Protein AF-A0A7V2JS13-F1 (afdb_monomer)

Mean predicted aligned error: 12.13 Å

Secondary structure (DSSP, 8-state):
-HHHHHHHHHTT-EEEEEEEEETTEEEEEEEE-GGGHHHHHHHHHHTT-------HHHHTS-HHHHHHHHHHHHHHHHHHHHHHHHHHHHHHHHHHHHHHHHHHHHHHHHHHHHHGGGSEE-SS-EE------TTTHHHHHHHHHHHHGGG-----PPPPHHHHHHPPB-----TTTGGGHHHHHTT-PBPTTSPPSHHHHHHHHHHHHHHHH--HHHHHHHHHHHHHHHHH-SS-HHHHHHHHHHHHHHHHHHHHHHHHT-SSSSHHHHTT----EEETTEEES--TTSHHHHHHHHHHHHHHHHHHHHHHHHHHHHHHHHTT-HHHHHHHHHHHHHHHHHHHHHHHHTTSS-THHHHHHHHHHHHHHHHHHHHHTTHHHHHHHHHHHHHHTTHHHHHHHHHHHHHHHHHHHHHHHTSSHHHHHHHHHHHHHHHHHHHHHHHHHHHHHIIIIIIGGGT--B-PPB----------

Sequence (476 aa):
VIRQELSKITKDQFHLIATEADENSLAILIIFSKNYAHQVRSFVLNENVNEVRLPEELSQMSYDKALARIAARKKDIPDELNQLEKEIKQLSDGWYLDLIAKKQVLSDRLKEIQLVPEFGQTDYTFIIEGWLPKKNLTETKKALKDNFGNKTVMQIIKLTEAENEEAPIQYNHSRLVKPFEPIAQMFGNPRYGQIDPSPFLALFFPLFFGIILGDMGYGLVVIFAGWLLKRKFKANKMLQGLGLILIMAGLSSFLFGFIYGEFFGDLPEILGIVRHVKILSVTFPWERSKSAYLMPTLLFAVALGIAHIFLGLVLGAINAVRARVRKHIIEKLSLLGALVSLFVIIAASSAYLPKILVNGGIAILVVFIALLIYSDGIMGPLEILGTLGNIVSYARIMAIGLVSVILADLANKFGGMMGNIFLGILVAALIHALNISIHVFTPSLQVLRLNFVEFYSKFYESGGKIYNPFRRGGEL

Radius of gyration: 35.94 Å; Cα contacts (8 Å, |Δi|>4): 517; chains: 1; bounding box: 77×85×87 Å

Foldseek 3Di:
DLVVVVCVQQVNQKDWDWDDPDPPDIDIDIDGDPVSVVVNVVVCVVVVNDDPDDDPVLVPDDPVVSVVVVVVCVVCVVVVVVVVVVVVVVVCVVCVVVVVVVVLVVVLVVVVVVCPVVWDDDPQDIHDDDDDDPVCVVVVVVVCCVPPNPPDDDDDDDDDLVVQQQHFDDDDDDPQLVLQVVVQCVLFDFRHPADRCSVVCSVLLLQLLLLQQQAQQLLVVLLVVLVCQLVVPVLDPNSVSVSSSSNSNSVSVNVSVQLQVHHLFCVCVVVVVDDFDDDPNDTPNQNLLDPVNVVVSLVVLLVVLVVLLLVLLVSQLVRCVSSVPPLSNLLSVLLSQLVVLVVQLVCCVVVNDPVVSNVVSVVSNVVSVVSQCVRPNPVSVVVNVVLVVLSSLSSVSSVSSNVLNVLSVVLQVQLVPPVDNVVSVVSSVVSSVVSSVCSVPVSSVSSSCNSSPNRCVNHGDHDHHHDDDSDSDDPD

Structure (mmCIF, N/CA/C/O backbone):
data_AF-A0A7V2JS13-F1
#
_entry.id   AF-A0A7V2JS13-F1
#
loop_
_atom_site.group_PDB
_atom_site.id
_atom_site.type_symbol
_atom_site.label_atom_id
_atom_site.label_alt_id
_atom_site.label_comp_id
_atom_site.label_asym_id
_atom_site.label_entity_id
_atom_site.label_seq_id
_atom_site.pdbx_PDB_ins_code
_atom_site.Cartn_x
_atom_site.Cartn_y
_atom_site.Cartn_z
_atom_site.occupancy
_atom_site.B_iso_or_equiv
_atom_site.auth_seq_id
_atom_site.auth_comp_id
_atom_site.auth_asym_id
_atom_site.auth_atom_id
_atom_site.pdbx_PDB_model_num
ATOM 1 N N . VAL A 1 1 ? 31.864 -44.591 28.882 1.00 71.56 1 VAL A N 1
ATOM 2 C CA . VAL A 1 1 ? 32.211 -43.564 29.892 1.00 71.56 1 VAL A CA 1
ATOM 3 C C . VAL A 1 1 ? 31.550 -43.866 31.236 1.00 71.56 1 VAL A C 1
ATOM 5 O O . VAL A 1 1 ? 32.252 -44.341 32.115 1.00 71.56 1 VAL A O 1
ATOM 8 N N . ILE A 1 2 ? 30.218 -43.770 31.372 1.00 78.25 2 ILE A N 1
ATOM 9 C CA . ILE A 1 2 ? 29.479 -44.017 32.638 1.00 78.25 2 ILE A CA 1
ATOM 10 C C . ILE A 1 2 ? 29.862 -45.342 33.334 1.00 78.25 2 ILE A C 1
ATOM 12 O O . ILE A 1 2 ? 30.158 -45.357 34.524 1.00 78.25 2 ILE A O 1
ATOM 16 N N . ARG A 1 3 ? 29.945 -46.459 32.595 1.00 80.56 3 ARG A N 1
ATOM 17 C CA . ARG A 1 3 ? 30.326 -47.775 33.154 1.00 80.56 3 ARG A CA 1
ATOM 18 C C . ARG A 1 3 ? 31.748 -47.812 33.741 1.00 80.56 3 ARG A C 1
ATOM 20 O O . ARG A 1 3 ? 31.976 -48.509 34.722 1.00 80.56 3 ARG A O 1
ATOM 27 N N . GLN A 1 4 ? 32.697 -47.088 33.146 1.00 81.62 4 GLN A N 1
ATOM 28 C CA . GLN A 1 4 ? 34.097 -47.078 33.593 1.00 81.62 4 GLN A CA 1
ATOM 29 C C . GLN A 1 4 ? 34.269 -46.265 34.879 1.00 81.62 4 GLN A C 1
ATOM 31 O O . GLN A 1 4 ? 35.014 -46.670 35.764 1.00 81.62 4 GLN A O 1
ATOM 36 N N . GLU A 1 5 ? 33.547 -45.155 35.017 1.00 81.69 5 GLU A N 1
ATOM 37 C CA . GLU A 1 5 ? 33.576 -44.341 36.237 1.00 81.69 5 GLU A CA 1
ATOM 38 C C . GLU A 1 5 ? 32.820 -45.011 37.396 1.00 81.69 5 GLU A C 1
ATOM 40 O O . GLU A 1 5 ? 33.304 -45.023 38.527 1.00 81.69 5 GLU A O 1
ATOM 45 N N . LEU A 1 6 ? 31.699 -45.691 37.119 1.00 81.12 6 LEU A N 1
ATOM 46 C CA . LEU A 1 6 ? 30.997 -46.491 38.132 1.00 81.12 6 LEU A CA 1
ATOM 47 C C . LEU A 1 6 ? 31.856 -47.646 38.667 1.00 81.12 6 LEU A C 1
ATOM 49 O O . LEU A 1 6 ? 31.824 -47.912 39.869 1.00 81.12 6 LEU A O 1
ATOM 53 N N . SER A 1 7 ? 32.663 -48.284 37.814 1.00 82.56 7 SER A N 1
ATOM 54 C CA . SER A 1 7 ? 33.640 -49.313 38.207 1.00 82.56 7 SER A CA 1
ATOM 55 C C . SER A 1 7 ? 34.673 -48.777 39.204 1.00 82.56 7 SER A C 1
ATOM 57 O O . SER A 1 7 ? 34.888 -49.393 40.250 1.00 82.56 7 SER A O 1
ATOM 59 N N . LYS A 1 8 ? 35.225 -47.580 38.956 1.00 84.19 8 LYS A N 1
ATOM 60 C CA . LYS A 1 8 ? 36.184 -46.924 39.862 1.00 84.19 8 LYS A CA 1
ATOM 61 C C . LYS A 1 8 ? 35.564 -46.576 41.216 1.00 84.19 8 LYS A C 1
ATOM 63 O O . LYS A 1 8 ? 36.195 -46.789 42.248 1.00 84.19 8 LYS A O 1
ATOM 68 N N . ILE A 1 9 ? 34.333 -46.063 41.215 1.00 83.38 9 ILE A N 1
ATOM 69 C CA . ILE A 1 9 ? 33.630 -45.639 42.436 1.00 83.38 9 ILE A CA 1
ATOM 70 C C . ILE A 1 9 ? 33.222 -46.851 43.287 1.00 83.38 9 ILE A C 1
ATOM 72 O O . ILE A 1 9 ? 33.390 -46.846 44.504 1.00 83.38 9 ILE A O 1
ATOM 76 N N . THR A 1 10 ? 32.707 -47.906 42.652 1.00 83.81 10 THR A N 1
ATOM 77 C CA . THR A 1 10 ? 32.145 -49.078 43.350 1.00 83.81 10 THR A CA 1
ATOM 78 C C . THR A 1 10 ? 33.123 -50.245 43.495 1.00 83.81 10 THR A C 1
ATOM 80 O O . THR A 1 10 ? 32.750 -51.273 44.053 1.00 83.81 10 THR A O 1
ATOM 83 N N . LYS A 1 11 ? 34.372 -50.108 43.023 1.00 82.81 11 LYS A N 1
ATOM 84 C CA . LYS A 1 11 ? 35.382 -51.185 42.979 1.00 82.81 11 LYS A CA 1
ATOM 85 C C . LYS A 1 11 ? 34.852 -52.450 42.288 1.00 82.81 11 LYS A C 1
ATOM 87 O O . LYS A 1 11 ? 34.935 -53.543 42.840 1.00 82.81 11 LYS A O 1
ATOM 92 N N . ASP A 1 12 ? 34.239 -52.269 41.119 1.00 81.12 12 ASP A N 1
ATOM 93 C CA . ASP A 1 12 ? 33.558 -53.312 40.330 1.00 81.12 12 ASP A CA 1
ATOM 94 C C . ASP A 1 12 ? 32.357 -54.002 41.006 1.00 81.12 12 ASP A C 1
ATOM 96 O O . ASP A 1 12 ? 31.800 -54.956 40.467 1.00 81.12 12 ASP A O 1
ATOM 100 N N . GLN A 1 13 ? 31.872 -53.489 42.142 1.00 83.50 13 GLN A N 1
ATOM 101 C CA . GLN A 1 13 ? 30.682 -54.009 42.825 1.00 83.50 13 GLN A CA 1
ATOM 102 C C . GLN A 1 13 ? 29.396 -53.315 42.354 1.00 83.50 13 GLN A C 1
ATOM 104 O O . GLN A 1 13 ? 28.649 -52.737 43.152 1.00 83.50 13 GLN A O 1
ATOM 109 N N . PHE A 1 14 ? 29.132 -53.366 41.047 1.00 85.62 14 PHE A N 1
ATOM 110 C CA . PHE A 1 14 ? 27.894 -52.852 40.462 1.00 85.62 14 PHE A CA 1
ATOM 111 C C . PHE A 1 14 ? 27.415 -53.687 39.271 1.00 85.62 14 PHE A C 1
ATOM 113 O O . PHE A 1 14 ? 28.205 -54.257 38.520 1.00 85.62 14 PHE A O 1
ATOM 120 N N . HIS A 1 15 ? 26.102 -53.695 39.060 1.00 85.69 15 HIS A N 1
ATOM 121 C CA . HIS A 1 15 ? 25.472 -54.166 37.832 1.00 85.69 15 HIS A CA 1
ATOM 122 C C . HIS A 1 15 ? 24.779 -52.998 37.138 1.00 85.69 15 HIS A C 1
ATOM 124 O O . HIS A 1 15 ? 24.062 -52.227 37.772 1.00 85.69 15 HIS A O 1
ATOM 130 N N . LEU A 1 16 ? 24.989 -52.876 35.829 1.00 85.38 16 LEU A N 1
ATOM 131 C CA . LEU A 1 16 ? 24.349 -51.870 34.989 1.00 85.38 16 LEU A CA 1
ATOM 132 C C . LEU A 1 16 ? 23.630 -52.570 33.841 1.00 85.38 16 LEU A C 1
ATOM 134 O O . LEU A 1 16 ? 24.250 -53.321 33.088 1.00 85.38 16 LEU A O 1
ATOM 138 N N . ILE A 1 17 ? 22.336 -52.297 33.714 1.00 85.94 17 ILE A N 1
ATOM 139 C CA . ILE A 1 17 ? 21.489 -52.739 32.606 1.00 85.94 17 ILE A CA 1
ATOM 140 C C . ILE A 1 17 ? 20.989 -51.478 31.907 1.00 85.94 17 ILE A C 1
ATOM 142 O O . ILE A 1 17 ? 20.501 -50.570 32.571 1.00 85.94 17 ILE A O 1
ATOM 146 N N . ALA A 1 18 ? 21.127 -51.406 30.587 1.00 84.12 18 ALA A N 1
ATOM 147 C CA . ALA A 1 18 ? 20.613 -50.301 29.785 1.00 84.12 18 ALA A CA 1
ATOM 148 C C . ALA A 1 18 ? 19.628 -50.843 28.746 1.00 84.12 18 ALA A C 1
ATOM 150 O O . ALA A 1 18 ? 19.867 -51.900 28.162 1.00 84.12 18 ALA A O 1
ATOM 151 N N . THR A 1 19 ? 18.530 -50.128 28.536 1.00 84.81 19 THR A N 1
ATOM 152 C CA . THR A 1 19 ? 17.520 -50.435 27.522 1.00 84.81 19 THR A CA 1
ATOM 153 C C . THR A 1 19 ? 17.039 -49.142 26.869 1.00 84.81 19 THR A C 1
ATOM 155 O O . THR A 1 19 ? 17.128 -48.074 27.473 1.00 84.81 19 THR A O 1
ATOM 158 N N . GLU A 1 20 ? 16.561 -49.216 25.633 1.00 83.50 20 GLU A N 1
ATOM 159 C CA . GLU A 1 20 ? 15.993 -48.066 24.924 1.00 83.50 20 GLU A CA 1
ATOM 160 C C 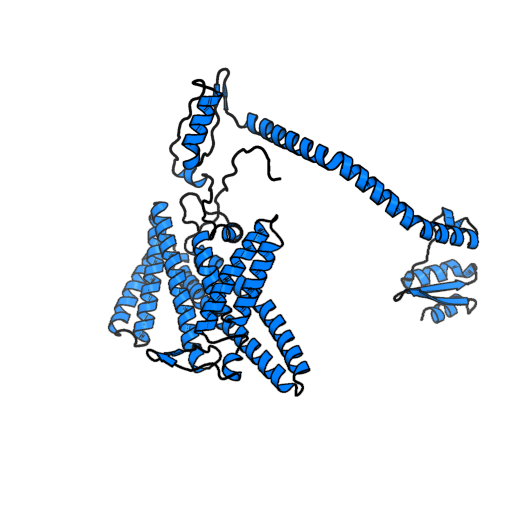. GLU A 1 20 ? 14.591 -47.773 25.472 1.00 83.50 20 GLU A C 1
ATOM 162 O O . GLU A 1 20 ? 13.754 -48.671 25.565 1.00 83.50 20 GLU A O 1
ATOM 167 N N . ALA A 1 21 ? 14.354 -46.530 25.897 1.00 76.31 21 ALA A N 1
ATOM 168 C CA . ALA A 1 21 ? 13.068 -46.090 26.438 1.00 76.31 21 ALA A CA 1
ATOM 169 C C . ALA A 1 21 ? 12.187 -45.440 25.358 1.00 76.31 21 ALA A C 1
ATOM 171 O O . ALA A 1 21 ? 10.974 -45.651 25.352 1.00 76.31 21 ALA A O 1
ATOM 172 N N . ASP A 1 22 ? 12.798 -44.690 24.437 1.00 76.31 22 ASP A N 1
ATOM 173 C CA . ASP A 1 22 ? 12.202 -44.164 23.205 1.00 76.31 22 ASP A CA 1
ATOM 174 C C . ASP A 1 22 ? 13.298 -43.917 22.142 1.00 76.31 22 ASP A C 1
ATOM 176 O O . ASP A 1 22 ? 14.458 -44.266 22.357 1.00 76.31 22 ASP A O 1
ATOM 180 N N . GLU A 1 23 ? 12.946 -43.317 20.996 1.00 75.75 23 GLU A N 1
ATOM 181 C CA . GLU A 1 23 ? 13.875 -43.057 19.878 1.00 75.75 23 GLU A CA 1
ATOM 182 C C . GLU A 1 23 ? 15.105 -42.211 20.262 1.00 75.75 23 GLU A C 1
ATOM 184 O O . GLU A 1 23 ? 16.113 -42.257 19.560 1.00 75.75 23 GLU A O 1
ATOM 189 N N . ASN A 1 24 ? 15.049 -41.455 21.367 1.00 78.25 24 ASN A N 1
ATOM 190 C CA . ASN A 1 24 ? 16.088 -40.501 21.759 1.00 78.25 24 ASN A CA 1
ATOM 191 C C . ASN A 1 24 ? 16.613 -40.702 23.193 1.00 78.25 24 ASN A C 1
ATOM 193 O O . ASN A 1 24 ? 17.468 -39.929 23.635 1.00 78.25 24 ASN A O 1
ATOM 197 N N . SER A 1 25 ? 16.129 -41.700 23.940 1.00 81.25 25 SER A N 1
ATOM 198 C CA . SER A 1 25 ? 16.471 -41.880 25.354 1.00 81.25 25 SER A CA 1
ATOM 199 C C . SER A 1 25 ? 16.733 -43.334 25.756 1.00 81.25 25 SER A C 1
ATOM 201 O O . SER A 1 25 ? 16.065 -44.279 25.335 1.00 81.25 25 SER A O 1
ATOM 203 N N . LEU A 1 26 ? 17.732 -43.504 26.628 1.00 81.75 26 LEU A N 1
ATOM 204 C CA . LEU A 1 26 ? 18.128 -44.781 27.223 1.00 81.75 26 LEU A CA 1
ATOM 205 C C . LEU A 1 26 ? 17.719 -44.812 28.700 1.00 81.75 26 LEU A C 1
ATOM 207 O O . LEU A 1 26 ? 18.117 -43.944 29.478 1.00 81.75 26 LEU A O 1
ATOM 211 N N . ALA A 1 27 ? 16.983 -45.843 29.107 1.00 83.75 27 ALA A N 1
ATOM 212 C CA . ALA A 1 27 ? 16.733 -46.154 30.508 1.00 83.75 27 ALA A CA 1
ATOM 213 C C . ALA A 1 27 ? 17.865 -47.029 31.061 1.00 83.75 27 ALA A C 1
ATOM 215 O O . ALA A 1 27 ? 18.184 -48.083 30.510 1.00 83.75 27 ALA A O 1
ATOM 216 N N . ILE A 1 28 ? 18.467 -46.605 32.175 1.00 84.88 28 ILE A N 1
ATOM 217 C CA . ILE A 1 28 ? 19.591 -47.301 32.810 1.00 84.88 28 ILE A CA 1
ATOM 218 C C . ILE A 1 28 ? 19.198 -47.715 34.231 1.00 84.88 28 ILE A C 1
ATOM 220 O O . ILE A 1 28 ? 18.866 -46.872 35.062 1.00 84.88 28 ILE A O 1
ATOM 224 N N . LEU A 1 29 ? 19.284 -49.011 34.527 1.00 84.94 29 LEU A N 1
ATOM 225 C CA . LEU A 1 29 ? 19.163 -49.570 35.870 1.00 84.94 29 LEU A CA 1
ATOM 226 C C . LEU A 1 29 ? 20.561 -49.840 36.434 1.00 84.94 29 LEU A C 1
ATOM 228 O O . LEU A 1 29 ? 21.315 -50.640 35.877 1.00 84.94 29 LEU A O 1
ATOM 232 N N . ILE A 1 30 ? 20.894 -49.193 37.552 1.00 86.00 30 ILE A N 1
ATOM 233 C CA . ILE A 1 30 ? 22.179 -49.355 38.242 1.00 86.00 30 ILE A CA 1
ATOM 234 C C . ILE A 1 30 ? 21.923 -49.981 39.616 1.00 86.00 30 ILE A C 1
ATOM 236 O O . ILE A 1 30 ? 21.247 -49.393 40.457 1.00 86.00 30 ILE A O 1
ATOM 240 N N . ILE A 1 31 ? 22.483 -51.165 39.851 1.00 86.62 31 ILE A N 1
ATOM 241 C CA . ILE A 1 31 ? 22.412 -51.896 41.119 1.00 86.62 31 ILE A CA 1
ATOM 242 C C . ILE A 1 31 ? 23.798 -51.852 41.759 1.00 86.62 31 ILE A C 1
ATOM 244 O O . ILE A 1 31 ? 24.771 -52.309 41.165 1.00 86.62 31 ILE A O 1
ATOM 248 N N . PHE A 1 32 ? 23.899 -51.300 42.964 1.00 88.12 32 PHE A N 1
ATOM 249 C CA . PHE A 1 32 ? 25.159 -51.129 43.690 1.00 88.12 32 PHE A CA 1
ATOM 250 C C . PHE A 1 32 ? 24.924 -51.228 45.205 1.00 88.12 32 PHE A C 1
ATOM 252 O O . PHE A 1 32 ? 23.798 -51.092 45.687 1.00 88.12 32 PHE A O 1
ATOM 259 N N . SER A 1 33 ? 25.989 -51.455 45.979 1.00 86.62 33 SER A N 1
ATOM 260 C CA . SER A 1 33 ? 25.899 -51.504 47.446 1.00 86.62 33 SER A CA 1
ATOM 261 C C . SER A 1 33 ? 25.542 -50.139 48.044 1.00 86.62 33 SER A C 1
ATOM 263 O O . SER A 1 33 ? 26.122 -49.118 47.672 1.00 86.62 33 SER A O 1
ATOM 265 N N . LYS A 1 34 ? 24.649 -50.119 49.045 1.00 84.69 34 LYS A N 1
ATOM 266 C CA . LYS A 1 34 ? 24.186 -48.898 49.737 1.00 84.69 34 LYS A CA 1
ATOM 267 C C . LYS A 1 34 ? 25.335 -48.020 50.255 1.00 84.69 34 LYS A C 1
ATOM 269 O O . LYS A 1 34 ? 25.184 -46.802 50.313 1.00 84.69 34 LYS A O 1
ATOM 274 N N . ASN A 1 35 ? 26.489 -48.615 50.556 1.00 86.81 35 ASN A N 1
ATOM 275 C CA . ASN A 1 35 ? 27.690 -47.909 51.011 1.00 86.81 35 ASN A CA 1
ATOM 276 C C . ASN A 1 35 ? 28.210 -46.876 49.993 1.00 86.81 35 ASN A C 1
ATOM 278 O O . ASN A 1 35 ? 28.819 -45.887 50.389 1.00 86.81 35 ASN A O 1
ATOM 282 N N . TYR A 1 36 ? 27.928 -47.065 48.699 1.00 86.94 36 TYR A N 1
ATOM 283 C CA . TYR A 1 36 ? 28.350 -46.169 47.617 1.00 86.94 36 TYR A CA 1
ATOM 284 C C . TYR A 1 36 ? 27.240 -45.213 47.146 1.00 86.94 36 TYR A C 1
ATOM 286 O O . TYR A 1 36 ? 27.453 -44.436 46.218 1.00 86.94 36 TYR A O 1
ATOM 294 N N . ALA A 1 37 ? 26.058 -45.223 47.780 1.00 84.12 37 ALA A N 1
ATOM 295 C CA . ALA A 1 37 ? 24.873 -44.515 47.285 1.00 84.12 37 ALA A CA 1
ATOM 296 C C . ALA A 1 37 ? 25.050 -43.005 47.131 1.00 84.12 37 ALA A C 1
ATOM 298 O O . ALA A 1 37 ? 24.579 -42.437 46.149 1.00 84.12 37 ALA A O 1
ATOM 299 N N . HIS A 1 38 ? 25.747 -42.359 48.067 1.00 85.25 38 HIS A N 1
ATOM 300 C CA . HIS A 1 38 ? 26.013 -40.926 47.972 1.00 85.25 38 HIS A CA 1
ATOM 301 C C . HIS A 1 38 ? 26.926 -40.608 46.778 1.00 85.25 38 HIS A C 1
ATOM 303 O O . HIS A 1 38 ? 26.616 -39.733 45.979 1.00 85.25 38 HIS A O 1
ATOM 309 N N . GLN A 1 39 ? 28.022 -41.356 46.619 1.00 85.19 39 GLN A N 1
ATOM 310 C CA . GLN A 1 39 ? 29.008 -41.137 45.555 1.00 85.19 39 GLN A CA 1
ATOM 311 C C . GLN A 1 39 ? 28.425 -41.422 44.166 1.00 85.19 39 GLN A C 1
ATOM 313 O O . GLN A 1 39 ? 28.626 -40.637 43.242 1.00 85.19 39 GLN A O 1
ATOM 318 N N . VAL A 1 40 ? 27.645 -42.501 44.031 1.00 84.56 40 VAL A N 1
ATOM 319 C CA . VAL A 1 40 ? 26.982 -42.858 42.770 1.00 84.56 40 VAL A CA 1
ATOM 320 C C . VAL A 1 40 ? 25.899 -41.839 42.406 1.00 84.56 40 VAL A C 1
ATOM 322 O O . VAL A 1 40 ? 25.856 -41.402 41.261 1.00 84.56 40 VAL A O 1
ATOM 325 N N . ARG A 1 41 ? 25.066 -41.388 43.358 1.00 83.38 41 ARG A N 1
ATOM 326 C CA . ARG A 1 41 ? 24.048 -40.353 43.088 1.00 83.38 41 ARG A CA 1
ATOM 327 C C . ARG A 1 41 ? 24.668 -39.023 42.666 1.00 83.38 41 ARG A C 1
ATOM 329 O O . ARG A 1 41 ? 24.180 -38.416 41.719 1.00 83.38 41 ARG A O 1
ATOM 336 N N . SER A 1 42 ? 25.748 -38.589 43.320 1.00 84.12 42 SER A N 1
ATOM 337 C CA . SER A 1 42 ? 26.470 -37.371 42.926 1.00 84.12 42 SER A CA 1
ATOM 338 C C . SER A 1 42 ? 27.055 -37.476 41.515 1.00 84.12 42 SER A C 1
ATOM 340 O O . SER A 1 42 ? 26.967 -36.520 40.752 1.00 84.12 42 SER A O 1
ATOM 342 N N . PHE A 1 43 ? 27.605 -38.635 41.145 1.00 85.88 43 PHE A N 1
ATOM 343 C CA . PHE A 1 43 ? 28.123 -38.870 39.797 1.00 85.88 43 PHE A CA 1
ATOM 344 C C . PHE A 1 43 ? 27.015 -38.839 38.729 1.00 85.88 43 PHE A C 1
ATOM 346 O O . PHE A 1 43 ? 27.142 -38.130 37.738 1.00 85.88 43 PHE A O 1
ATOM 353 N N . VAL A 1 44 ? 25.904 -39.548 38.959 1.00 83.94 44 VAL A N 1
ATOM 354 C CA . VAL A 1 44 ? 24.757 -39.611 38.030 1.00 83.94 44 VAL A CA 1
ATOM 355 C C . VAL A 1 44 ? 24.148 -38.221 37.793 1.00 83.94 44 VAL A C 1
ATOM 357 O O . VAL A 1 44 ? 23.837 -37.878 36.654 1.00 83.94 44 VAL A O 1
ATOM 360 N N . LEU A 1 45 ? 24.048 -37.393 38.840 1.00 79.50 45 LEU A N 1
ATOM 361 C CA . LEU A 1 45 ? 23.582 -36.007 38.725 1.00 79.50 45 LEU A CA 1
ATOM 362 C C . LEU A 1 45 ? 24.559 -35.115 37.940 1.00 79.50 45 LEU A C 1
ATOM 364 O O . LEU A 1 45 ? 24.110 -34.306 37.134 1.00 79.50 45 LEU A O 1
ATOM 368 N N . ASN A 1 46 ? 25.875 -35.269 38.137 1.00 84.38 46 ASN A N 1
ATOM 369 C CA . ASN A 1 46 ? 26.890 -34.489 37.415 1.00 84.38 46 ASN A CA 1
ATOM 370 C C . ASN A 1 46 ? 26.930 -34.806 35.911 1.00 84.38 46 ASN A C 1
ATOM 372 O O . ASN A 1 46 ? 27.220 -33.926 35.107 1.00 84.38 46 ASN A O 1
ATOM 376 N N . GLU A 1 47 ? 26.604 -36.041 35.530 1.00 82.19 47 GLU A N 1
ATOM 377 C CA . GLU A 1 47 ? 26.508 -36.477 34.130 1.00 82.19 47 GLU A CA 1
ATOM 378 C C . GLU A 1 47 ? 25.136 -36.157 33.493 1.00 82.19 47 GLU A C 1
ATOM 380 O O . GLU A 1 47 ? 24.817 -36.671 32.422 1.00 82.19 47 GLU A O 1
ATOM 385 N N . ASN A 1 48 ? 24.308 -35.314 34.132 1.00 80.69 48 ASN A N 1
ATOM 386 C CA . ASN A 1 48 ? 22.956 -34.936 33.686 1.00 80.69 48 ASN A CA 1
ATOM 387 C C . ASN A 1 48 ? 22.008 -36.127 33.437 1.00 80.69 48 ASN A C 1
ATOM 389 O O . ASN A 1 48 ? 21.076 -36.040 32.633 1.00 80.69 48 ASN A O 1
ATOM 393 N N . VAL A 1 49 ? 22.208 -37.248 34.135 1.00 81.25 49 VAL A N 1
ATOM 394 C CA . VAL A 1 49 ? 21.300 -38.396 34.065 1.00 81.25 49 VAL A CA 1
ATOM 395 C C . VAL A 1 49 ? 20.186 -38.201 35.093 1.00 81.25 49 VAL A C 1
ATOM 397 O O . VAL A 1 49 ? 20.416 -38.216 36.303 1.00 81.25 49 VAL A O 1
ATOM 400 N N . ASN A 1 50 ? 18.957 -38.015 34.614 1.00 78.69 50 ASN A N 1
ATOM 401 C CA . ASN A 1 50 ? 17.799 -37.811 35.481 1.00 78.69 50 ASN A CA 1
ATOM 402 C C . ASN A 1 50 ? 17.368 -39.122 36.154 1.00 78.69 50 ASN A C 1
ATOM 404 O O . ASN A 1 50 ? 17.013 -40.095 35.491 1.00 78.69 50 ASN A O 1
ATOM 408 N N . GLU A 1 51 ? 17.346 -39.132 37.487 1.00 79.06 51 GLU A N 1
ATOM 409 C CA . GLU A 1 51 ? 16.746 -40.217 38.268 1.00 79.06 51 GLU A CA 1
ATOM 410 C C . GLU A 1 51 ? 15.219 -40.166 38.110 1.00 79.06 51 GLU A C 1
ATOM 412 O O . GLU A 1 51 ? 14.583 -39.168 38.458 1.00 79.06 51 GLU A O 1
ATOM 417 N N . VAL A 1 52 ? 14.613 -41.246 37.607 1.00 79.75 52 VAL A N 1
ATOM 418 C CA . VAL A 1 52 ? 13.151 -41.370 37.551 1.00 79.75 52 VAL A CA 1
ATOM 419 C C . VAL A 1 52 ? 12.625 -41.516 38.976 1.00 79.75 52 VAL A C 1
ATOM 421 O O . VAL A 1 52 ? 12.720 -42.579 39.591 1.00 79.75 52 VAL A O 1
ATOM 424 N N . ARG A 1 53 ? 12.070 -40.430 39.516 1.00 74.94 53 ARG A N 1
ATOM 425 C CA . ARG A 1 53 ? 11.449 -40.417 40.841 1.00 74.94 53 ARG A CA 1
ATOM 426 C C . ARG A 1 53 ? 9.971 -40.734 40.712 1.00 74.94 53 ARG A C 1
ATOM 428 O O . ARG A 1 53 ? 9.212 -39.969 40.121 1.00 74.94 53 ARG A O 1
ATOM 435 N N . LEU A 1 54 ? 9.566 -41.864 41.281 1.00 76.06 54 LEU A N 1
ATOM 436 C CA . LEU A 1 54 ? 8.153 -42.188 41.414 1.00 76.06 54 LEU A CA 1
ATOM 437 C C . LEU A 1 54 ? 7.499 -41.210 42.408 1.00 76.06 54 LEU A C 1
ATOM 439 O O . LEU A 1 54 ? 8.097 -40.936 43.453 1.00 76.06 54 LEU A O 1
ATOM 443 N N . PRO A 1 55 ? 6.286 -40.706 42.116 1.00 80.38 55 PRO A N 1
ATOM 444 C CA . PRO A 1 55 ? 5.471 -39.976 43.083 1.00 80.38 55 PRO A CA 1
ATOM 445 C C . PRO A 1 55 ? 5.360 -40.730 44.414 1.00 80.38 55 PRO A C 1
ATOM 447 O O . PRO A 1 55 ? 5.334 -41.963 44.417 1.00 80.38 55 PRO A O 1
ATOM 450 N N . GLU A 1 56 ? 5.255 -40.010 45.536 1.00 76.50 56 GLU A N 1
ATOM 451 C CA . GLU A 1 56 ? 5.234 -40.607 46.885 1.00 76.50 56 GLU A CA 1
ATOM 452 C C . GLU A 1 56 ? 4.155 -41.690 47.056 1.00 76.50 56 GLU A C 1
ATOM 454 O O . GLU A 1 56 ? 4.378 -42.708 47.706 1.00 76.50 56 GLU A O 1
ATOM 459 N N . GLU A 1 57 ? 3.011 -41.531 46.389 1.00 75.38 57 GLU A N 1
ATOM 460 C CA . GLU A 1 57 ? 1.915 -42.507 46.399 1.00 75.38 57 GLU A CA 1
ATOM 461 C C . GLU A 1 57 ? 2.262 -43.849 45.732 1.00 75.38 57 GLU A C 1
ATOM 463 O O . GLU A 1 57 ? 1.646 -44.872 46.035 1.00 75.38 57 GLU A O 1
ATOM 468 N N . LEU A 1 58 ? 3.221 -43.850 44.802 1.00 77.00 58 LEU A N 1
ATOM 469 C CA . LEU A 1 58 ? 3.675 -45.034 44.068 1.00 77.00 58 LEU A CA 1
ATOM 470 C C . LEU A 1 58 ? 4.976 -45.600 44.647 1.00 77.00 58 LEU A C 1
ATOM 472 O O . LEU A 1 58 ? 5.220 -46.797 44.512 1.00 77.00 58 LEU A O 1
ATOM 476 N N . SER A 1 59 ? 5.791 -44.772 45.310 1.00 74.25 59 SER A N 1
ATOM 477 C CA . SER A 1 59 ? 7.073 -45.184 45.897 1.00 74.25 59 SER A CA 1
ATOM 478 C C . SER A 1 59 ? 6.925 -46.027 47.170 1.00 74.25 59 SER A C 1
ATOM 480 O O . SER A 1 59 ? 7.828 -46.794 47.497 1.00 74.25 59 SER A O 1
ATOM 482 N N . GLN A 1 60 ? 5.783 -45.929 47.861 1.00 77.81 60 GLN A N 1
ATOM 483 C CA . GLN A 1 60 ? 5.444 -46.745 49.039 1.00 77.81 60 GLN A CA 1
ATOM 484 C C . GLN A 1 60 ? 4.837 -48.117 48.680 1.00 77.81 60 GLN A C 1
ATOM 486 O O . GLN A 1 60 ? 4.612 -48.951 49.558 1.00 77.81 60 GLN A O 1
ATOM 491 N N . MET A 1 61 ? 4.535 -48.362 47.401 1.00 80.69 61 MET A N 1
ATOM 492 C CA . MET A 1 61 ? 3.956 -49.620 46.919 1.00 80.69 61 MET A CA 1
ATOM 493 C C . MET A 1 61 ? 5.046 -50.574 46.412 1.00 80.69 61 MET A C 1
ATOM 495 O O . MET A 1 61 ? 6.145 -50.156 46.055 1.00 80.69 61 MET A O 1
ATOM 499 N N . SER A 1 62 ? 4.741 -51.873 46.326 1.00 84.25 62 SER A N 1
ATOM 500 C CA . SER A 1 62 ? 5.615 -52.794 45.590 1.00 84.25 62 SER A CA 1
ATOM 501 C C . SER A 1 62 ? 5.637 -52.423 44.103 1.00 84.25 62 SER A C 1
ATOM 503 O O . SER A 1 62 ? 4.609 -52.020 43.549 1.00 84.25 62 SER A O 1
ATOM 505 N N . TYR A 1 63 ? 6.790 -52.583 43.446 1.00 80.19 63 TYR A N 1
ATOM 506 C CA . TYR A 1 63 ? 6.977 -52.201 42.039 1.00 80.19 63 TYR A CA 1
ATOM 507 C C . TYR A 1 63 ? 5.922 -52.811 41.104 1.00 80.19 63 TYR A C 1
ATOM 509 O O . TYR A 1 63 ? 5.410 -52.109 40.235 1.00 80.19 63 TYR A O 1
ATOM 517 N N . ASP A 1 64 ? 5.510 -54.061 41.338 1.00 82.00 64 ASP A N 1
ATOM 518 C CA . ASP A 1 64 ? 4.465 -54.722 40.544 1.00 82.00 64 ASP A CA 1
ATOM 519 C C . ASP A 1 64 ? 3.103 -54.023 40.667 1.00 82.00 64 ASP A C 1
ATOM 521 O O . ASP A 1 64 ? 2.392 -53.839 39.678 1.00 82.00 64 ASP A O 1
ATOM 525 N N . LYS A 1 65 ? 2.744 -53.572 41.879 1.00 85.00 65 LYS A N 1
ATOM 526 C CA . LYS A 1 65 ? 1.498 -52.831 42.127 1.00 85.00 65 LYS A CA 1
ATOM 527 C C . LYS A 1 65 ? 1.557 -51.426 41.531 1.00 85.00 65 LYS A C 1
ATOM 529 O O . LYS A 1 65 ? 0.567 -50.969 40.961 1.00 85.00 65 LYS A O 1
ATOM 534 N N . ALA A 1 66 ? 2.706 -50.756 41.630 1.00 84.00 66 ALA A N 1
ATOM 535 C CA . ALA A 1 66 ? 2.913 -49.438 41.036 1.00 84.00 66 ALA A CA 1
ATOM 536 C C . ALA A 1 66 ? 2.825 -49.493 39.501 1.00 84.00 66 ALA A C 1
ATOM 538 O O . ALA A 1 66 ? 2.112 -48.689 38.900 1.00 84.00 66 ALA A O 1
ATOM 539 N N . LEU A 1 67 ? 3.471 -50.481 38.870 1.00 84.19 67 LEU A N 1
ATOM 540 C CA . LEU A 1 67 ? 3.422 -50.683 37.422 1.00 84.19 67 LEU A CA 1
ATOM 541 C C . LEU A 1 67 ? 2.002 -51.012 36.947 1.00 84.19 67 LEU A C 1
ATOM 543 O O . LEU A 1 67 ? 1.531 -50.412 35.982 1.00 84.19 67 LEU A O 1
ATOM 547 N N . ALA A 1 68 ? 1.294 -51.901 37.653 1.00 87.00 68 ALA A N 1
ATOM 548 C CA . ALA A 1 68 ? -0.097 -52.226 37.348 1.00 87.00 68 ALA A CA 1
ATOM 549 C C . ALA A 1 68 ? -1.006 -50.988 37.428 1.00 87.00 68 ALA A C 1
ATOM 551 O O . ALA A 1 68 ? -1.847 -50.783 36.553 1.00 87.00 68 ALA A O 1
ATOM 552 N N . ARG A 1 69 ? -0.802 -50.118 38.428 1.00 85.88 69 ARG A N 1
ATOM 553 C CA . ARG A 1 69 ? -1.562 -48.870 38.580 1.00 85.88 69 ARG A CA 1
ATOM 554 C C . ARG A 1 69 ? -1.253 -47.861 37.474 1.00 85.88 69 ARG A C 1
ATOM 556 O O . ARG A 1 69 ? -2.186 -47.269 36.946 1.00 85.88 69 ARG A O 1
ATOM 563 N N . ILE A 1 70 ? 0.014 -47.685 37.093 1.00 86.38 70 ILE A N 1
ATOM 564 C CA . ILE A 1 70 ? 0.404 -46.808 35.974 1.00 86.38 70 ILE A CA 1
ATOM 565 C C . ILE A 1 70 ? -0.185 -47.325 34.656 1.00 86.38 70 ILE A C 1
ATOM 567 O O . ILE A 1 70 ? -0.733 -46.543 33.883 1.00 86.38 70 ILE A O 1
ATOM 571 N N . ALA A 1 71 ? -0.106 -48.634 34.406 1.00 87.50 71 ALA A N 1
ATOM 572 C CA . ALA A 1 71 ? -0.647 -49.252 33.199 1.00 87.50 71 ALA A CA 1
ATOM 573 C C . ALA A 1 71 ? -2.175 -49.112 33.118 1.00 87.50 71 ALA A C 1
ATOM 575 O O . ALA A 1 71 ? -2.693 -48.747 32.063 1.00 87.50 71 ALA A O 1
ATOM 576 N N . ALA A 1 72 ? -2.879 -49.327 34.236 1.00 89.12 72 ALA A N 1
ATOM 577 C CA . ALA A 1 72 ? -4.314 -49.074 34.337 1.00 89.12 72 ALA A CA 1
ATOM 578 C C . ALA A 1 72 ? -4.628 -47.597 34.062 1.00 89.12 72 ALA A C 1
ATOM 580 O O . ALA A 1 72 ? -5.408 -47.287 33.168 1.00 89.12 72 ALA A O 1
ATOM 581 N N . ARG A 1 73 ? -3.918 -46.667 34.717 1.00 88.75 73 ARG A N 1
ATOM 582 C CA . ARG A 1 73 ? -4.161 -45.234 34.518 1.00 88.75 73 ARG A CA 1
ATOM 583 C C . ARG A 1 73 ? -3.909 -44.784 33.078 1.00 88.75 73 ARG A C 1
ATOM 585 O O . ARG A 1 73 ? -4.691 -44.010 32.540 1.00 88.75 73 ARG A O 1
ATOM 592 N N . LYS A 1 74 ? -2.847 -45.281 32.439 1.00 90.38 74 LYS A N 1
ATOM 593 C CA . LYS A 1 74 ? -2.532 -44.991 31.031 1.00 90.38 74 LYS A CA 1
ATOM 594 C C . LYS A 1 74 ? -3.648 -45.452 30.088 1.00 90.38 74 LYS A C 1
ATOM 596 O O . LYS A 1 74 ? -3.851 -44.820 29.056 1.00 90.38 74 LYS A O 1
ATOM 601 N N . LYS A 1 75 ? -4.352 -46.532 30.437 1.00 91.75 75 LYS A N 1
ATOM 602 C CA . LYS A 1 75 ? -5.499 -47.039 29.679 1.00 91.75 75 LYS A CA 1
ATOM 603 C C . LYS A 1 75 ? -6.755 -46.186 29.885 1.00 91.75 75 LYS A C 1
ATOM 605 O O . LYS A 1 75 ? -7.462 -45.959 28.915 1.00 91.75 75 LYS A O 1
ATOM 610 N N . ASP A 1 76 ? -6.985 -45.691 31.099 1.00 92.88 76 ASP A N 1
ATOM 611 C CA . ASP A 1 76 ? -8.224 -44.983 31.455 1.00 92.88 76 ASP A CA 1
ATOM 612 C C . ASP A 1 76 ? -8.199 -43.477 31.107 1.00 92.88 76 ASP A C 1
ATOM 614 O O . ASP A 1 76 ? -9.238 -42.881 30.833 1.00 92.88 76 ASP A O 1
ATOM 618 N N . ILE A 1 77 ? -7.018 -42.840 31.084 1.00 94.12 77 ILE A N 1
ATOM 619 C CA . ILE A 1 77 ? -6.863 -41.394 30.799 1.00 94.12 77 ILE A CA 1
ATOM 620 C C . ILE A 1 77 ? -7.494 -40.957 29.465 1.00 94.12 77 ILE A C 1
ATOM 622 O O . ILE A 1 77 ? -8.179 -39.935 29.465 1.00 94.12 77 ILE A O 1
ATOM 626 N N . PRO A 1 78 ? -7.288 -41.656 28.330 1.00 94.38 78 PRO A N 1
ATOM 627 C CA . PRO A 1 78 ? -7.893 -41.255 27.061 1.00 94.38 78 PRO A CA 1
ATOM 628 C C . PRO A 1 78 ? -9.423 -41.223 27.113 1.00 94.38 78 PRO A C 1
ATOM 630 O O . PRO A 1 78 ? -10.036 -40.322 26.542 1.00 94.38 78 PRO A O 1
ATOM 633 N N . ASP A 1 79 ? -10.039 -42.171 27.819 1.00 93.69 79 ASP A N 1
ATOM 634 C CA . ASP A 1 79 ? -11.494 -42.241 27.951 1.00 93.69 79 ASP A CA 1
ATOM 635 C C . ASP A 1 79 ? -12.026 -41.120 28.850 1.00 93.69 79 ASP A C 1
ATOM 637 O O . ASP A 1 79 ? -13.007 -40.464 28.493 1.00 93.69 79 ASP A O 1
ATOM 641 N N . GLU A 1 80 ? -11.336 -40.815 29.953 1.00 94.94 80 GLU A N 1
ATOM 642 C CA . GLU A 1 80 ? -11.656 -39.655 30.793 1.00 94.94 80 GLU A CA 1
ATOM 643 C C . GLU A 1 80 ? -11.493 -38.324 30.050 1.00 94.94 80 GLU A C 1
ATOM 645 O O . GLU A 1 80 ? -12.351 -37.451 30.168 1.00 94.94 80 GLU A O 1
ATOM 650 N N . LEU A 1 81 ? -10.432 -38.161 29.252 1.00 94.88 81 LEU A N 1
ATOM 651 C CA . LEU A 1 81 ? -10.232 -36.965 28.427 1.00 94.88 81 LEU A CA 1
ATOM 652 C C . LEU A 1 81 ? -11.360 -36.805 27.409 1.00 94.88 81 LEU A C 1
ATOM 654 O O . LEU A 1 81 ? -11.939 -35.727 27.298 1.00 94.88 81 LEU A O 1
ATOM 658 N N . ASN A 1 82 ? -11.729 -37.889 26.722 1.00 95.44 82 ASN A N 1
ATOM 659 C CA . ASN A 1 82 ? -12.849 -37.889 25.784 1.00 95.44 82 ASN A CA 1
ATOM 660 C C . ASN A 1 82 ? -14.177 -37.545 26.473 1.00 95.44 82 ASN A C 1
ATOM 662 O O . ASN A 1 82 ? -15.041 -36.901 25.873 1.00 95.44 82 ASN A O 1
ATOM 666 N N . GLN A 1 83 ? -14.373 -37.992 27.714 1.00 96.19 83 GLN A N 1
ATOM 667 C CA . GLN A 1 83 ? -15.563 -37.666 28.488 1.00 96.19 83 GLN A CA 1
ATOM 668 C C . GLN A 1 83 ? -15.576 -36.189 28.903 1.00 96.19 83 GLN A C 1
ATOM 670 O O . GLN A 1 83 ? -16.570 -35.507 28.660 1.00 96.19 83 GLN A O 1
ATOM 675 N N . LEU A 1 84 ? -14.464 -35.667 29.421 1.00 96.12 84 LEU A N 1
ATOM 676 C CA . LEU A 1 84 ? -14.319 -34.254 29.781 1.00 96.12 84 LEU A CA 1
ATOM 677 C C . LEU A 1 84 ? -14.494 -33.329 28.571 1.00 96.12 84 LEU A C 1
ATOM 679 O O . LEU A 1 84 ? -15.183 -32.317 28.666 1.00 96.12 84 LEU A O 1
ATOM 683 N N . GLU A 1 85 ? -13.938 -33.677 27.409 1.00 95.75 85 GLU A N 1
ATOM 684 C CA . GLU A 1 85 ? -14.145 -32.906 26.178 1.00 95.75 85 GLU A CA 1
ATOM 685 C C . GLU A 1 85 ? -15.617 -32.885 25.754 1.00 95.75 85 GLU A C 1
ATOM 687 O O . GLU A 1 85 ? -16.127 -31.843 25.331 1.00 95.75 85 GLU A O 1
ATOM 692 N N . LYS A 1 86 ? -16.331 -34.009 25.902 1.00 95.69 86 LYS A N 1
ATOM 693 C CA . LYS A 1 86 ? -17.779 -34.061 25.653 1.00 95.69 86 LYS A CA 1
ATOM 694 C C . LYS A 1 86 ? -18.549 -33.192 26.640 1.00 95.69 86 LYS A C 1
ATOM 696 O O . LYS A 1 86 ? -19.447 -32.476 26.207 1.00 95.69 86 LYS A O 1
ATOM 701 N N . GLU A 1 87 ? -18.202 -33.222 27.923 1.00 96.06 87 GLU A N 1
ATOM 702 C CA . GLU A 1 87 ? -18.833 -32.390 28.954 1.00 96.06 87 GLU A CA 1
ATOM 703 C C . GLU A 1 87 ? -18.604 -30.896 28.684 1.00 96.06 87 GLU A C 1
ATOM 705 O O . GLU A 1 87 ? -19.555 -30.113 28.671 1.00 96.06 87 GLU A O 1
ATOM 710 N N . ILE A 1 88 ? -17.369 -30.498 28.357 1.00 95.31 88 ILE A N 1
ATOM 711 C CA . ILE A 1 88 ? -17.034 -29.122 27.959 1.00 95.31 88 ILE A CA 1
ATOM 712 C C . ILE A 1 88 ? -17.829 -28.715 26.718 1.00 95.31 88 ILE A C 1
ATOM 714 O O . ILE A 1 88 ? -18.368 -27.608 26.666 1.00 95.31 88 ILE A O 1
ATOM 718 N N . LYS A 1 89 ? -17.936 -29.602 25.722 1.00 94.50 89 LYS A N 1
ATOM 719 C CA . LYS A 1 89 ? -18.698 -29.329 24.503 1.00 94.50 89 LYS A CA 1
ATOM 720 C C . LYS A 1 89 ? -20.188 -29.162 24.791 1.00 94.50 89 LYS A C 1
ATOM 722 O O . LYS A 1 89 ? -20.780 -28.212 24.299 1.00 94.50 89 LYS A O 1
ATOM 727 N N . GLN A 1 90 ? -20.780 -30.018 25.620 1.00 95.38 90 GLN A N 1
ATOM 728 C CA . GLN A 1 90 ? -22.186 -29.902 26.021 1.00 95.38 90 GLN A CA 1
ATOM 729 C C . GLN A 1 90 ? -22.459 -28.598 26.777 1.00 95.38 90 GLN A C 1
ATOM 731 O O . GLN A 1 90 ? -23.453 -27.923 26.506 1.00 95.38 90 GLN A O 1
ATOM 736 N N . LEU A 1 91 ? -21.560 -28.207 27.687 1.00 94.50 91 LEU A N 1
ATOM 737 C CA . LEU A 1 91 ? -21.636 -26.916 28.370 1.00 94.50 91 LEU A CA 1
ATOM 738 C C . LEU A 1 91 ? -21.511 -25.752 27.381 1.00 94.50 91 LEU A C 1
ATOM 740 O O . LEU A 1 91 ? -22.263 -24.784 27.471 1.00 94.50 91 LEU A O 1
ATOM 744 N N . SER A 1 92 ? -20.592 -25.848 26.419 1.00 93.94 92 SER A N 1
ATOM 745 C CA . SER A 1 92 ? -20.438 -24.841 25.373 1.00 93.94 92 SER A CA 1
ATOM 746 C C . SER A 1 92 ? -21.709 -24.728 24.532 1.00 93.94 92 SER A C 1
ATOM 748 O O . SER A 1 92 ? -22.284 -23.649 24.462 1.00 93.94 92 SER A O 1
ATOM 750 N N . ASP A 1 93 ? -22.222 -25.830 23.989 1.00 92.38 93 ASP A N 1
ATOM 751 C CA . ASP A 1 93 ? -23.412 -25.840 23.134 1.00 92.38 93 ASP A CA 1
ATOM 752 C C . ASP A 1 93 ? -24.655 -25.292 23.864 1.00 92.38 93 ASP A C 1
ATOM 754 O O . ASP A 1 93 ? -25.466 -24.585 23.263 1.00 92.38 93 ASP A O 1
ATOM 758 N N . GLY A 1 94 ? -24.784 -25.558 25.171 1.00 93.38 94 GLY A N 1
ATOM 759 C CA . GLY A 1 94 ? -25.889 -25.055 25.990 1.00 93.38 94 GLY A CA 1
ATOM 760 C C . GLY A 1 94 ? -25.818 -23.555 26.298 1.00 93.38 94 GLY A C 1
ATOM 761 O O . GLY A 1 94 ? -26.842 -22.873 26.266 1.00 93.38 94 GLY A O 1
ATOM 762 N N . TRP A 1 95 ? -24.627 -23.023 26.590 1.00 93.94 95 TRP A N 1
ATOM 763 C CA . TRP A 1 95 ? -24.474 -21.660 27.122 1.00 93.94 95 TRP A CA 1
ATOM 764 C C . TRP A 1 95 ? -23.874 -20.650 26.142 1.00 93.94 95 TRP A C 1
ATOM 766 O O . TRP A 1 95 ? -24.007 -19.447 26.357 1.00 93.94 95 TRP A O 1
ATOM 776 N N . TYR A 1 96 ? -23.215 -21.092 25.071 1.00 91.56 96 TYR A N 1
ATOM 777 C CA . TYR A 1 96 ? -22.417 -20.227 24.196 1.00 91.56 96 TYR A CA 1
ATOM 778 C C . TYR A 1 96 ? -23.236 -19.088 23.585 1.00 91.56 96 TYR A C 1
ATOM 780 O O . TYR A 1 96 ? -22.845 -17.924 23.681 1.00 91.56 96 TYR A O 1
ATOM 788 N N . LEU A 1 97 ? -24.398 -19.408 23.008 1.00 90.31 97 LEU A N 1
ATOM 789 C CA . LEU A 1 97 ? -25.266 -18.411 22.378 1.00 90.31 97 LEU A CA 1
ATOM 790 C C . LEU A 1 97 ? -25.824 -17.408 23.396 1.00 90.31 97 LEU A C 1
ATOM 792 O O . LEU A 1 97 ? -25.800 -16.203 23.142 1.00 90.31 97 LEU A O 1
ATOM 796 N N . ASP A 1 98 ? -26.273 -17.887 24.558 1.00 92.31 98 ASP A N 1
ATOM 797 C CA . ASP A 1 98 ? -26.835 -17.038 25.613 1.00 92.31 98 ASP A CA 1
ATOM 798 C C . ASP A 1 98 ? -25.769 -16.111 26.219 1.00 92.31 98 ASP A C 1
ATOM 800 O O . ASP A 1 98 ? -25.984 -14.906 26.360 1.00 92.31 98 ASP A O 1
ATOM 804 N N . LEU A 1 99 ? -24.573 -16.635 26.502 1.00 93.19 99 LEU A N 1
ATOM 805 C CA . LEU A 1 99 ? -23.465 -15.843 27.034 1.00 93.19 99 LEU A CA 1
ATOM 806 C C . LEU A 1 99 ? -22.974 -14.792 26.036 1.00 93.19 99 LEU A C 1
ATOM 808 O O . LEU A 1 99 ? -22.690 -13.665 26.443 1.00 93.19 99 LEU A O 1
ATOM 812 N N . ILE A 1 100 ? -22.901 -15.116 24.742 1.00 91.31 100 ILE A N 1
ATOM 813 C CA . ILE A 1 100 ? -22.537 -14.138 23.709 1.00 91.31 100 ILE A CA 1
ATOM 814 C C . ILE A 1 100 ? -23.591 -13.041 23.605 1.00 91.31 100 ILE A C 1
ATOM 816 O O . ILE A 1 100 ? -23.231 -11.862 23.592 1.00 91.31 100 ILE A O 1
ATOM 820 N N . ALA A 1 101 ? -24.877 -13.400 23.590 1.00 90.12 101 ALA A N 1
ATOM 821 C CA . ALA A 1 101 ? -25.960 -12.426 23.547 1.00 90.12 101 ALA A CA 1
ATOM 822 C C . ALA A 1 101 ? -25.934 -11.502 24.777 1.00 90.12 101 ALA A C 1
ATOM 824 O O . ALA A 1 101 ? -25.945 -10.277 24.636 1.00 90.12 101 ALA A O 1
ATOM 825 N N . LYS A 1 102 ? -25.806 -12.066 25.985 1.00 93.00 102 LYS A N 1
ATOM 826 C CA . LYS A 1 102 ? -25.699 -11.299 27.237 1.00 93.00 102 LYS A CA 1
ATOM 827 C C . LYS A 1 102 ? -24.470 -10.399 27.254 1.00 93.00 102 LYS A C 1
ATOM 829 O O . LYS A 1 102 ? -24.584 -9.223 27.593 1.00 93.00 102 LYS A O 1
ATOM 834 N N . LYS A 1 103 ? -23.306 -10.911 26.845 1.00 92.81 103 LYS A N 1
ATOM 835 C CA . LYS A 1 103 ? -22.072 -10.122 26.734 1.00 92.81 103 LYS A CA 1
ATOM 836 C C . LYS A 1 103 ? -22.251 -8.946 25.776 1.00 92.81 103 LYS A C 1
ATOM 838 O O . LYS A 1 103 ? -21.799 -7.848 26.090 1.00 92.81 103 LYS A O 1
ATOM 843 N N . GLN A 1 104 ? -22.914 -9.159 24.640 1.00 88.12 104 GLN A N 1
ATOM 844 C CA . GLN A 1 104 ? -23.164 -8.116 23.650 1.00 88.12 104 GLN A CA 1
ATOM 845 C C . GLN A 1 104 ? -24.059 -7.007 24.217 1.00 88.12 104 GLN A C 1
ATOM 847 O O . GLN A 1 104 ? -23.684 -5.837 24.173 1.00 88.12 104 GLN A O 1
ATOM 852 N N . VAL A 1 105 ? -25.185 -7.373 24.838 1.00 90.75 105 VAL A N 1
ATOM 853 C CA . VAL A 1 105 ? -26.111 -6.418 25.472 1.00 90.75 105 VAL A CA 1
ATOM 854 C C . VAL A 1 105 ? -25.426 -5.636 26.593 1.00 90.75 105 VAL A C 1
ATOM 856 O O . VAL A 1 105 ? -25.548 -4.413 26.658 1.00 90.75 105 VAL A O 1
ATOM 859 N N . LEU A 1 106 ? -24.669 -6.320 27.457 1.00 91.94 106 LEU A N 1
ATOM 860 C CA . LEU A 1 106 ? -23.916 -5.675 28.534 1.00 91.94 106 LEU A CA 1
ATOM 861 C C . LEU A 1 106 ? -22.831 -4.741 27.992 1.00 91.94 106 LEU A C 1
ATOM 863 O O . LEU A 1 106 ? -22.642 -3.658 28.537 1.00 91.94 106 LEU A O 1
ATOM 867 N N . SER A 1 107 ? -22.146 -5.120 26.910 1.00 90.69 107 SER A N 1
ATOM 868 C CA . SER A 1 107 ? -21.138 -4.270 26.272 1.00 90.69 107 SER A CA 1
ATOM 869 C C . SER A 1 107 ? -21.754 -3.010 25.665 1.00 90.69 107 SER A C 1
ATOM 871 O O . SER A 1 107 ? -21.204 -1.924 25.840 1.00 90.69 107 SER A O 1
ATOM 873 N N . ASP A 1 108 ? -22.902 -3.133 25.000 1.00 89.25 108 ASP A N 1
ATOM 874 C CA . ASP A 1 108 ? -23.618 -1.986 24.441 1.00 89.25 108 ASP A CA 1
ATOM 875 C C . ASP A 1 108 ? -24.128 -1.054 25.547 1.00 89.25 108 ASP A C 1
ATOM 877 O O . ASP A 1 108 ? -23.964 0.163 25.450 1.00 89.25 108 ASP A O 1
ATOM 881 N N . ARG A 1 109 ? -24.663 -1.615 26.640 1.00 89.69 109 ARG A N 1
ATOM 882 C CA . ARG A 1 109 ? -25.125 -0.833 27.792 1.00 89.69 109 ARG A CA 1
ATOM 883 C C . ARG A 1 109 ? -23.978 -0.142 28.527 1.00 89.69 109 ARG A C 1
ATOM 885 O O . ARG A 1 109 ? -24.127 1.002 28.945 1.00 89.69 109 ARG A O 1
ATOM 892 N N . LEU A 1 110 ? -22.835 -0.812 28.667 1.00 90.31 110 LEU A N 1
ATOM 893 C CA . LEU A 1 110 ? -21.642 -0.230 29.275 1.00 90.31 110 LEU A CA 1
ATOM 894 C C . LEU A 1 110 ? -21.140 0.968 28.462 1.00 90.31 110 LEU A C 1
ATOM 896 O O . LEU A 1 110 ? -20.866 2.011 29.046 1.00 90.31 110 LEU A O 1
ATOM 900 N N . LYS A 1 111 ? -21.078 0.848 27.128 1.00 87.00 111 LYS A N 1
ATOM 901 C CA . LYS A 1 111 ? -20.692 1.959 26.241 1.00 87.00 111 LYS A CA 1
ATOM 902 C C . LYS A 1 111 ? -21.654 3.139 26.342 1.00 87.00 111 LYS A C 1
ATOM 904 O O . LYS A 1 111 ? -21.207 4.276 26.353 1.00 87.00 111 LYS A O 1
ATOM 909 N N . GLU A 1 112 ? -22.958 2.876 26.423 1.00 87.88 112 GLU A N 1
ATOM 910 C CA . GLU A 1 112 ? -23.964 3.925 26.621 1.00 87.88 112 GLU A CA 1
ATOM 911 C C . GLU A 1 112 ? -23.702 4.697 27.921 1.00 87.88 112 GLU A C 1
ATOM 913 O O . GLU A 1 112 ? -23.611 5.918 27.893 1.00 87.88 112 GLU A O 1
ATOM 918 N N . ILE A 1 113 ? -23.505 3.989 29.039 1.00 88.75 113 ILE A N 1
ATOM 919 C CA . ILE A 1 113 ? -23.241 4.602 30.350 1.00 88.75 113 ILE A CA 1
ATOM 920 C C . ILE A 1 113 ? -21.915 5.371 30.354 1.00 88.75 113 ILE A C 1
ATOM 922 O O . ILE A 1 113 ? -21.840 6.439 30.951 1.00 88.75 113 ILE A O 1
ATOM 926 N N . GLN A 1 114 ? -20.883 4.854 29.685 1.00 87.31 114 GLN A N 1
ATOM 927 C CA . GLN A 1 114 ? -19.572 5.506 29.598 1.00 87.31 114 GLN A CA 1
ATOM 928 C C . GLN A 1 114 ? -19.600 6.833 28.831 1.00 87.31 114 GLN A C 1
ATOM 930 O O . GLN A 1 114 ? -18.756 7.679 29.102 1.00 87.31 114 GLN A O 1
ATOM 935 N N . LEU A 1 115 ? -20.556 7.025 27.917 1.00 84.75 115 LEU A N 1
ATOM 936 C CA . LEU A 1 115 ? -20.688 8.264 27.144 1.00 84.75 115 LEU A CA 1
ATOM 937 C C . LEU A 1 115 ? -21.495 9.347 27.862 1.00 84.75 115 LEU A C 1
ATOM 939 O O . LEU A 1 115 ? -21.303 10.521 27.574 1.00 84.75 115 LEU A O 1
ATOM 943 N N . VAL A 1 116 ? -22.383 8.987 28.797 1.00 84.69 116 VAL A N 1
ATOM 944 C CA . VAL A 1 116 ? -23.213 9.973 29.517 1.00 84.69 116 VAL A CA 1
ATOM 945 C C . VAL A 1 116 ? -22.373 11.071 30.197 1.00 84.69 116 VAL A C 1
ATOM 947 O O . VAL A 1 116 ? -22.748 12.234 30.065 1.00 84.69 116 VAL A O 1
ATOM 950 N N . PRO A 1 117 ? -21.238 10.770 30.865 1.00 84.69 117 PRO A N 1
ATOM 951 C CA . PRO A 1 117 ? -20.368 11.795 31.446 1.00 84.69 117 PRO A CA 1
ATOM 952 C C . PRO A 1 117 ? -19.699 12.729 30.429 1.00 84.69 117 PRO A C 1
ATOM 954 O O . PRO A 1 117 ? -19.241 13.797 30.821 1.00 84.69 117 PRO A O 1
ATOM 957 N N . GLU A 1 118 ? -19.610 12.345 29.151 1.00 84.62 118 GLU A N 1
ATOM 958 C CA . GLU A 1 118 ? -19.044 13.195 28.093 1.00 84.62 118 GLU A CA 1
ATOM 959 C C . GLU A 1 118 ? -20.050 14.245 27.592 1.00 84.62 118 GLU A C 1
ATOM 961 O O . GLU A 1 118 ? -19.685 15.146 26.837 1.00 84.62 118 GLU A O 1
ATOM 966 N N . PHE A 1 119 ? -21.320 14.155 28.000 1.00 88.00 119 PHE A N 1
ATOM 967 C CA . PHE A 1 119 ? -22.352 15.111 27.613 1.00 88.00 119 PHE A CA 1
ATOM 968 C C . PHE A 1 119 ? -22.370 16.319 28.550 1.00 88.00 119 PHE A C 1
ATOM 970 O O . PHE A 1 119 ? -22.305 16.192 29.772 1.00 88.00 119 PHE A O 1
ATOM 977 N N . GLY A 1 120 ? -22.533 17.511 27.975 1.00 84.88 120 GLY A N 1
ATOM 978 C CA . GLY A 1 120 ? -22.807 18.709 28.761 1.00 84.88 120 GLY A CA 1
ATOM 979 C C . GLY A 1 120 ? -24.231 18.647 29.309 1.00 84.88 120 GLY A C 1
ATOM 980 O O . GLY A 1 120 ? -25.165 18.389 28.553 1.00 84.88 120 GLY A O 1
ATOM 981 N N . GLN A 1 121 ? -24.433 18.894 30.601 1.00 86.94 121 GLN A N 1
ATOM 982 C CA . GLN A 1 121 ? -25.765 18.877 31.210 1.00 86.94 121 GLN A CA 1
ATOM 983 C C . GLN A 1 121 ? -26.013 20.133 32.048 1.00 86.94 121 GLN A C 1
ATOM 985 O O . GLN A 1 121 ? -25.141 20.605 32.772 1.00 86.94 121 GLN A O 1
ATOM 990 N N . THR A 1 122 ? -27.231 20.655 31.952 1.00 86.94 122 THR A N 1
ATOM 991 C CA . THR A 1 122 ? -27.814 21.651 32.855 1.00 86.94 122 THR A CA 1
ATOM 992 C C . THR A 1 122 ? -29.090 21.075 33.478 1.00 86.94 122 THR A C 1
ATOM 994 O O . THR A 1 122 ? -29.540 19.992 33.097 1.00 86.94 122 THR A O 1
ATOM 997 N N . ASP A 1 123 ? -29.721 21.809 34.396 1.00 86.19 123 ASP A N 1
ATOM 998 C CA . ASP A 1 123 ? -30.958 21.373 35.066 1.00 86.19 123 ASP A CA 1
ATOM 999 C C . ASP A 1 123 ? -32.124 21.093 34.098 1.00 86.19 123 ASP A C 1
ATOM 1001 O O . ASP A 1 123 ? -33.024 20.314 34.410 1.00 86.19 123 ASP A O 1
ATOM 1005 N N . TYR A 1 124 ? -32.111 21.712 32.912 1.00 86.88 124 TYR A N 1
ATOM 1006 C CA . TYR A 1 124 ? -33.224 21.664 31.956 1.00 86.88 124 TYR A CA 1
ATOM 1007 C C . TYR A 1 124 ? -32.843 21.123 30.576 1.00 86.88 124 TYR A C 1
ATOM 1009 O O . TYR A 1 124 ? -33.729 20.792 29.786 1.00 86.88 124 TYR A O 1
ATOM 1017 N N . THR A 1 125 ? -31.551 21.051 30.250 1.00 87.38 125 THR A N 1
ATOM 1018 C CA . THR A 1 125 ? -31.083 20.680 28.909 1.00 87.38 125 THR A CA 1
ATOM 1019 C C . THR A 1 125 ? -29.817 19.842 28.969 1.00 87.38 125 THR A C 1
ATOM 1021 O O . THR A 1 125 ? -28.994 20.014 29.861 1.00 87.38 125 THR A O 1
ATOM 1024 N N . PHE A 1 126 ? -29.623 18.988 27.971 1.00 88.12 126 PHE A N 1
ATOM 1025 C CA . PHE A 1 126 ? -28.348 18.327 27.719 1.00 88.12 126 PHE A CA 1
ATOM 1026 C C . PHE A 1 126 ? -27.828 18.742 26.339 1.00 88.12 126 PHE A C 1
ATOM 1028 O O . PHE A 1 126 ? -28.609 19.038 25.431 1.00 88.12 126 PHE A O 1
ATOM 1035 N N . ILE A 1 127 ? -26.510 18.774 26.193 1.00 88.75 127 ILE A N 1
ATOM 1036 C CA . ILE A 1 127 ? -25.789 19.158 24.986 1.00 88.75 127 ILE A CA 1
ATOM 1037 C C . ILE A 1 127 ? -24.894 17.984 24.597 1.00 88.75 127 ILE A C 1
ATOM 1039 O O . ILE A 1 127 ? -24.131 17.466 25.412 1.00 88.75 127 ILE A O 1
ATOM 1043 N N . ILE A 1 128 ? -25.002 17.572 23.335 1.00 88.69 128 ILE A N 1
ATOM 1044 C CA . ILE A 1 128 ? -24.154 16.544 22.734 1.00 88.69 128 ILE A CA 1
ATOM 1045 C C . ILE A 1 128 ? -23.417 17.196 21.575 1.00 88.69 128 ILE A C 1
ATOM 1047 O O . ILE A 1 128 ? -24.041 17.647 20.612 1.00 88.69 128 ILE A O 1
ATOM 1051 N N . GLU A 1 129 ? -22.094 17.211 21.666 1.00 87.25 129 GLU A N 1
ATOM 1052 C CA . GLU A 1 129 ? -21.212 17.690 20.610 1.00 87.25 129 GLU A CA 1
ATOM 1053 C C . GLU A 1 129 ? -20.452 16.513 20.011 1.00 87.25 129 GLU A C 1
ATOM 1055 O O . GLU A 1 129 ? -20.043 15.583 20.704 1.00 87.25 129 GLU A O 1
ATOM 1060 N N . GLY A 1 130 ? -20.300 16.515 18.691 1.00 87.75 130 GLY A N 1
ATOM 1061 C CA . GLY A 1 130 ? -19.626 15.426 18.011 1.00 87.75 130 GLY A CA 1
ATOM 1062 C C . GLY A 1 130 ? -19.648 15.559 16.500 1.00 87.75 130 GLY A C 1
ATOM 1063 O O . GLY A 1 130 ? -20.257 16.455 15.914 1.00 87.75 130 GLY A O 1
ATOM 1064 N N . TRP A 1 131 ? -18.968 14.618 15.862 1.00 87.81 131 TRP A N 1
ATOM 1065 C CA . TRP A 1 131 ? -18.761 14.618 14.424 1.00 87.81 131 TRP A CA 1
ATOM 1066 C C . TRP A 1 131 ? -19.843 13.808 13.712 1.00 87.81 131 TRP A C 1
ATOM 1068 O O . TRP A 1 131 ? -20.112 12.654 14.057 1.00 87.81 131 TRP A O 1
ATOM 1078 N N . LEU A 1 132 ? -20.439 14.392 12.672 1.00 89.19 132 LEU A N 1
ATOM 1079 C CA . LEU A 1 132 ? -21.416 13.719 11.821 1.00 89.19 132 LEU A CA 1
ATOM 1080 C C . LEU A 1 132 ? -21.047 13.897 10.342 1.00 89.19 132 LEU A C 1
ATOM 1082 O O . LEU A 1 132 ? -20.926 15.032 9.871 1.00 89.19 132 LEU A O 1
ATOM 1086 N N . PRO A 1 133 ? -20.921 12.807 9.566 1.00 89.19 133 PRO A N 1
ATOM 1087 C CA . PRO A 1 133 ? -20.732 12.892 8.130 1.00 89.19 133 PRO A CA 1
ATOM 1088 C C . PRO A 1 133 ? -21.891 13.642 7.478 1.00 89.19 133 PRO A C 1
ATOM 1090 O O . PRO A 1 133 ? -23.063 13.338 7.706 1.00 89.19 133 PRO A O 1
ATOM 1093 N N . LYS A 1 134 ? -21.575 14.578 6.578 1.00 87.69 134 LYS A N 1
ATOM 1094 C CA . LYS A 1 134 ? -22.576 15.398 5.873 1.00 87.69 134 LYS A CA 1
ATOM 1095 C C . LYS A 1 134 ? -23.660 14.567 5.169 1.00 87.69 134 LYS A C 1
ATOM 1097 O O . LYS A 1 134 ? -24.791 15.025 5.044 1.00 87.69 134 LYS A O 1
ATOM 1102 N N . LYS A 1 135 ? -23.331 13.345 4.731 1.00 87.81 135 LYS A N 1
ATOM 1103 C CA . LYS A 1 135 ? -24.271 12.408 4.091 1.00 87.81 135 LYS A CA 1
ATOM 1104 C C . LYS A 1 135 ? -25.379 11.925 5.032 1.00 87.81 135 LYS A C 1
ATOM 1106 O O . LYS A 1 135 ? -26.492 11.706 4.573 1.00 87.81 135 LYS A O 1
ATOM 1111 N N . ASN A 1 136 ? -25.082 11.781 6.322 1.00 88.50 136 ASN A N 1
ATOM 1112 C CA . ASN A 1 136 ? -26.015 11.271 7.327 1.00 88.50 136 ASN A CA 1
ATOM 1113 C C . ASN A 1 136 ? -26.854 12.380 7.973 1.00 88.50 136 ASN A C 1
ATOM 1115 O O . ASN A 1 136 ? -27.824 12.089 8.659 1.00 88.50 136 ASN A O 1
ATOM 1119 N N . LEU A 1 137 ? -26.541 13.652 7.712 1.00 88.88 137 LEU A N 1
ATOM 1120 C CA . LEU A 1 137 ? -27.206 14.796 8.336 1.00 88.88 137 LEU A CA 1
ATOM 1121 C C . LEU A 1 137 ? -28.730 14.780 8.168 1.00 88.88 137 LEU A C 1
ATOM 1123 O O . LEU A 1 137 ? -29.469 15.047 9.116 1.00 88.88 137 LEU A O 1
ATOM 1127 N N . THR A 1 138 ? -29.211 14.459 6.968 1.00 89.50 138 THR A N 1
ATOM 1128 C CA . THR A 1 138 ? -30.647 14.447 6.665 1.00 89.50 138 THR A CA 1
ATOM 1129 C C . THR A 1 138 ? -31.365 13.303 7.378 1.00 89.50 138 THR A C 1
ATOM 1131 O O . THR A 1 138 ? -32.456 13.497 7.912 1.00 89.50 138 THR A O 1
ATOM 1134 N N . GLU A 1 139 ? -30.733 12.130 7.422 1.00 90.56 139 GLU A N 1
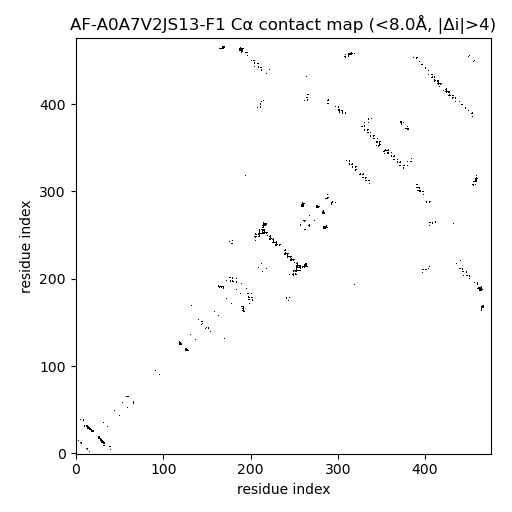ATOM 1135 C CA . GLU A 1 139 ? -31.245 10.936 8.097 1.00 90.56 139 GLU A CA 1
ATOM 1136 C C . GLU A 1 139 ? -31.292 11.141 9.615 1.00 90.56 139 GLU A C 1
ATOM 1138 O O . GLU A 1 139 ? -32.340 10.950 10.227 1.00 90.56 139 GLU A O 1
ATOM 1143 N N . THR A 1 140 ? -30.203 11.633 10.212 1.00 89.19 140 THR A N 1
ATOM 1144 C CA . THR A 1 140 ? -30.126 11.925 11.648 1.00 89.19 140 THR A CA 1
ATOM 1145 C C . THR A 1 140 ? -31.139 12.991 12.058 1.00 89.19 140 THR A C 1
ATOM 1147 O O . THR A 1 140 ? -31.854 12.810 13.041 1.00 89.19 140 THR A O 1
ATOM 1150 N N . LYS A 1 141 ? -31.279 14.077 11.282 1.00 88.88 141 LYS A N 1
ATOM 1151 C CA . LYS A 1 141 ? -32.271 15.128 11.566 1.00 88.88 141 LYS A CA 1
ATOM 1152 C C . LYS A 1 141 ? -33.701 14.586 11.544 1.00 88.88 141 LYS A C 1
ATOM 1154 O O . LYS A 1 141 ? -34.513 14.979 12.379 1.00 88.88 141 LYS A O 1
ATOM 1159 N N . LYS A 1 142 ? -34.007 13.695 10.597 1.00 90.12 142 LYS A N 1
ATOM 1160 C CA . LYS A 1 142 ? -35.313 13.036 10.513 1.00 90.12 142 LYS A CA 1
ATOM 1161 C C . LYS A 1 142 ? -35.537 12.113 11.714 1.00 90.12 142 LYS A C 1
ATOM 1163 O O . LYS A 1 142 ? -36.545 12.259 12.390 1.00 90.12 142 LYS A O 1
ATOM 1168 N N . ALA A 1 143 ? -34.570 11.255 12.036 1.00 90.44 143 ALA A N 1
ATOM 1169 C CA . ALA A 1 143 ? -34.658 10.332 13.166 1.00 90.44 143 ALA A CA 1
ATOM 1170 C C . ALA A 1 143 ? -34.834 11.050 14.518 1.00 90.44 143 ALA A C 1
ATOM 1172 O O . ALA A 1 143 ? -35.601 10.589 15.361 1.00 90.44 143 ALA A O 1
ATOM 1173 N N . LEU A 1 144 ? -34.165 12.189 14.726 1.00 90.31 144 LEU A N 1
ATOM 1174 C CA . LEU A 1 144 ? -34.346 13.002 15.933 1.00 90.31 144 LEU A CA 1
ATOM 1175 C C . LEU A 1 144 ? -35.754 13.603 16.006 1.00 90.31 144 LEU A C 1
ATOM 1177 O O . LEU A 1 144 ? -36.399 13.529 17.050 1.00 90.31 144 LEU A O 1
ATOM 1181 N N . LYS A 1 145 ? -36.258 14.139 14.889 1.00 89.56 145 LYS A N 1
ATOM 1182 C CA . LYS A 1 145 ? -37.605 14.714 14.823 1.00 89.56 145 LYS A CA 1
ATOM 1183 C C . LYS A 1 145 ? -38.696 13.658 15.024 1.00 89.56 145 LYS A C 1
ATOM 1185 O O . LYS A 1 145 ? -39.666 13.929 15.723 1.00 89.56 145 LYS A O 1
ATOM 1190 N N . ASP A 1 146 ? -38.528 12.471 14.450 1.00 92.12 146 ASP A N 1
ATOM 1191 C CA . ASP A 1 146 ? -39.511 11.387 14.538 1.00 92.12 146 ASP A CA 1
ATOM 1192 C C . ASP A 1 146 ? -39.601 10.815 15.969 1.00 92.12 146 ASP A C 1
ATOM 1194 O O . ASP A 1 146 ? -40.696 10.518 16.438 1.00 92.12 146 ASP A O 1
ATOM 1198 N N . ASN A 1 147 ? -38.476 10.714 16.692 1.00 91.56 147 ASN A N 1
ATOM 1199 C CA . ASN A 1 147 ? -38.449 10.154 18.052 1.00 91.56 147 ASN A CA 1
ATOM 1200 C C . ASN A 1 147 ? -38.713 11.185 19.163 1.00 91.56 147 ASN A C 1
ATOM 1202 O O . ASN A 1 147 ? -39.300 10.845 20.188 1.00 91.56 147 ASN A O 1
ATOM 1206 N N . PHE A 1 148 ? -38.268 12.434 18.990 1.00 88.44 148 PHE A N 1
ATOM 1207 C CA . PHE A 1 148 ? -38.282 13.451 20.052 1.00 88.44 148 PHE A CA 1
ATOM 1208 C C . PHE A 1 148 ? -39.095 14.710 19.700 1.00 88.44 148 PHE A C 1
ATOM 1210 O O . PHE A 1 148 ? -39.242 15.614 20.530 1.00 88.44 148 PHE A O 1
ATOM 1217 N N . GLY A 1 149 ? -39.663 14.784 18.493 1.00 86.62 149 GLY A N 1
ATOM 1218 C CA . GLY A 1 149 ? -40.483 15.907 18.043 1.00 86.62 149 GLY A CA 1
ATOM 1219 C C . GLY A 1 149 ? -39.697 17.219 17.976 1.00 86.62 149 GLY A C 1
ATOM 1220 O O . GLY A 1 149 ? -38.596 17.280 17.435 1.00 86.62 149 GLY A O 1
ATOM 1221 N N . ASN A 1 150 ? -40.271 18.284 18.542 1.00 83.94 150 ASN A N 1
ATOM 1222 C CA . ASN A 1 150 ? -39.656 19.619 18.587 1.00 83.94 150 ASN A CA 1
ATOM 1223 C C . ASN A 1 150 ? -38.801 19.858 19.847 1.00 83.94 150 ASN A C 1
ATOM 1225 O O . ASN A 1 150 ? -38.411 20.991 20.109 1.00 83.94 150 ASN A O 1
ATOM 1229 N N . LYS A 1 151 ? -38.517 18.818 20.645 1.00 85.00 151 LYS A N 1
ATOM 1230 C CA . LYS A 1 151 ? -37.725 18.943 21.883 1.00 85.00 151 LYS A CA 1
ATOM 1231 C C . LYS A 1 151 ? -36.213 18.991 21.641 1.00 85.00 151 LYS A C 1
ATOM 1233 O O . LYS A 1 151 ? -35.458 19.214 22.578 1.00 85.00 151 LYS A O 1
ATOM 1238 N N . THR A 1 152 ? -35.766 18.772 20.405 1.00 84.50 152 THR A N 1
ATOM 1239 C CA . THR A 1 152 ? -34.346 18.728 20.038 1.00 84.50 152 THR A CA 1
ATOM 1240 C C . THR A 1 152 ? -34.026 19.776 18.983 1.00 84.50 152 THR A C 1
ATOM 1242 O O . THR A 1 152 ? -34.714 19.863 17.964 1.00 84.50 152 THR A O 1
ATOM 1245 N N . VAL A 1 153 ? -32.937 20.513 19.185 1.00 84.62 153 VAL A N 1
ATOM 1246 C CA . VAL A 1 153 ? -32.385 21.452 18.204 1.00 84.62 153 VAL A CA 1
ATOM 1247 C C . VAL A 1 153 ? -31.015 20.940 17.777 1.00 84.62 153 VAL A C 1
ATOM 1249 O O . VAL A 1 153 ? -30.177 20.639 18.617 1.00 84.62 153 VAL A O 1
ATOM 1252 N N . MET A 1 154 ? -30.790 20.828 16.467 1.00 84.69 154 MET A N 1
ATOM 1253 C CA . MET A 1 154 ? -29.498 20.437 15.900 1.00 84.69 154 MET A CA 1
ATOM 1254 C C . MET A 1 154 ? -28.884 21.642 15.192 1.00 84.69 154 MET A C 1
ATOM 1256 O O . MET A 1 154 ? -29.461 22.150 14.226 1.00 84.69 154 MET A O 1
ATOM 1260 N N . GLN A 1 155 ? -27.711 22.071 15.649 1.00 85.81 155 GLN A N 1
ATOM 1261 C CA . GLN A 1 155 ? -26.955 23.171 15.061 1.00 85.81 155 GLN A CA 1
ATOM 1262 C C . GLN A 1 155 ? -25.684 22.641 14.394 1.00 85.81 155 GLN A C 1
ATOM 1264 O O . GLN A 1 155 ? -24.988 21.794 14.943 1.00 85.81 155 GLN A O 1
ATOM 1269 N N . ILE A 1 156 ? -25.390 23.134 13.190 1.00 84.81 156 ILE A N 1
ATOM 1270 C CA . ILE A 1 156 ? -24.147 22.814 12.483 1.00 84.81 156 ILE A CA 1
ATOM 1271 C C . ILE A 1 156 ? -23.125 23.883 12.852 1.00 84.81 156 ILE A C 1
ATOM 1273 O O . ILE A 1 156 ? -23.299 25.052 12.498 1.00 84.81 156 ILE A O 1
ATOM 1277 N N . ILE A 1 157 ? -22.070 23.478 13.547 1.00 83.38 157 ILE A N 1
ATOM 1278 C CA . ILE A 1 157 ? -20.957 24.354 13.907 1.00 83.38 157 ILE A CA 1
ATOM 1279 C C . ILE A 1 157 ? -20.007 24.433 12.705 1.00 83.38 157 ILE A C 1
ATOM 1281 O O . ILE A 1 157 ? -19.686 23.419 12.081 1.00 83.38 157 ILE A O 1
ATOM 1285 N N . LYS A 1 158 ? -19.606 25.651 12.319 1.00 77.69 158 LYS A N 1
ATOM 1286 C CA . LYS A 1 158 ? -18.573 25.837 11.294 1.00 77.69 158 LYS A CA 1
ATOM 1287 C C . LYS A 1 158 ? -17.214 25.609 11.940 1.00 77.69 158 LYS A C 1
ATOM 1289 O O . LYS A 1 158 ? -16.887 26.283 12.905 1.00 77.69 158 LYS A O 1
ATOM 1294 N N . LEU A 1 159 ? -16.449 24.709 11.345 1.00 72.94 159 LEU A N 1
ATOM 1295 C CA . LEU A 1 159 ? -15.097 24.365 11.759 1.00 72.94 159 LEU A CA 1
ATOM 1296 C C . LEU A 1 159 ? -14.148 25.554 11.628 1.00 72.94 159 LEU A C 1
ATOM 1298 O O . LEU A 1 159 ? -14.050 26.149 10.549 1.00 72.94 159 LEU A O 1
ATOM 1302 N N . THR A 1 160 ? -13.430 25.860 12.703 1.00 76.50 160 THR A N 1
ATOM 1303 C CA . THR A 1 160 ? -12.212 26.673 12.639 1.00 76.50 160 THR A CA 1
ATOM 1304 C C . THR A 1 160 ? -11.061 25.881 12.002 1.00 76.50 160 THR A C 1
ATOM 1306 O O . THR A 1 160 ? -11.141 24.666 11.817 1.00 76.50 160 THR A O 1
ATOM 1309 N N . GLU A 1 161 ? -9.975 26.562 11.617 1.00 69.06 161 GLU A N 1
ATOM 1310 C CA . GLU A 1 161 ? -8.801 25.896 11.026 1.00 69.06 161 GLU A CA 1
ATOM 1311 C C . GLU A 1 161 ? -8.148 24.895 11.995 1.00 69.06 161 GLU A C 1
ATOM 1313 O O . GLU A 1 161 ? -7.763 23.817 11.557 1.00 69.06 161 GLU A O 1
ATOM 1318 N N . ALA A 1 162 ? -8.120 25.188 13.301 1.00 69.25 162 ALA A N 1
ATOM 1319 C CA . ALA A 1 162 ? -7.593 24.278 14.321 1.00 69.25 162 ALA A CA 1
ATOM 1320 C C . ALA A 1 162 ? -8.479 23.032 14.516 1.00 69.25 162 ALA A C 1
ATOM 1322 O O . ALA A 1 162 ? -7.985 21.910 14.557 1.00 69.25 162 ALA A O 1
ATOM 1323 N N . GLU A 1 163 ? -9.803 23.203 14.553 1.00 72.88 163 GLU A N 1
ATOM 1324 C CA . GLU A 1 163 ? -10.744 22.082 14.700 1.00 72.88 163 GLU A CA 1
ATOM 1325 C C . GLU A 1 163 ? -10.782 21.182 13.451 1.00 72.88 163 GLU A C 1
ATOM 1327 O O . GLU A 1 163 ? -11.092 19.996 13.552 1.00 72.88 163 GLU A O 1
ATOM 1332 N N . ASN A 1 164 ? -10.429 21.707 12.269 1.00 73.19 164 ASN A N 1
ATOM 1333 C CA . ASN A 1 164 ? -10.269 20.888 11.065 1.00 73.19 164 ASN A CA 1
ATOM 1334 C C . ASN A 1 164 ? -9.123 19.878 11.191 1.00 73.19 164 ASN A C 1
ATOM 1336 O O . ASN A 1 164 ? -9.219 18.808 10.599 1.00 73.19 164 ASN A O 1
ATOM 1340 N N . GLU A 1 165 ? -8.054 20.178 11.931 1.00 71.31 165 GLU A N 1
ATOM 1341 C CA . GLU A 1 165 ? -6.949 19.227 12.115 1.00 71.31 165 GLU A CA 1
ATOM 1342 C C . GLU A 1 165 ? -7.347 18.051 13.014 1.00 71.31 165 GLU A C 1
ATOM 1344 O O . GLU A 1 165 ? -6.882 16.927 12.818 1.00 71.31 165 GLU A O 1
ATOM 1349 N N . GLU A 1 166 ? -8.251 18.292 13.964 1.00 77.50 166 GLU A N 1
ATOM 1350 C CA . GLU A 1 166 ? -8.770 17.269 14.874 1.00 77.50 166 GLU A CA 1
ATOM 1351 C C . GLU A 1 166 ? -9.966 16.497 14.309 1.00 77.50 166 GLU A C 1
ATOM 1353 O O . GLU A 1 166 ? -10.352 15.459 14.863 1.00 77.50 166 GLU A O 1
ATOM 1358 N N . ALA A 1 167 ? -10.537 16.980 13.202 1.00 85.12 167 ALA A N 1
ATOM 1359 C CA . ALA A 1 167 ? -11.690 16.376 12.566 1.00 85.12 167 ALA A CA 1
ATOM 1360 C C . ALA A 1 167 ? -11.392 14.923 12.147 1.00 85.12 167 ALA A C 1
ATOM 1362 O O . ALA A 1 167 ? -10.394 14.645 11.469 1.00 85.12 167 ALA A O 1
ATOM 1363 N N . PRO A 1 168 ? -12.260 13.965 12.511 1.00 89.19 168 PRO A N 1
ATOM 1364 C CA . PRO A 1 168 ? -12.071 12.584 12.138 1.00 89.19 168 PRO A CA 1
ATOM 1365 C C . PRO A 1 168 ? -12.362 12.368 10.652 1.00 89.19 168 PRO A C 1
ATOM 1367 O O . PRO A 1 168 ? -13.216 13.017 10.044 1.00 89.19 168 PRO A O 1
ATOM 1370 N N . ILE A 1 169 ? -11.688 11.384 10.072 1.00 89.25 169 ILE A N 1
ATOM 1371 C CA . ILE A 1 169 ? -11.824 11.021 8.666 1.00 89.25 169 ILE A CA 1
ATOM 1372 C C . ILE A 1 169 ? -12.736 9.810 8.480 1.00 89.25 169 ILE A C 1
ATOM 1374 O O . ILE A 1 169 ? -12.707 8.850 9.249 1.00 89.25 169 ILE A O 1
ATOM 1378 N N . GLN A 1 170 ? -13.519 9.821 7.405 1.00 88.50 170 GLN A N 1
ATOM 1379 C CA . GLN A 1 170 ? -14.291 8.663 6.974 1.00 88.50 170 GLN A CA 1
ATOM 1380 C C . GLN A 1 170 ? -13.997 8.367 5.505 1.00 88.50 170 GLN A C 1
ATOM 1382 O O . GLN A 1 170 ? -14.285 9.179 4.625 1.00 88.50 170 GLN A O 1
ATOM 1387 N N . TYR A 1 171 ? -13.463 7.175 5.243 1.00 86.38 171 TYR A N 1
ATOM 1388 C CA . TYR A 1 171 ? -13.237 6.695 3.886 1.00 86.38 171 TYR A CA 1
ATOM 1389 C C . TYR A 1 171 ? -14.565 6.422 3.175 1.00 86.38 171 TYR A C 1
ATOM 1391 O O . TYR A 1 171 ? -15.498 5.841 3.734 1.00 86.38 171 TYR A O 1
ATOM 1399 N N . ASN A 1 172 ? -14.647 6.825 1.909 1.00 86.31 172 ASN A N 1
ATOM 1400 C CA . ASN A 1 172 ? -15.799 6.571 1.051 1.00 86.31 172 ASN A CA 1
ATOM 1401 C C . ASN A 1 172 ? -15.328 6.063 -0.313 1.00 86.31 172 ASN A C 1
ATOM 1403 O O . ASN A 1 172 ? -15.415 6.764 -1.324 1.00 86.31 172 ASN A O 1
ATOM 1407 N N . HIS A 1 173 ? -14.811 4.838 -0.324 1.00 89.38 173 HIS A N 1
ATOM 1408 C CA . HIS A 1 173 ? -14.248 4.222 -1.516 1.00 89.38 173 HIS A CA 1
ATOM 1409 C C . HIS A 1 173 ? -15.214 3.305 -2.261 1.00 89.38 173 HIS A C 1
ATOM 1411 O O . HIS A 1 173 ? -16.129 2.698 -1.699 1.00 89.38 173 HIS A O 1
ATOM 1417 N N . SER A 1 174 ? -14.961 3.169 -3.564 1.00 90.19 174 SER A N 1
ATOM 1418 C CA . SER A 1 174 ? -15.617 2.175 -4.409 1.00 90.19 174 SER A CA 1
ATOM 1419 C C . SER A 1 174 ? -15.141 0.758 -4.062 1.00 90.19 174 SER A C 1
ATOM 1421 O O . SER A 1 174 ? -14.119 0.556 -3.404 1.00 90.19 174 SER A O 1
ATOM 1423 N N . ARG A 1 175 ? -15.859 -0.260 -4.554 1.00 87.31 175 ARG A N 1
ATOM 1424 C CA . ARG A 1 175 ? -15.537 -1.677 -4.300 1.00 87.31 175 ARG A CA 1
ATOM 1425 C C . ARG A 1 175 ? -14.139 -2.099 -4.776 1.00 87.31 175 ARG A C 1
ATOM 1427 O O . ARG A 1 175 ? -13.630 -3.090 -4.266 1.00 87.31 175 ARG A O 1
ATOM 1434 N N . LEU A 1 176 ? -13.551 -1.378 -5.735 1.00 87.75 176 LEU A N 1
ATOM 1435 C CA . LEU A 1 176 ? -12.216 -1.665 -6.274 1.00 87.75 176 LEU A CA 1
ATOM 1436 C C . LEU A 1 176 ? -11.094 -1.072 -5.416 1.00 87.75 176 LEU A C 1
ATOM 1438 O O . LEU A 1 176 ? -10.033 -1.671 -5.313 1.00 87.75 176 LEU A O 1
ATOM 1442 N N . VAL A 1 177 ? -11.335 0.077 -4.779 1.00 92.94 177 VAL A N 1
ATOM 1443 C CA . VAL A 1 177 ? -10.330 0.765 -3.952 1.00 92.94 177 VAL A CA 1
ATOM 1444 C C . VAL A 1 177 ? -10.372 0.275 -2.503 1.00 92.94 177 VAL A C 1
ATOM 1446 O O . VAL A 1 177 ? -9.335 0.157 -1.862 1.00 92.94 177 VAL A O 1
ATOM 1449 N N . LYS A 1 178 ? -11.556 -0.094 -2.003 1.00 91.25 178 LYS A N 1
ATOM 1450 C CA . LYS A 1 178 ? -11.771 -0.517 -0.613 1.00 91.25 178 LYS A CA 1
ATOM 1451 C C . LYS A 1 178 ? -10.791 -1.590 -0.094 1.00 91.25 178 LYS A C 1
ATOM 1453 O O . LYS A 1 178 ? -10.347 -1.465 1.043 1.00 91.25 178 LYS A O 1
ATOM 1458 N N . PRO A 1 179 ? -10.406 -2.625 -0.868 1.00 92.31 179 PRO A N 1
ATOM 1459 C CA . PRO A 1 179 ? -9.432 -3.616 -0.400 1.00 92.31 179 PRO A CA 1
ATOM 1460 C C . PRO A 1 179 ? -8.043 -3.057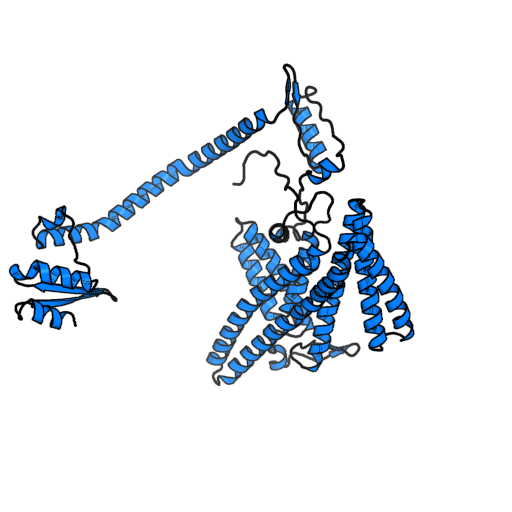 -0.092 1.00 92.31 179 PRO A C 1
ATOM 1462 O O . PRO A 1 179 ? -7.319 -3.664 0.689 1.00 92.31 179 PRO A O 1
ATOM 1465 N N . PHE A 1 180 ? -7.674 -1.924 -0.692 1.00 93.12 180 PHE A N 1
ATOM 1466 C CA . PHE A 1 180 ? -6.381 -1.276 -0.493 1.00 93.12 180 PHE A CA 1
ATOM 1467 C C . PHE A 1 180 ? -6.352 -0.374 0.750 1.00 93.12 180 PHE A C 1
ATOM 1469 O O . PHE A 1 180 ? -5.265 -0.002 1.184 1.00 93.12 180 PHE A O 1
ATOM 1476 N N . GLU A 1 181 ? -7.504 -0.064 1.363 1.00 91.44 181 GLU A N 1
ATOM 1477 C CA . GLU A 1 181 ? -7.581 0.786 2.564 1.00 91.44 181 GLU A CA 1
ATOM 1478 C C . GLU A 1 181 ? -6.723 0.264 3.724 1.00 91.44 181 GLU A C 1
ATOM 1480 O O . GLU A 1 181 ? -5.920 1.041 4.234 1.00 91.44 181 GLU A O 1
ATOM 1485 N N . PRO A 1 182 ? -6.800 -1.021 4.140 1.00 90.12 182 PRO A N 1
ATOM 1486 C CA . PRO A 1 182 ? -6.018 -1.494 5.282 1.00 90.12 182 PRO A CA 1
ATOM 1487 C C . PRO A 1 182 ? -4.514 -1.414 5.018 1.00 90.12 182 PRO A C 1
ATOM 1489 O O . PRO A 1 182 ? -3.740 -1.183 5.936 1.00 90.12 182 PRO A O 1
ATOM 1492 N N . ILE A 1 183 ? -4.105 -1.584 3.756 1.00 91.44 183 ILE A N 1
ATOM 1493 C CA . ILE A 1 183 ? -2.708 -1.473 3.338 1.00 91.44 183 ILE A CA 1
ATOM 1494 C C . ILE A 1 183 ? -2.266 -0.011 3.411 1.00 91.44 183 ILE A C 1
ATOM 1496 O O . ILE A 1 183 ? -1.235 0.277 4.005 1.00 91.44 183 ILE A O 1
ATOM 1500 N N . ALA A 1 184 ? -3.053 0.922 2.871 1.00 89.31 184 ALA A N 1
ATOM 1501 C CA . ALA A 1 184 ? -2.753 2.348 2.972 1.00 89.31 184 ALA A CA 1
ATOM 1502 C C . ALA A 1 184 ? -2.678 2.815 4.440 1.00 89.31 184 ALA A C 1
ATOM 1504 O O . ALA A 1 184 ? -1.759 3.545 4.803 1.00 89.31 184 ALA A O 1
ATOM 1505 N N . GLN A 1 185 ? -3.572 2.314 5.297 1.00 87.88 185 GLN A N 1
ATOM 1506 C CA . GLN A 1 185 ? -3.614 2.623 6.730 1.00 87.88 185 GLN A CA 1
ATOM 1507 C C . GLN A 1 185 ? -2.386 2.134 7.507 1.00 87.88 185 GLN A C 1
ATOM 1509 O O . GLN A 1 185 ? -2.081 2.704 8.552 1.00 87.88 185 GLN A O 1
ATOM 1514 N N . MET A 1 186 ? -1.642 1.137 7.009 1.00 87.88 186 MET A N 1
ATOM 1515 C CA . MET A 1 186 ? -0.371 0.727 7.627 1.00 87.88 186 MET A CA 1
ATOM 1516 C C . MET A 1 186 ? 0.673 1.850 7.609 1.00 87.88 186 MET A C 1
ATOM 1518 O O . MET A 1 186 ? 1.548 1.875 8.469 1.00 87.88 186 MET A O 1
ATOM 1522 N N . PHE A 1 187 ? 0.579 2.787 6.659 1.00 84.62 187 PHE A N 1
ATOM 1523 C CA . PHE A 1 187 ? 1.426 3.982 6.623 1.00 84.62 187 PHE A CA 1
ATOM 1524 C C . PHE A 1 187 ? 0.917 5.101 7.557 1.00 84.62 187 PHE A C 1
ATOM 1526 O O . PHE A 1 187 ? 1.637 6.052 7.855 1.00 84.62 187 PHE A O 1
ATOM 1533 N N . GLY A 1 188 ? -0.322 4.989 8.039 1.00 86.75 188 GLY A N 1
ATOM 1534 C CA . GLY A 1 188 ? -1.022 5.990 8.840 1.00 86.75 188 GLY A CA 1
ATOM 1535 C C . GLY A 1 188 ? -2.307 6.461 8.169 1.00 86.75 188 GLY A C 1
ATOM 1536 O O . GLY A 1 188 ? -2.600 6.068 7.045 1.00 86.75 188 GLY A O 1
ATOM 1537 N N . ASN A 1 189 ? -3.068 7.321 8.846 1.00 88.19 189 ASN A N 1
ATOM 1538 C CA . ASN A 1 189 ? -4.314 7.907 8.334 1.00 88.19 189 ASN A CA 1
ATOM 1539 C C . ASN A 1 189 ? -4.105 9.358 7.869 1.00 88.19 189 ASN A C 1
ATOM 1541 O O . ASN A 1 189 ? -3.397 10.094 8.571 1.00 88.19 189 ASN A O 1
ATOM 1545 N N . PRO A 1 190 ? -4.746 9.792 6.761 1.00 87.00 190 PRO A N 1
ATOM 1546 C CA . PRO A 1 190 ? -4.635 11.160 6.276 1.00 87.00 190 PRO A CA 1
ATOM 1547 C C . PRO A 1 190 ? -5.270 12.120 7.267 1.00 87.00 190 PRO A C 1
ATOM 1549 O O . PRO A 1 190 ? -6.282 11.800 7.893 1.00 87.00 190 PRO A O 1
ATOM 1552 N N . ARG A 1 191 ? -4.737 13.336 7.351 1.00 85.06 191 ARG A N 1
ATOM 1553 C CA . ARG A 1 191 ? -5.449 14.427 8.024 1.00 85.06 191 ARG A CA 1
ATOM 1554 C C . ARG A 1 191 ? -6.690 14.829 7.227 1.00 85.06 191 ARG A C 1
ATOM 1556 O O . ARG A 1 191 ? -6.761 14.652 6.007 1.00 85.06 191 ARG A O 1
ATOM 1563 N N . TYR A 1 192 ? -7.678 15.390 7.914 1.00 84.94 192 TYR A N 1
ATOM 1564 C CA . TYR A 1 192 ? -8.892 15.866 7.264 1.00 84.94 192 TYR A CA 1
ATOM 1565 C C . TYR A 1 192 ? -8.572 16.934 6.201 1.00 84.94 192 TYR A C 1
ATOM 1567 O O . TYR A 1 192 ? -7.738 17.813 6.397 1.00 84.94 192 TYR A O 1
ATOM 1575 N N . GLY A 1 193 ? -9.207 16.826 5.030 1.00 82.44 193 GLY A N 1
ATOM 1576 C CA . GLY A 1 193 ? -8.980 17.724 3.889 1.00 82.44 193 GLY A CA 1
ATOM 1577 C C . GLY A 1 193 ? -7.782 17.374 2.989 1.00 82.44 193 GLY A C 1
ATOM 1578 O O . GLY A 1 193 ? -7.712 17.886 1.863 1.00 82.44 193 GLY A O 1
ATOM 1579 N N . GLN A 1 194 ? -6.891 16.471 3.419 1.00 86.56 194 GLN A N 1
ATOM 1580 C CA . GLN A 1 194 ? -5.799 15.970 2.581 1.00 86.56 194 GLN A CA 1
ATOM 1581 C C . GLN A 1 194 ? -6.295 14.974 1.527 1.00 86.56 194 GLN A C 1
ATOM 1583 O O . GLN A 1 194 ? -7.352 14.351 1.648 1.00 86.56 194 GLN A O 1
ATOM 1588 N N . ILE A 1 195 ? -5.529 14.850 0.445 1.00 89.94 195 ILE A N 1
ATOM 1589 C CA . ILE A 1 195 ? -5.767 13.844 -0.589 1.00 89.94 195 ILE A CA 1
ATOM 1590 C C . ILE A 1 195 ? -5.478 12.444 -0.037 1.00 89.94 195 ILE A C 1
ATOM 1592 O O . ILE A 1 195 ? -4.390 12.169 0.462 1.00 89.94 195 ILE A O 1
ATOM 1596 N N . ASP A 1 196 ? -6.456 11.555 -0.194 1.00 90.00 196 ASP A N 1
ATOM 1597 C CA . ASP A 1 196 ? -6.342 10.144 0.158 1.00 90.00 196 ASP A CA 1
ATOM 1598 C C . ASP A 1 196 ? -5.413 9.401 -0.822 1.00 90.00 196 ASP A C 1
ATOM 1600 O O . ASP A 1 196 ? -5.620 9.486 -2.039 1.00 90.00 196 ASP A O 1
ATOM 1604 N N . PRO A 1 197 ? -4.408 8.658 -0.332 1.00 90.94 197 PRO A N 1
ATOM 1605 C CA . PRO A 1 197 ? -3.498 7.905 -1.180 1.00 90.94 197 PRO A CA 1
ATOM 1606 C C . PRO A 1 197 ? -4.073 6.561 -1.674 1.00 90.94 197 PRO A C 1
ATOM 1608 O O . PRO A 1 197 ? -3.573 6.000 -2.651 1.00 90.94 197 PRO A O 1
ATOM 1611 N N . SER A 1 198 ? -5.130 6.033 -1.047 1.00 92.56 198 SER A N 1
ATOM 1612 C CA . SER A 1 198 ? -5.689 4.697 -1.325 1.00 92.56 198 SER A CA 1
ATOM 1613 C C . SER A 1 198 ? -6.117 4.483 -2.787 1.00 92.56 198 SER A C 1
ATOM 1615 O O . SER A 1 198 ? -5.833 3.414 -3.335 1.00 92.56 198 SER A O 1
ATOM 1617 N N . PRO A 1 199 ? -6.756 5.454 -3.476 1.00 93.44 199 PRO A N 1
ATOM 1618 C CA . PRO A 1 199 ? -7.091 5.313 -4.894 1.00 93.44 199 PRO A CA 1
ATOM 1619 C C . PRO A 1 199 ? -5.860 5.195 -5.798 1.00 93.44 199 PRO A C 1
ATOM 1621 O O . PRO A 1 199 ? -5.893 4.455 -6.780 1.00 93.44 199 PRO A O 1
ATOM 1624 N N . PHE A 1 200 ? -4.771 5.892 -5.461 1.00 93.94 200 PHE A N 1
ATOM 1625 C CA . PHE A 1 200 ? -3.517 5.808 -6.208 1.00 93.94 200 PHE A CA 1
ATOM 1626 C C . PHE A 1 200 ? -2.862 4.449 -5.999 1.00 93.94 200 PHE A C 1
ATOM 1628 O O . PHE A 1 200 ? -2.439 3.829 -6.970 1.00 93.94 200 PHE A O 1
ATOM 1635 N N . LEU A 1 201 ? -2.882 3.925 -4.771 1.00 94.94 201 LEU A N 1
ATOM 1636 C CA . LEU A 1 201 ? -2.421 2.565 -4.504 1.00 94.94 201 LEU A CA 1
ATOM 1637 C C . LEU A 1 201 ? -3.220 1.531 -5.302 1.00 94.94 201 LEU A C 1
ATOM 1639 O O . LEU A 1 201 ? -2.630 0.645 -5.909 1.00 94.94 201 LEU A O 1
ATOM 1643 N N . ALA A 1 202 ? -4.545 1.671 -5.372 1.00 95.31 202 ALA A N 1
ATOM 1644 C CA . ALA A 1 202 ? -5.397 0.762 -6.138 1.00 95.31 20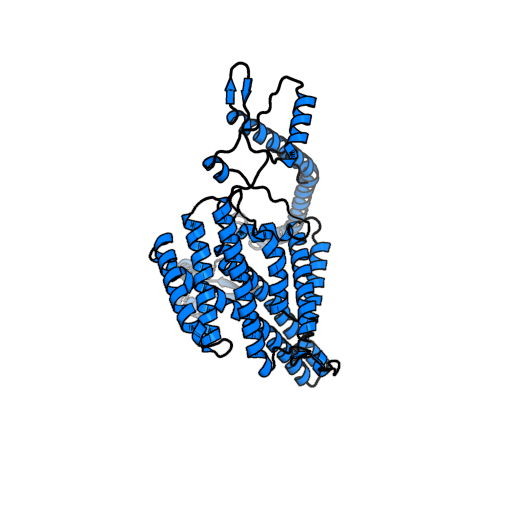2 ALA A CA 1
ATOM 1645 C C . ALA A 1 202 ? -5.097 0.759 -7.651 1.00 95.31 202 ALA A C 1
ATOM 1647 O O . ALA A 1 202 ? -5.368 -0.236 -8.325 1.00 95.31 202 ALA A O 1
ATOM 1648 N N . LEU A 1 203 ? -4.535 1.851 -8.179 1.00 95.19 203 LEU A N 1
ATOM 1649 C CA . LEU A 1 203 ? -4.109 1.978 -9.572 1.00 95.19 203 LEU A CA 1
ATOM 1650 C C . LEU A 1 203 ? -2.668 1.489 -9.783 1.00 95.19 203 LEU A C 1
ATOM 1652 O O . LEU A 1 203 ? -2.417 0.633 -10.631 1.00 95.19 203 LEU A O 1
ATOM 1656 N N . PHE A 1 204 ? -1.717 2.029 -9.019 1.00 95.81 204 PHE A N 1
ATOM 1657 C CA . PHE A 1 204 ? -0.289 1.787 -9.216 1.00 95.81 204 PHE A CA 1
ATOM 1658 C C . PHE A 1 204 ? 0.166 0.437 -8.677 1.00 95.81 204 PHE A C 1
ATOM 1660 O O . PHE A 1 204 ? 1.119 -0.127 -9.211 1.00 95.81 204 PHE A O 1
ATOM 1667 N N . PHE A 1 205 ? -0.512 -0.121 -7.666 1.00 96.00 205 PHE A N 1
ATOM 1668 C CA . PHE A 1 205 ? -0.124 -1.418 -7.128 1.00 96.00 205 PHE A CA 1
ATOM 1669 C C . PHE A 1 205 ? -0.265 -2.538 -8.170 1.00 96.00 205 PHE A C 1
ATOM 1671 O O . PHE A 1 205 ? 0.744 -3.175 -8.478 1.00 96.00 205 PHE A O 1
ATOM 1678 N N . PRO A 1 206 ? -1.446 -2.762 -8.788 1.00 96.25 206 PRO A N 1
ATOM 1679 C CA . PRO A 1 206 ? -1.567 -3.747 -9.860 1.00 96.25 206 PRO A CA 1
ATOM 1680 C C . PRO A 1 206 ? -0.664 -3.429 -11.054 1.00 96.25 206 PRO A C 1
ATOM 1682 O O . PRO A 1 206 ? -0.077 -4.341 -11.630 1.00 96.25 206 PRO A O 1
ATOM 1685 N N . LEU A 1 207 ? -0.527 -2.148 -11.418 1.00 95.81 207 LEU A N 1
ATOM 1686 C CA . LEU A 1 207 ? 0.297 -1.718 -12.549 1.00 95.81 207 LEU A CA 1
ATOM 1687 C C . LEU A 1 207 ? 1.765 -2.123 -12.361 1.00 95.81 207 LEU A C 1
ATOM 1689 O O . LEU A 1 207 ? 2.309 -2.856 -13.182 1.00 95.81 207 LEU A O 1
ATOM 1693 N N . PHE A 1 208 ? 2.398 -1.697 -11.265 1.00 96.12 208 PHE A N 1
ATOM 1694 C CA . PHE A 1 208 ? 3.799 -2.019 -11.003 1.00 96.12 208 PHE A CA 1
ATOM 1695 C C . PHE A 1 208 ? 4.004 -3.505 -10.729 1.00 96.12 208 PHE A C 1
ATOM 1697 O O . PHE A 1 208 ? 4.997 -4.061 -11.186 1.00 96.12 208 PHE A O 1
ATOM 1704 N N . PHE A 1 209 ? 3.063 -4.173 -10.055 1.00 96.06 209 PHE A N 1
ATOM 1705 C CA . PHE A 1 209 ? 3.137 -5.622 -9.874 1.00 96.06 209 PHE A CA 1
ATOM 1706 C C . PHE A 1 209 ? 3.182 -6.345 -11.224 1.00 96.06 209 PHE A C 1
ATOM 1708 O O . PHE A 1 209 ? 4.022 -7.221 -11.422 1.00 96.06 209 PHE A O 1
ATOM 1715 N N . GLY A 1 210 ? 2.319 -5.944 -12.162 1.00 94.19 210 GLY A N 1
ATOM 1716 C CA . GLY A 1 210 ? 2.268 -6.525 -13.499 1.00 94.19 210 GLY A CA 1
ATOM 1717 C C . GLY A 1 210 ? 3.536 -6.278 -14.312 1.00 94.19 210 GLY A C 1
ATOM 1718 O O . GLY A 1 210 ? 4.018 -7.204 -14.948 1.00 94.19 210 GLY A O 1
ATOM 1719 N N . ILE A 1 211 ? 4.117 -5.077 -14.235 1.00 93.00 211 ILE A N 1
ATOM 1720 C CA . ILE A 1 211 ? 5.386 -4.746 -14.909 1.00 93.00 211 ILE A CA 1
ATOM 1721 C C . ILE A 1 211 ? 6.551 -5.573 -14.350 1.00 93.00 211 ILE A C 1
ATOM 1723 O O . ILE A 1 211 ? 7.430 -5.989 -15.101 1.00 93.00 211 ILE A O 1
ATOM 1727 N N . ILE A 1 212 ? 6.580 -5.800 -13.033 1.00 93.56 212 ILE A N 1
ATOM 1728 C CA . ILE A 1 212 ? 7.645 -6.582 -12.401 1.00 93.56 212 ILE A CA 1
ATOM 1729 C C . ILE A 1 212 ? 7.477 -8.062 -12.755 1.00 93.56 212 ILE A C 1
ATOM 1731 O O . ILE A 1 212 ? 8.364 -8.617 -13.398 1.00 93.56 212 ILE A O 1
ATOM 1735 N N . LEU A 1 213 ? 6.354 -8.687 -12.374 1.00 92.06 213 LEU A N 1
ATOM 1736 C CA . LEU A 1 213 ? 6.144 -10.124 -12.580 1.00 92.06 213 LEU A CA 1
ATOM 1737 C C . LEU A 1 213 ? 6.103 -10.466 -14.073 1.00 92.06 213 LEU A C 1
ATOM 1739 O O . LEU A 1 213 ? 6.874 -11.304 -14.522 1.00 92.06 213 LEU A O 1
ATOM 1743 N N . GLY A 1 214 ? 5.265 -9.768 -14.840 1.00 89.81 214 GLY A N 1
ATOM 1744 C CA . GLY A 1 214 ? 5.331 -9.735 -16.300 1.00 89.81 214 GLY A CA 1
ATOM 1745 C C . GLY A 1 214 ? 5.244 -11.081 -17.018 1.00 89.81 214 GLY A C 1
ATOM 1746 O O . GLY A 1 214 ? 5.754 -11.177 -18.117 1.00 89.81 214 GLY A O 1
ATOM 1747 N N . ASP A 1 215 ? 4.608 -12.102 -16.445 1.00 91.81 215 ASP A N 1
ATOM 1748 C CA . ASP A 1 215 ? 4.461 -13.423 -17.074 1.00 91.81 215 ASP A CA 1
ATOM 1749 C C . ASP A 1 215 ? 2.974 -13.805 -17.157 1.00 91.81 215 ASP A C 1
ATOM 1751 O O . ASP A 1 215 ? 2.217 -13.647 -16.187 1.00 91.81 215 ASP A O 1
ATOM 1755 N N . MET A 1 216 ? 2.538 -14.294 -18.322 1.00 92.12 216 MET A N 1
ATOM 1756 C CA . MET A 1 216 ? 1.152 -14.698 -18.574 1.00 92.12 216 MET A CA 1
ATOM 1757 C C . MET A 1 216 ? 0.748 -15.930 -17.758 1.00 92.12 216 MET A C 1
ATOM 1759 O O . MET A 1 216 ? -0.349 -15.970 -17.196 1.00 92.12 216 MET A O 1
ATOM 1763 N N . GLY A 1 217 ? 1.625 -16.929 -17.677 1.00 91.38 217 GLY A N 1
ATOM 1764 C CA . GLY A 1 217 ? 1.404 -18.161 -16.929 1.00 91.38 217 GLY A CA 1
ATOM 1765 C C . GLY A 1 217 ? 1.315 -17.885 -15.433 1.00 91.38 217 GLY A C 1
ATOM 1766 O O . GLY A 1 217 ? 0.335 -18.261 -14.783 1.00 91.38 217 GLY A O 1
ATOM 1767 N N . TYR A 1 218 ? 2.276 -17.134 -14.890 1.00 92.75 218 TYR A N 1
ATOM 1768 C CA . TYR A 1 218 ? 2.244 -16.746 -13.477 1.00 92.75 218 TYR A CA 1
ATOM 1769 C C . TYR A 1 218 ? 1.060 -15.828 -13.163 1.00 92.75 218 TYR A C 1
ATOM 1771 O O . TYR A 1 218 ? 0.408 -16.010 -12.135 1.00 92.75 218 TYR A O 1
ATOM 1779 N N . GLY A 1 219 ? 0.711 -14.906 -14.067 1.00 94.25 219 GLY A N 1
ATOM 1780 C CA . GLY A 1 219 ? -0.487 -14.076 -13.950 1.00 94.25 219 GLY A CA 1
ATOM 1781 C C . GLY A 1 219 ? -1.762 -14.906 -13.778 1.00 94.25 219 GLY A C 1
ATOM 1782 O O . GLY A 1 219 ? -2.541 -14.646 -12.859 1.00 94.25 219 GLY A O 1
ATOM 1783 N N . LEU A 1 220 ? -1.949 -15.959 -14.584 1.00 95.31 220 LEU A N 1
ATOM 1784 C CA . LEU A 1 220 ? -3.091 -16.876 -14.453 1.00 95.31 220 LEU A CA 1
ATOM 1785 C C . LEU A 1 220 ? -3.095 -17.623 -13.115 1.00 95.31 220 LEU A C 1
ATOM 1787 O O . LEU A 1 220 ? -4.148 -17.728 -12.480 1.00 95.31 220 LEU A O 1
ATOM 1791 N N . VAL A 1 221 ? -1.935 -18.100 -12.655 1.00 94.31 221 VAL A N 1
ATOM 1792 C CA . VAL A 1 221 ? -1.807 -18.765 -11.346 1.00 94.31 221 VAL A CA 1
ATOM 1793 C C . VAL A 1 221 ? -2.189 -17.810 -10.211 1.00 94.31 221 VAL A C 1
ATOM 1795 O O . VAL A 1 221 ? -2.943 -18.188 -9.313 1.00 94.31 221 VAL A O 1
ATOM 1798 N N . VAL A 1 222 ? -1.742 -16.553 -10.268 1.00 95.06 222 VAL A N 1
ATOM 1799 C CA . VAL A 1 222 ? -2.069 -15.521 -9.271 1.00 95.06 222 VAL A CA 1
ATOM 1800 C C . VAL A 1 222 ? -3.558 -15.164 -9.292 1.00 95.06 222 VAL A C 1
ATOM 1802 O O . VAL A 1 222 ? -4.177 -15.066 -8.229 1.00 95.06 222 VAL A O 1
ATOM 1805 N N . ILE A 1 223 ? -4.168 -15.032 -10.476 1.00 96.25 223 ILE A N 1
ATOM 1806 C CA . ILE A 1 223 ? -5.620 -14.819 -10.616 1.00 96.25 223 ILE A CA 1
ATOM 1807 C C . ILE A 1 223 ? -6.386 -15.981 -9.980 1.00 96.25 223 ILE A C 1
ATOM 1809 O O . ILE A 1 223 ? -7.326 -15.760 -9.210 1.00 96.25 223 ILE A O 1
ATOM 1813 N N . PHE A 1 224 ? -5.979 -17.218 -10.272 1.00 95.56 224 PHE A N 1
ATOM 1814 C CA . PHE A 1 224 ? -6.612 -18.412 -9.726 1.00 95.56 224 PHE A CA 1
ATOM 1815 C C . PHE A 1 224 ? -6.484 -18.477 -8.198 1.00 95.56 224 PHE A C 1
ATOM 1817 O O . PHE A 1 224 ? -7.478 -18.714 -7.507 1.00 95.56 224 PHE A O 1
ATOM 1824 N N . ALA A 1 225 ? -5.303 -18.175 -7.652 1.00 93.44 225 ALA A N 1
ATOM 1825 C CA . ALA A 1 225 ? -5.078 -18.093 -6.211 1.00 93.44 225 ALA A CA 1
ATOM 1826 C C . ALA A 1 225 ? -5.958 -17.016 -5.548 1.00 93.44 225 ALA A C 1
ATOM 1828 O O . ALA A 1 225 ? -6.607 -17.281 -4.532 1.00 93.44 225 ALA A O 1
ATOM 1829 N N . GLY A 1 226 ? -6.054 -15.823 -6.145 1.00 94.12 226 GLY A N 1
ATOM 1830 C CA . GLY A 1 226 ? -6.922 -14.748 -5.658 1.00 94.12 226 GLY A CA 1
ATOM 1831 C C . GLY A 1 226 ? -8.410 -15.117 -5.696 1.00 94.12 226 GLY A C 1
ATOM 1832 O O . GLY A 1 226 ? -9.154 -14.842 -4.748 1.00 94.12 226 GLY A O 1
ATOM 1833 N N . TRP A 1 227 ? -8.846 -15.815 -6.748 1.00 94.94 227 TRP A N 1
ATOM 1834 C CA . TRP A 1 227 ? -10.207 -16.343 -6.860 1.00 94.94 227 TRP A CA 1
ATOM 1835 C C . TRP A 1 227 ? -10.509 -17.412 -5.800 1.00 94.94 227 TRP A C 1
ATOM 1837 O O . TRP A 1 227 ? -11.555 -17.342 -5.145 1.00 94.94 227 TRP A O 1
ATOM 1847 N N . LEU A 1 228 ? -9.589 -18.356 -5.571 1.00 94.31 228 LEU A N 1
ATOM 1848 C CA . LEU A 1 228 ? -9.714 -19.370 -4.520 1.00 94.31 228 LEU A CA 1
ATOM 1849 C C . LEU A 1 228 ? -9.825 -18.733 -3.133 1.00 94.31 228 LEU A C 1
ATOM 1851 O O . LEU A 1 228 ? -10.709 -19.108 -2.357 1.00 94.31 228 LEU A O 1
ATOM 1855 N N . LEU A 1 229 ? -8.986 -17.737 -2.837 1.00 91.88 229 LEU A N 1
ATOM 1856 C CA . LEU A 1 229 ? -8.999 -17.030 -1.558 1.00 91.88 229 LEU A CA 1
ATOM 1857 C C . LEU A 1 229 ? -10.345 -16.330 -1.327 1.00 91.88 229 LEU A C 1
ATOM 1859 O O . LEU A 1 229 ? -10.977 -16.499 -0.281 1.00 91.88 229 LEU A O 1
ATOM 1863 N N . LYS A 1 230 ? -10.846 -15.633 -2.352 1.00 87.81 230 LYS A N 1
ATOM 1864 C CA . LYS A 1 230 ? -12.149 -14.960 -2.323 1.00 87.81 230 LYS A CA 1
ATOM 1865 C C . LYS A 1 230 ? -13.318 -15.937 -2.139 1.00 87.81 230 LYS A C 1
ATOM 1867 O O . LYS A 1 230 ? -14.309 -15.586 -1.497 1.00 87.81 230 LYS A O 1
ATOM 1872 N N . ARG A 1 231 ? -13.230 -17.148 -2.702 1.00 90.25 231 ARG A N 1
ATOM 1873 C CA . ARG A 1 231 ? -14.284 -18.173 -2.609 1.00 90.25 231 ARG A CA 1
ATOM 1874 C C . ARG A 1 231 ? -14.274 -18.909 -1.267 1.00 90.25 231 ARG A C 1
ATOM 1876 O O . ARG A 1 231 ? -15.355 -19.179 -0.744 1.00 90.25 231 ARG A O 1
ATOM 1883 N N . LYS A 1 232 ? -13.092 -19.233 -0.731 1.00 89.25 232 LYS A N 1
ATOM 1884 C CA . LYS A 1 232 ? -12.922 -20.016 0.506 1.00 89.25 232 LYS A CA 1
ATOM 1885 C C . LYS A 1 232 ? -13.190 -19.190 1.768 1.00 89.25 232 LYS A C 1
ATOM 1887 O O . LYS A 1 232 ? -13.762 -19.714 2.716 1.00 89.25 232 LYS A O 1
ATOM 1892 N N . PHE A 1 233 ? -12.852 -17.899 1.771 1.00 86.94 233 PHE A N 1
ATOM 1893 C CA . PHE A 1 233 ? -12.928 -17.043 2.962 1.00 86.94 233 PHE A CA 1
ATOM 1894 C C . PHE A 1 233 ? -14.019 -15.968 2.865 1.00 86.94 233 PHE A C 1
ATOM 1896 O O . PHE A 1 233 ? -13.751 -14.777 2.994 1.00 86.94 233 PHE A O 1
ATOM 1903 N N . LYS A 1 234 ? -15.278 -16.381 2.665 1.00 79.69 234 LYS A N 1
ATOM 1904 C CA . LYS A 1 234 ? -16.417 -15.443 2.563 1.00 79.69 234 LYS A CA 1
ATOM 1905 C C . LYS A 1 234 ? -16.698 -14.661 3.852 1.00 79.69 234 LYS A C 1
ATOM 1907 O O . LYS A 1 234 ? -17.190 -13.543 3.772 1.00 79.69 234 LYS A O 1
ATOM 1912 N N . ALA A 1 235 ? -16.388 -15.244 5.011 1.00 78.00 235 ALA A N 1
ATOM 1913 C CA . ALA A 1 235 ? -16.615 -14.617 6.313 1.00 78.00 235 ALA A CA 1
ATOM 1914 C C . ALA A 1 235 ? -15.546 -13.566 6.668 1.00 78.00 235 ALA A C 1
ATOM 1916 O O . ALA A 1 235 ? -15.830 -12.614 7.388 1.00 78.00 235 ALA A O 1
ATOM 1917 N N . ASN A 1 236 ? -14.321 -13.695 6.141 1.00 85.62 236 ASN A N 1
ATOM 1918 C CA . ASN A 1 236 ? -13.221 -12.792 6.471 1.00 85.62 236 ASN A CA 1
ATOM 1919 C C . ASN A 1 236 ? -13.029 -11.733 5.373 1.00 85.62 236 ASN A C 1
ATOM 1921 O O . ASN A 1 236 ? -12.403 -11.984 4.340 1.00 85.62 236 ASN A O 1
ATOM 1925 N N . LYS A 1 237 ? -13.538 -10.519 5.628 1.00 83.88 237 LYS A N 1
ATOM 1926 C CA . LYS A 1 237 ? -13.459 -9.373 4.703 1.00 83.88 237 LYS A CA 1
ATOM 1927 C C . LYS A 1 237 ? -12.020 -9.010 4.312 1.00 83.88 237 LYS A C 1
ATOM 1929 O O . LYS A 1 237 ? -11.803 -8.585 3.180 1.00 83.88 237 LYS A O 1
ATOM 1934 N N . MET A 1 238 ? -11.041 -9.204 5.202 1.00 84.81 238 MET A N 1
ATOM 1935 C CA . MET A 1 238 ? -9.630 -8.910 4.920 1.00 84.81 238 MET A CA 1
ATOM 1936 C C . MET A 1 238 ? -9.059 -9.880 3.879 1.00 84.81 238 MET A C 1
ATOM 1938 O O . MET A 1 238 ? -8.484 -9.447 2.882 1.00 84.81 238 MET A O 1
ATOM 1942 N N . LEU A 1 239 ? -9.282 -11.186 4.061 1.00 87.50 239 LEU A N 1
ATOM 1943 C CA . LEU A 1 239 ? -8.836 -12.211 3.107 1.00 87.50 239 LEU A CA 1
ATOM 1944 C C . LEU A 1 239 ? -9.564 -12.092 1.764 1.00 87.50 239 LEU A C 1
ATOM 1946 O O . LEU A 1 239 ? -8.962 -12.275 0.707 1.00 87.50 239 LEU A O 1
ATOM 1950 N N . GLN A 1 240 ? -10.846 -11.721 1.788 1.00 88.44 240 GLN A N 1
ATOM 1951 C CA . GLN A 1 240 ? -11.598 -11.426 0.572 1.00 88.44 240 GLN A CA 1
ATOM 1952 C C . GLN A 1 240 ? -11.014 -10.220 -0.186 1.00 88.44 240 GLN A C 1
ATOM 1954 O O . GLN A 1 240 ? -10.928 -10.252 -1.416 1.00 88.44 240 GLN A O 1
ATOM 1959 N N . GLY A 1 241 ? -10.607 -9.177 0.546 1.00 90.19 241 GLY A N 1
ATOM 1960 C CA . GLY A 1 241 ? -9.926 -8.005 0.004 1.00 90.19 241 GLY A CA 1
ATOM 1961 C C . GLY A 1 241 ? -8.594 -8.367 -0.649 1.00 90.19 241 GLY A C 1
ATOM 1962 O O . GLY A 1 241 ? -8.385 -8.038 -1.815 1.00 90.19 241 GLY A O 1
ATOM 1963 N N . LEU A 1 242 ? -7.750 -9.134 0.049 1.00 91.88 242 LEU A N 1
ATOM 1964 C CA . LEU A 1 242 ? -6.482 -9.635 -0.490 1.00 91.88 242 LEU A CA 1
ATOM 1965 C C . LEU A 1 242 ? -6.691 -10.442 -1.780 1.00 91.88 242 LEU A C 1
ATOM 1967 O O . LEU A 1 242 ? -5.957 -10.264 -2.749 1.00 91.88 242 LEU A O 1
ATOM 1971 N N . GLY A 1 243 ? -7.739 -11.269 -1.834 1.00 92.94 243 GLY A N 1
ATOM 1972 C CA . GLY A 1 243 ? -8.098 -12.013 -3.040 1.00 92.94 243 GLY A CA 1
ATOM 1973 C C . GLY A 1 243 ? -8.421 -11.104 -4.230 1.00 92.94 243 GLY A C 1
ATOM 1974 O O . GLY A 1 243 ? -8.019 -11.406 -5.351 1.00 92.94 243 GLY A O 1
ATOM 1975 N N . LEU A 1 244 ? -9.097 -9.968 -4.007 1.00 93.12 244 LEU A N 1
ATOM 1976 C CA . LEU A 1 244 ? -9.362 -8.992 -5.073 1.00 93.12 244 LEU A CA 1
ATOM 1977 C C . LEU A 1 244 ? -8.076 -8.304 -5.547 1.00 93.12 244 LEU A C 1
ATOM 1979 O O . LEU A 1 244 ? -7.894 -8.151 -6.752 1.00 93.12 244 LEU A O 1
ATOM 1983 N N . ILE A 1 245 ? -7.183 -7.942 -4.620 1.00 95.19 245 ILE A N 1
ATOM 1984 C CA . ILE A 1 245 ? -5.882 -7.342 -4.947 1.00 95.19 245 ILE A CA 1
ATOM 1985 C C . ILE A 1 245 ? -5.071 -8.295 -5.829 1.00 95.19 245 ILE A C 1
ATOM 1987 O O . ILE A 1 245 ? -4.579 -7.875 -6.874 1.00 95.19 245 ILE A O 1
ATOM 1991 N N . LEU A 1 246 ? -4.996 -9.580 -5.464 1.00 95.12 246 LEU A N 1
ATOM 1992 C CA . LEU A 1 246 ? -4.302 -10.600 -6.257 1.00 95.12 246 LEU A CA 1
ATOM 1993 C C . LEU A 1 246 ? -4.921 -10.777 -7.646 1.00 95.12 246 LEU A C 1
ATOM 1995 O O . LEU A 1 246 ? -4.189 -10.881 -8.621 1.00 95.12 246 LEU A O 1
ATOM 1999 N N . ILE A 1 247 ? -6.251 -10.752 -7.773 1.00 95.75 247 ILE A N 1
ATOM 2000 C CA . ILE A 1 247 ? -6.910 -10.825 -9.087 1.00 95.75 247 ILE A CA 1
ATOM 2001 C C . ILE A 1 247 ? -6.536 -9.615 -9.955 1.00 95.75 247 ILE A C 1
ATOM 2003 O O . ILE A 1 247 ? -6.195 -9.788 -11.122 1.00 95.75 247 ILE A O 1
ATOM 2007 N N . MET A 1 248 ? -6.578 -8.399 -9.400 1.00 95.88 248 MET A N 1
ATOM 2008 C CA . MET A 1 248 ? -6.212 -7.180 -10.134 1.00 95.88 248 MET A CA 1
ATOM 2009 C C . MET A 1 248 ? -4.734 -7.201 -10.549 1.00 95.88 248 MET A C 1
ATOM 2011 O O . MET A 1 248 ? -4.403 -6.883 -11.690 1.00 95.88 248 MET A O 1
ATOM 2015 N N . ALA A 1 249 ? -3.855 -7.616 -9.638 1.00 95.88 249 ALA A N 1
ATOM 2016 C CA . ALA A 1 249 ? -2.420 -7.725 -9.868 1.00 95.88 249 ALA A CA 1
ATOM 2017 C C . ALA A 1 249 ? -2.076 -8.817 -10.898 1.00 95.88 249 ALA A C 1
ATOM 2019 O O . ALA A 1 249 ? -1.290 -8.581 -11.812 1.00 95.88 249 ALA A O 1
ATOM 2020 N N . GLY A 1 250 ? -2.717 -9.984 -10.808 1.00 96.00 250 GLY A N 1
ATOM 2021 C CA . GLY A 1 250 ? -2.548 -11.082 -11.756 1.00 96.00 250 GLY A CA 1
ATOM 2022 C C . GLY A 1 250 ? -3.082 -10.750 -13.151 1.00 96.00 250 GLY A C 1
ATOM 2023 O O . GLY A 1 250 ? -2.439 -11.099 -14.137 1.00 96.00 250 GLY A O 1
ATOM 2024 N N . LEU A 1 251 ? -4.190 -10.002 -13.257 1.00 96.44 251 LEU A N 1
ATOM 2025 C CA . LEU A 1 251 ? -4.688 -9.499 -14.544 1.00 96.44 251 LEU A CA 1
ATOM 2026 C C . LEU A 1 251 ? -3.686 -8.539 -15.191 1.00 96.44 251 LEU A C 1
ATOM 2028 O O . LEU A 1 251 ? -3.417 -8.644 -16.383 1.00 96.44 251 LEU A O 1
ATOM 2032 N N . SER A 1 252 ? -3.095 -7.642 -14.402 1.00 96.25 252 SER A N 1
ATOM 2033 C CA . SER A 1 252 ? -2.023 -6.764 -14.874 1.00 96.25 252 SER A CA 1
ATOM 2034 C C . SER A 1 252 ? -0.791 -7.563 -15.322 1.00 96.25 252 SER A C 1
ATOM 2036 O O . SER A 1 252 ? -0.290 -7.336 -16.418 1.00 96.25 252 SER A O 1
ATOM 2038 N N . SER A 1 253 ? -0.347 -8.561 -14.544 1.00 94.88 253 SER A N 1
ATOM 2039 C CA . SER A 1 253 ? 0.762 -9.450 -14.939 1.00 94.88 253 SER A CA 1
ATOM 2040 C C . SER A 1 253 ? 0.470 -10.206 -16.228 1.00 94.88 253 SER A C 1
ATOM 2042 O O . SER A 1 253 ? 1.361 -10.359 -17.051 1.00 94.88 253 SER A O 1
ATOM 2044 N N . PHE A 1 254 ? -0.770 -10.648 -16.436 1.00 93.94 254 PHE A N 1
ATOM 2045 C CA . PHE A 1 254 ? -1.163 -11.303 -17.679 1.00 93.94 254 PHE A CA 1
ATOM 2046 C C . PHE A 1 254 ? -1.069 -10.350 -18.879 1.00 93.94 254 PHE A C 1
ATOM 2048 O O . PHE A 1 254 ? -0.545 -10.725 -19.926 1.00 93.94 254 PHE A O 1
ATOM 2055 N N . LEU A 1 255 ? -1.525 -9.102 -18.721 1.00 93.25 255 LEU A N 1
ATOM 2056 C CA . LEU A 1 255 ? -1.434 -8.077 -19.764 1.00 93.25 255 LEU A CA 1
ATOM 2057 C C . LEU A 1 255 ? 0.021 -7.718 -20.096 1.00 93.25 255 LEU A C 1
ATOM 2059 O O . LEU A 1 255 ? 0.379 -7.665 -21.269 1.00 93.25 255 LEU A O 1
ATOM 2063 N N . PHE A 1 256 ? 0.871 -7.504 -19.088 1.00 90.44 256 PHE A N 1
ATOM 2064 C CA . PHE A 1 256 ? 2.292 -7.223 -19.317 1.00 90.44 256 PHE A CA 1
ATOM 2065 C C . PHE A 1 256 ? 3.058 -8.446 -19.822 1.00 90.44 256 PHE A C 1
ATOM 2067 O O . PHE A 1 256 ? 3.904 -8.289 -20.693 1.00 90.44 256 PHE A O 1
ATOM 2074 N N . GLY A 1 257 ? 2.700 -9.657 -19.391 1.00 88.44 257 GLY A N 1
ATOM 2075 C CA . GLY A 1 257 ? 3.243 -10.890 -19.958 1.00 88.44 257 GLY A CA 1
ATOM 2076 C C . GLY A 1 257 ? 2.917 -11.051 -21.435 1.00 88.44 257 GLY A C 1
ATOM 2077 O O . GLY A 1 257 ? 3.768 -11.490 -22.197 1.00 88.44 257 GLY A O 1
ATOM 2078 N N . PHE A 1 258 ? 1.740 -10.607 -21.881 1.00 86.06 258 PHE A N 1
ATOM 2079 C CA . PHE A 1 258 ? 1.425 -10.558 -23.309 1.00 86.06 258 PHE A CA 1
ATOM 2080 C C . PHE A 1 258 ? 2.290 -9.532 -24.064 1.00 86.06 258 PHE A C 1
ATOM 2082 O O . PHE A 1 258 ? 2.720 -9.797 -25.183 1.00 86.06 258 PHE A O 1
ATOM 2089 N N . ILE A 1 259 ? 2.584 -8.378 -23.451 1.00 85.00 259 ILE A N 1
ATOM 2090 C CA . ILE A 1 259 ? 3.481 -7.358 -24.027 1.00 85.00 259 ILE A CA 1
ATOM 2091 C C . ILE A 1 259 ? 4.924 -7.885 -24.128 1.00 85.00 259 ILE A C 1
ATOM 2093 O O . ILE A 1 259 ? 5.600 -7.644 -25.134 1.00 85.00 259 ILE A O 1
ATOM 2097 N N . TYR A 1 260 ? 5.392 -8.606 -23.108 1.00 84.19 260 TYR A N 1
ATOM 2098 C CA . TYR A 1 260 ? 6.732 -9.198 -23.068 1.00 84.19 260 TYR A CA 1
ATOM 2099 C C . TYR A 1 260 ? 6.843 -10.502 -23.864 1.00 84.19 260 TYR A C 1
ATOM 2101 O O 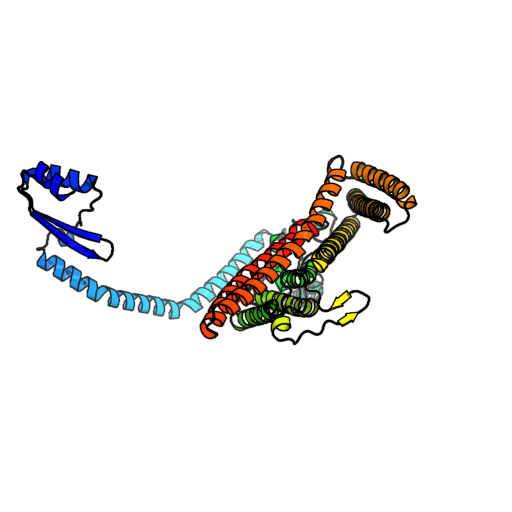. TYR A 1 260 ? 7.934 -10.847 -24.302 1.00 84.19 260 TYR A O 1
ATOM 2109 N N . GLY A 1 261 ? 5.721 -11.179 -24.130 1.00 82.12 261 GLY A N 1
ATOM 2110 C CA . GLY A 1 261 ? 5.672 -12.474 -24.816 1.00 82.12 261 GLY A CA 1
ATOM 2111 C C . GLY A 1 261 ? 6.062 -13.655 -23.929 1.00 82.12 261 GLY A C 1
ATOM 2112 O O . GLY A 1 261 ? 6.463 -14.692 -24.446 1.00 82.12 261 GLY A O 1
ATOM 2113 N N . GLU A 1 262 ? 5.954 -13.495 -22.611 1.00 84.81 262 GLU A N 1
ATOM 2114 C CA . GLU A 1 262 ? 6.451 -14.434 -21.604 1.00 84.81 262 GLU A CA 1
ATOM 2115 C C . GLU A 1 262 ? 5.288 -15.289 -21.057 1.00 84.81 262 GLU A C 1
ATOM 2117 O O . GLU A 1 262 ? 4.284 -14.760 -20.563 1.00 84.81 262 GLU A O 1
ATOM 2122 N N . PHE A 1 263 ? 5.406 -16.619 -21.131 1.00 86.75 263 PHE A N 1
ATOM 2123 C CA . PHE A 1 263 ? 4.458 -17.576 -20.539 1.00 86.75 263 PHE A CA 1
ATOM 2124 C C . PHE A 1 263 ? 5.257 -18.714 -19.907 1.00 86.75 263 PHE A C 1
ATOM 2126 O O . PHE A 1 263 ? 5.773 -19.560 -20.626 1.00 86.75 263 PHE A O 1
ATOM 2133 N N . PHE A 1 264 ? 5.373 -18.741 -18.577 1.00 85.00 264 PHE A N 1
ATOM 2134 C CA . PHE A 1 264 ? 6.356 -19.590 -17.889 1.00 85.00 264 PHE A CA 1
ATOM 2135 C C . PHE A 1 264 ? 7.780 -19.394 -18.457 1.00 85.00 264 PHE A C 1
ATOM 2137 O O . PHE A 1 264 ? 8.496 -20.363 -18.703 1.00 85.00 264 PHE A O 1
ATOM 2144 N N . GLY A 1 265 ? 8.187 -18.139 -18.677 1.00 82.25 265 GLY A N 1
ATOM 2145 C CA . GLY A 1 265 ? 9.442 -17.781 -19.354 1.00 82.25 265 GLY A CA 1
ATOM 2146 C C . GLY A 1 265 ? 9.360 -17.883 -20.882 1.00 82.25 265 GLY A C 1
ATOM 2147 O O . GLY A 1 265 ? 8.367 -17.470 -21.487 1.00 82.25 265 GLY A O 1
ATOM 2148 N N . ASP A 1 266 ? 10.401 -18.446 -21.496 1.00 79.25 266 ASP A N 1
ATOM 2149 C CA . ASP A 1 266 ? 10.591 -18.621 -22.948 1.00 79.25 266 ASP A CA 1
ATOM 2150 C C . ASP A 1 266 ? 9.778 -19.760 -23.607 1.00 79.25 266 ASP A C 1
ATOM 2152 O O . ASP A 1 266 ? 9.947 -20.053 -24.794 1.00 79.25 266 ASP A O 1
ATOM 2156 N N . LEU A 1 267 ? 8.841 -20.389 -22.889 1.00 72.81 267 LEU A N 1
ATOM 2157 C CA . LEU A 1 267 ? 8.046 -21.520 -23.391 1.00 72.81 267 LEU A CA 1
ATOM 2158 C C . LEU A 1 267 ? 7.324 -21.242 -24.736 1.00 72.81 267 LEU A C 1
ATOM 2160 O O . LEU A 1 267 ? 7.305 -22.134 -25.588 1.00 72.81 267 LEU A O 1
ATOM 2164 N N . PRO A 1 268 ? 6.777 -20.037 -25.007 1.00 71.50 268 PRO A N 1
ATOM 2165 C CA . PRO A 1 268 ? 6.217 -19.698 -26.320 1.00 71.50 268 PRO A CA 1
ATOM 2166 C C . PRO A 1 268 ? 7.236 -19.685 -27.472 1.00 71.50 268 PRO A C 1
ATOM 2168 O O . PRO A 1 268 ? 6.865 -20.000 -28.607 1.00 71.50 268 PRO A O 1
ATOM 2171 N N . GLU A 1 269 ? 8.493 -19.315 -27.202 1.00 70.94 269 GLU A N 1
ATOM 2172 C CA . GLU A 1 269 ? 9.593 -19.320 -28.180 1.00 70.94 269 GLU A CA 1
ATOM 2173 C C . GLU A 1 269 ? 10.033 -20.764 -28.458 1.00 70.94 269 GLU A C 1
ATOM 2175 O O . GLU A 1 269 ? 10.152 -21.155 -29.620 1.00 70.94 269 GLU A O 1
ATOM 2180 N N . ILE A 1 270 ? 10.133 -21.596 -27.412 1.00 62.78 270 ILE A N 1
ATOM 2181 C CA . ILE A 1 270 ? 10.421 -23.038 -27.521 1.00 62.78 270 ILE A CA 1
ATOM 2182 C C . ILE A 1 270 ? 9.355 -23.764 -28.360 1.00 62.78 270 ILE A C 1
ATOM 2184 O O . ILE A 1 270 ? 9.682 -24.634 -29.167 1.00 62.78 270 ILE A O 1
ATOM 2188 N N . LEU A 1 271 ? 8.077 -23.401 -28.202 1.00 67.81 271 LEU A N 1
ATOM 2189 C CA . LEU A 1 271 ? 6.966 -23.982 -28.967 1.00 67.81 271 LEU A CA 1
ATOM 2190 C C . LEU A 1 271 ? 6.807 -23.398 -30.385 1.00 67.81 271 LEU A C 1
ATOM 2192 O O . LEU A 1 271 ? 5.944 -23.859 -31.133 1.00 67.81 271 LEU A O 1
ATOM 2196 N N . GLY A 1 272 ? 7.593 -22.384 -30.767 1.00 64.25 272 GLY A N 1
ATOM 2197 C CA . GLY A 1 272 ? 7.514 -21.742 -32.086 1.00 64.25 272 GLY A CA 1
ATOM 2198 C C . GLY A 1 272 ? 6.220 -20.952 -32.334 1.00 64.25 272 GLY A C 1
ATOM 2199 O O . GLY A 1 272 ? 5.845 -20.719 -33.483 1.00 64.25 272 GLY A O 1
ATOM 2200 N N . ILE A 1 273 ? 5.512 -20.559 -31.270 1.00 64.75 273 ILE A N 1
ATOM 2201 C CA . ILE A 1 273 ? 4.216 -19.860 -31.345 1.00 64.75 273 ILE A CA 1
ATOM 2202 C C . ILE A 1 273 ? 4.422 -18.349 -31.544 1.00 64.75 273 ILE A C 1
ATOM 2204 O O . ILE A 1 273 ? 3.571 -17.663 -32.117 1.00 64.75 273 ILE A O 1
ATOM 2208 N N . VAL A 1 274 ? 5.565 -17.819 -31.102 1.00 63.09 274 VAL A N 1
ATOM 2209 C CA . VAL A 1 274 ? 5.866 -16.385 -31.157 1.00 63.09 274 VAL A CA 1
ATOM 2210 C C . VAL A 1 274 ? 6.300 -15.980 -32.561 1.00 63.09 274 VAL A C 1
ATOM 2212 O O . VAL A 1 274 ? 7.295 -16.464 -33.095 1.00 63.09 274 VAL A O 1
ATOM 2215 N N . ARG A 1 275 ? 5.566 -15.036 -33.156 1.00 60.09 275 ARG A N 1
ATOM 2216 C CA . ARG A 1 275 ? 5.992 -14.316 -34.360 1.00 60.09 275 ARG A CA 1
ATOM 2217 C C . ARG A 1 275 ? 6.475 -12.932 -33.955 1.00 60.09 275 ARG A C 1
ATOM 2219 O O . ARG A 1 275 ? 5.684 -12.140 -33.451 1.00 60.09 275 ARG A O 1
ATOM 2226 N N . HIS A 1 276 ? 7.745 -12.626 -34.211 1.00 63.25 276 HIS A N 1
ATOM 2227 C CA . HIS A 1 276 ? 8.284 -11.288 -33.976 1.00 63.25 276 HIS A CA 1
ATOM 2228 C C . HIS A 1 276 ? 7.733 -10.309 -35.014 1.00 63.25 276 HIS A C 1
ATOM 2230 O O . HIS A 1 276 ? 8.031 -10.411 -36.205 1.00 63.25 276 HIS A O 1
ATOM 2236 N N . VAL A 1 277 ? 6.932 -9.343 -34.568 1.00 58.62 277 VAL A N 1
ATOM 2237 C CA . VAL A 1 277 ? 6.374 -8.291 -35.427 1.00 58.62 277 VAL A CA 1
ATOM 2238 C C . VAL A 1 277 ? 7.061 -6.972 -35.087 1.00 58.62 277 VAL A C 1
ATOM 2240 O O . VAL A 1 277 ? 7.047 -6.527 -33.942 1.00 58.62 277 VAL A O 1
ATOM 2243 N N . LYS A 1 278 ? 7.679 -6.328 -36.083 1.00 53.59 278 LYS A N 1
ATOM 2244 C CA . LYS A 1 278 ? 8.248 -4.980 -35.935 1.00 53.59 278 LYS A CA 1
ATOM 2245 C C . LYS A 1 278 ? 7.160 -3.938 -36.167 1.00 53.59 278 LYS A C 1
ATOM 2247 O O . LYS A 1 278 ? 6.676 -3.807 -37.287 1.00 53.59 278 LYS A O 1
ATOM 2252 N N . ILE A 1 279 ? 6.816 -3.175 -35.134 1.00 50.59 279 ILE A N 1
ATOM 2253 C CA . ILE A 1 279 ? 5.911 -2.023 -35.232 1.00 50.59 279 ILE A CA 1
ATOM 2254 C C . ILE A 1 279 ? 6.686 -0.800 -34.737 1.00 50.59 279 ILE A C 1
ATOM 2256 O O . ILE A 1 279 ? 7.201 -0.814 -33.624 1.00 50.59 279 ILE A O 1
ATOM 2260 N N . LEU A 1 280 ? 6.791 0.249 -35.566 1.00 48.66 280 LEU A N 1
ATOM 2261 C CA . LEU A 1 280 ? 7.431 1.529 -35.203 1.00 48.66 280 LEU A CA 1
ATOM 2262 C C . LEU A 1 280 ? 8.836 1.366 -34.572 1.00 48.66 280 LEU A C 1
ATOM 2264 O O . LEU A 1 280 ? 9.137 1.956 -33.540 1.00 48.66 280 LEU A O 1
ATOM 2268 N N . SER A 1 281 ? 9.696 0.545 -35.188 1.00 53.50 281 SER A N 1
ATOM 2269 C CA . SER A 1 281 ? 11.083 0.276 -34.747 1.00 53.50 281 SER A CA 1
ATOM 2270 C C . SER A 1 281 ? 11.241 -0.504 -33.430 1.00 53.50 281 SER A C 1
ATOM 2272 O O . SER A 1 281 ? 12.370 -0.755 -33.017 1.00 53.50 281 SER A O 1
ATOM 2274 N N . VAL A 1 282 ? 10.145 -0.960 -32.816 1.00 55.94 282 VAL A N 1
ATOM 2275 C CA . VAL A 1 282 ? 10.142 -1.864 -31.655 1.00 55.94 282 VAL A CA 1
ATOM 2276 C C . VAL A 1 282 ? 9.741 -3.265 -32.128 1.00 55.94 282 VAL A C 1
ATOM 2278 O O . VAL A 1 282 ? 8.747 -3.417 -32.843 1.00 55.94 282 VAL A O 1
ATOM 2281 N N . THR A 1 283 ? 10.514 -4.304 -31.784 1.00 62.38 283 THR A N 1
ATOM 2282 C CA . THR A 1 283 ? 10.061 -5.687 -32.015 1.00 62.38 283 THR A CA 1
ATOM 2283 C C . THR A 1 283 ? 9.136 -6.087 -30.877 1.00 62.38 283 THR A C 1
ATOM 2285 O O . THR A 1 283 ? 9.541 -6.046 -29.719 1.00 62.38 283 THR A O 1
ATOM 2288 N N . PHE A 1 284 ? 7.922 -6.501 -31.208 1.00 59.91 284 PHE A N 1
ATOM 2289 C CA . PHE A 1 284 ? 7.055 -7.222 -30.289 1.00 59.91 284 PHE A CA 1
ATOM 2290 C C . PHE A 1 284 ? 7.271 -8.723 -30.501 1.00 59.91 284 PHE A C 1
ATOM 2292 O O . PHE A 1 284 ? 7.289 -9.145 -31.663 1.00 59.91 284 PHE A O 1
ATOM 2299 N N . PRO A 1 285 ? 7.417 -9.529 -29.437 1.00 65.88 285 PRO A N 1
ATOM 2300 C CA . PRO A 1 285 ? 7.341 -9.163 -28.015 1.00 65.88 285 PRO A CA 1
ATOM 2301 C C . PRO A 1 285 ? 8.591 -8.466 -27.450 1.00 65.88 285 PRO A C 1
ATOM 2303 O O . PRO A 1 285 ? 9.687 -8.595 -27.999 1.00 65.88 285 PRO A O 1
ATOM 2306 N N . TRP A 1 286 ? 8.425 -7.725 -26.347 1.00 68.38 286 TRP A N 1
ATOM 2307 C CA . TRP A 1 286 ? 9.533 -7.055 -25.657 1.00 68.38 286 TRP A CA 1
ATOM 2308 C C . TRP A 1 286 ? 10.212 -8.009 -24.670 1.00 68.38 286 TRP A C 1
ATOM 2310 O O . TRP A 1 286 ? 9.985 -7.954 -23.464 1.00 68.38 286 TRP A O 1
ATOM 2320 N N . GLU A 1 287 ? 11.060 -8.882 -25.201 1.00 71.19 287 GLU A N 1
ATOM 2321 C CA . GLU A 1 287 ? 11.776 -9.879 -24.408 1.00 71.19 287 GLU A CA 1
ATOM 2322 C C . GLU A 1 287 ? 12.822 -9.226 -23.499 1.00 71.19 287 GLU A C 1
ATOM 2324 O O . GLU A 1 287 ? 13.884 -8.779 -23.945 1.00 71.19 287 GLU A O 1
ATOM 2329 N N . ARG A 1 288 ? 12.536 -9.175 -22.198 1.00 75.88 288 ARG A N 1
ATOM 2330 C CA . ARG A 1 288 ? 13.379 -8.466 -21.225 1.00 75.88 288 ARG A CA 1
ATOM 2331 C C . ARG A 1 288 ? 14.711 -9.172 -20.949 1.00 75.88 288 ARG A C 1
ATOM 2333 O O . ARG A 1 288 ? 15.648 -8.517 -20.499 1.00 75.88 288 ARG A O 1
ATOM 2340 N N . SER A 1 289 ? 14.812 -10.475 -21.226 1.00 71.38 289 SER A N 1
ATOM 2341 C CA . SER A 1 289 ? 16.023 -11.285 -21.022 1.00 71.38 289 SER A CA 1
ATOM 2342 C C . SER A 1 289 ? 17.116 -11.036 -22.072 1.00 71.38 289 SER A C 1
ATOM 2344 O O . SER A 1 289 ? 18.297 -11.274 -21.803 1.00 71.38 289 SER A O 1
ATOM 2346 N N . LYS A 1 290 ? 16.769 -10.512 -23.258 1.00 76.88 290 LYS A N 1
ATOM 2347 C CA . LYS A 1 290 ? 17.738 -10.215 -24.326 1.00 76.88 290 LYS A CA 1
ATOM 2348 C C . LYS A 1 290 ? 18.473 -8.895 -24.048 1.00 76.88 290 LYS A C 1
ATOM 2350 O O . LYS A 1 290 ? 17.876 -7.872 -23.716 1.00 76.88 290 LYS A O 1
ATOM 2355 N N . SER A 1 291 ? 19.793 -8.891 -24.256 1.00 72.38 291 SER A N 1
ATOM 2356 C CA . SER A 1 291 ? 20.682 -7.756 -23.939 1.00 72.38 291 SER A CA 1
ATOM 2357 C C . SER A 1 291 ? 20.282 -6.435 -24.612 1.00 72.38 291 SER A C 1
ATOM 2359 O O . SER A 1 291 ? 20.450 -5.369 -24.020 1.00 72.38 291 SER A O 1
ATOM 2361 N N . ALA A 1 292 ? 19.691 -6.499 -25.810 1.00 73.44 292 ALA A N 1
ATOM 2362 C CA . ALA A 1 292 ? 19.193 -5.340 -26.553 1.00 73.44 292 ALA A CA 1
ATOM 2363 C C . ALA A 1 292 ? 18.063 -4.579 -25.829 1.00 73.44 292 ALA A C 1
ATOM 2365 O O . ALA A 1 292 ? 17.882 -3.383 -26.053 1.00 73.44 292 ALA A O 1
ATOM 2366 N N . TYR A 1 293 ? 17.326 -5.251 -24.942 1.00 76.31 293 TYR A N 1
ATOM 2367 C CA . TYR A 1 293 ? 16.129 -4.720 -24.289 1.00 76.31 293 TYR A CA 1
ATOM 2368 C C . TYR A 1 293 ? 16.341 -4.295 -22.836 1.00 76.31 293 TYR A C 1
ATOM 2370 O O . TYR A 1 293 ? 15.452 -3.666 -22.257 1.00 76.31 293 TYR A O 1
ATOM 2378 N N . LEU A 1 294 ? 17.529 -4.530 -22.270 1.00 82.75 294 LEU A N 1
ATOM 2379 C CA . LEU A 1 294 ? 17.870 -4.120 -20.905 1.00 82.75 294 LEU A CA 1
ATOM 2380 C C . LEU A 1 294 ? 17.815 -2.597 -20.732 1.00 82.75 294 LEU A C 1
ATOM 2382 O O . LEU A 1 294 ? 17.116 -2.097 -19.853 1.00 82.75 294 LEU A O 1
ATOM 2386 N N . MET A 1 295 ? 18.497 -1.845 -21.604 1.00 85.25 295 MET A N 1
ATOM 2387 C CA . MET A 1 295 ? 18.526 -0.379 -21.519 1.00 85.25 295 MET A CA 1
ATOM 2388 C C . MET A 1 295 ? 17.146 0.261 -21.743 1.00 85.25 295 MET A C 1
ATOM 2390 O O . MET A 1 295 ? 16.750 1.086 -20.919 1.00 85.25 295 MET A O 1
ATOM 2394 N N . PRO A 1 296 ? 16.364 -0.120 -22.775 1.00 85.06 296 PRO A N 1
ATOM 2395 C CA . PRO A 1 296 ? 14.987 0.350 -22.913 1.00 85.06 296 PRO A CA 1
ATOM 2396 C C . PRO A 1 296 ? 14.118 0.065 -21.681 1.00 85.06 296 PRO A C 1
ATOM 2398 O O . PRO A 1 296 ? 13.336 0.924 -21.278 1.00 85.06 296 PRO A O 1
ATOM 2401 N N . THR A 1 297 ? 14.254 -1.115 -21.059 1.00 85.31 297 THR A N 1
ATOM 2402 C CA . THR A 1 297 ? 13.427 -1.497 -19.897 1.00 85.31 297 THR A CA 1
ATOM 2403 C C . THR A 1 297 ? 13.820 -0.690 -18.664 1.00 85.31 297 THR A C 1
ATOM 2405 O O . THR A 1 297 ? 12.951 -0.240 -17.915 1.00 85.31 297 THR A O 1
ATOM 2408 N N . LEU A 1 298 ? 15.121 -0.433 -18.482 1.00 90.06 298 LEU A N 1
ATOM 2409 C CA . LEU A 1 298 ? 15.624 0.462 -17.443 1.00 90.06 298 LEU A CA 1
ATOM 2410 C C . LEU A 1 298 ? 15.079 1.880 -17.623 1.00 90.06 298 LEU A C 1
ATOM 2412 O O . LEU A 1 298 ? 14.553 2.461 -16.676 1.00 90.06 298 LEU A O 1
ATOM 2416 N N . LEU A 1 299 ? 15.182 2.427 -18.838 1.00 89.56 299 LEU A N 1
ATOM 2417 C CA . LEU A 1 299 ? 14.693 3.768 -19.153 1.00 89.56 299 LEU A CA 1
ATOM 2418 C C . LEU A 1 299 ? 13.182 3.874 -18.945 1.00 89.56 299 LEU A C 1
ATOM 2420 O O . LEU A 1 299 ? 12.723 4.863 -18.384 1.00 89.56 299 LEU A O 1
ATOM 2424 N N . PHE A 1 300 ? 12.417 2.848 -19.320 1.00 90.56 300 PHE A N 1
ATOM 2425 C CA . PHE A 1 300 ? 10.981 2.785 -19.060 1.00 90.56 300 PHE A CA 1
ATOM 2426 C C . PHE A 1 300 ? 10.660 2.757 -17.561 1.00 90.56 300 PHE A C 1
ATOM 2428 O O . PHE A 1 300 ? 9.817 3.527 -17.104 1.00 90.56 300 PHE A O 1
ATOM 2435 N N . ALA A 1 301 ? 11.362 1.935 -16.776 1.00 92.56 301 ALA A N 1
ATOM 2436 C CA . ALA A 1 301 ? 11.186 1.879 -15.327 1.00 92.56 301 ALA A CA 1
ATOM 2437 C C . ALA A 1 301 ? 11.511 3.225 -14.655 1.00 92.56 301 ALA A C 1
ATOM 2439 O O . ALA A 1 301 ? 10.744 3.706 -13.821 1.00 92.56 301 ALA A O 1
ATOM 2440 N N . VAL A 1 302 ? 12.611 3.869 -15.056 1.00 92.88 302 VAL A N 1
ATOM 2441 C CA . VAL A 1 302 ? 12.993 5.198 -14.559 1.00 92.88 302 VAL A CA 1
ATOM 2442 C C . VAL A 1 302 ? 11.984 6.260 -14.999 1.00 92.88 302 VAL A C 1
ATOM 2444 O O . VAL A 1 302 ? 11.590 7.083 -14.178 1.00 92.88 302 VAL A O 1
ATOM 2447 N N . ALA A 1 303 ? 11.505 6.231 -16.245 1.00 92.81 303 ALA A N 1
ATOM 2448 C CA . ALA A 1 303 ? 10.494 7.164 -16.742 1.00 92.81 303 ALA A CA 1
ATOM 2449 C C . ALA A 1 303 ? 9.164 7.037 -15.982 1.00 92.81 303 ALA A C 1
ATOM 2451 O O . ALA A 1 303 ? 8.568 8.050 -15.615 1.00 92.81 303 ALA A O 1
ATOM 2452 N N . LEU A 1 304 ? 8.730 5.809 -15.677 1.00 94.75 304 LEU A N 1
ATOM 2453 C CA . LEU A 1 304 ? 7.590 5.565 -14.791 1.00 94.75 304 LEU A CA 1
ATOM 2454 C C . LEU A 1 304 ? 7.830 6.129 -13.390 1.00 94.75 304 LEU A C 1
ATOM 2456 O O . LEU A 1 304 ? 6.925 6.733 -12.817 1.00 94.75 304 LEU A O 1
ATOM 2460 N N . GLY A 1 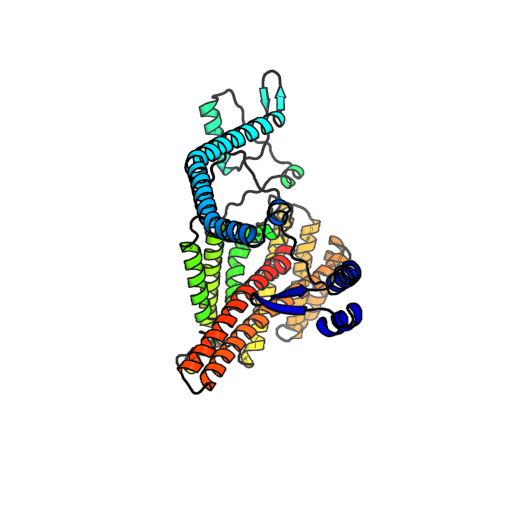305 ? 9.045 5.980 -12.859 1.00 94.88 305 GLY A N 1
ATOM 2461 C CA . GLY A 1 305 ? 9.444 6.580 -11.589 1.00 94.88 305 GLY A CA 1
ATOM 2462 C C . GLY A 1 305 ? 9.360 8.099 -11.594 1.00 94.88 305 GLY A C 1
ATOM 2463 O O . GLY A 1 305 ? 8.766 8.680 -10.690 1.00 94.88 305 GLY A O 1
ATOM 2464 N N . ILE A 1 306 ? 9.877 8.745 -12.642 1.00 94.62 306 ILE A N 1
ATOM 2465 C CA . ILE A 1 306 ? 9.760 10.194 -12.837 1.00 94.62 306 ILE A CA 1
ATOM 2466 C C . ILE A 1 306 ? 8.282 10.588 -12.857 1.00 94.62 306 ILE A C 1
ATOM 2468 O O . ILE A 1 306 ? 7.877 11.438 -12.071 1.00 94.62 306 ILE A O 1
ATOM 2472 N N . ALA A 1 307 ? 7.455 9.939 -13.682 1.00 95.44 307 ALA A N 1
ATOM 2473 C CA . ALA A 1 307 ? 6.031 10.255 -13.784 1.00 95.44 307 ALA A CA 1
ATOM 2474 C C . ALA A 1 307 ? 5.289 10.087 -12.445 1.00 95.44 307 ALA A C 1
ATOM 2476 O O . ALA A 1 307 ? 4.507 10.955 -12.055 1.00 95.44 307 ALA A O 1
ATOM 2477 N N . HIS A 1 308 ? 5.561 9.003 -11.713 1.00 95.75 308 HIS A N 1
ATOM 2478 C CA . HIS A 1 308 ? 4.920 8.722 -10.431 1.00 95.75 308 HIS A CA 1
ATOM 2479 C C . HIS A 1 308 ? 5.349 9.717 -9.340 1.00 95.75 308 HIS A C 1
ATOM 2481 O O . HIS A 1 308 ? 4.502 10.254 -8.629 1.00 95.75 308 HIS A O 1
ATOM 2487 N N . ILE A 1 309 ? 6.642 10.049 -9.252 1.00 95.25 309 ILE A N 1
ATOM 2488 C CA . ILE A 1 309 ? 7.158 11.059 -8.314 1.00 95.25 309 ILE A CA 1
ATOM 2489 C C . ILE A 1 309 ? 6.611 12.450 -8.636 1.00 95.25 309 ILE A C 1
ATOM 2491 O O . ILE A 1 309 ? 6.201 13.171 -7.728 1.00 95.25 309 ILE A O 1
ATOM 2495 N N . PHE A 1 310 ? 6.565 12.822 -9.915 1.00 94.81 310 PHE A N 1
ATOM 2496 C CA . PHE A 1 310 ? 5.999 14.096 -10.351 1.00 94.81 310 PHE A CA 1
ATOM 2497 C C . PHE A 1 310 ? 4.526 14.211 -9.980 1.00 94.81 310 PHE A C 1
ATOM 2499 O O . PHE A 1 310 ? 4.115 15.240 -9.447 1.00 94.81 310 PHE A O 1
ATOM 2506 N N . LEU A 1 311 ? 3.744 13.147 -10.192 1.00 95.62 311 LEU A N 1
ATOM 2507 C CA . LEU A 1 311 ? 2.364 13.096 -9.723 1.00 95.62 311 LEU A CA 1
ATOM 2508 C C . LEU A 1 311 ? 2.299 13.323 -8.208 1.00 95.62 311 LEU A C 1
ATOM 2510 O O . LEU A 1 311 ? 1.506 14.143 -7.759 1.00 95.62 311 LEU A O 1
ATOM 2514 N N . GLY A 1 312 ? 3.165 12.668 -7.431 1.00 94.69 312 GLY A N 1
ATOM 2515 C CA . GLY A 1 312 ? 3.235 12.846 -5.980 1.00 94.69 312 GLY A CA 1
ATOM 2516 C C . GLY A 1 312 ? 3.499 14.300 -5.585 1.00 94.69 312 GLY A C 1
ATOM 2517 O O . GLY A 1 312 ? 2.784 14.852 -4.757 1.00 94.69 312 GLY A O 1
ATOM 2518 N N . LEU A 1 313 ? 4.459 14.965 -6.229 1.00 93.00 313 LEU A N 1
ATOM 2519 C CA . LEU A 1 313 ? 4.759 16.380 -5.980 1.00 93.00 313 LEU A CA 1
ATOM 2520 C C . LEU A 1 313 ? 3.599 17.310 -6.358 1.00 93.00 313 LEU A C 1
ATOM 2522 O O . LEU A 1 313 ? 3.318 18.264 -5.634 1.00 93.00 313 LEU A O 1
ATOM 2526 N N . VAL A 1 314 ? 2.888 17.019 -7.452 1.00 94.00 314 VAL A N 1
ATOM 2527 C CA . VAL A 1 314 ? 1.688 17.772 -7.851 1.00 94.00 314 VAL A CA 1
ATOM 2528 C C . VAL A 1 314 ? 0.579 17.616 -6.810 1.00 94.00 314 VAL A C 1
ATOM 2530 O O . VAL A 1 314 ? -0.025 18.610 -6.408 1.00 94.00 314 VAL A O 1
ATOM 2533 N N . LEU A 1 315 ? 0.330 16.397 -6.322 1.00 93.88 315 LEU A N 1
ATOM 2534 C CA . LEU A 1 315 ? -0.635 16.160 -5.243 1.00 93.88 315 LEU A CA 1
ATOM 2535 C C . LEU A 1 315 ? -0.221 16.891 -3.957 1.00 93.88 315 LEU A C 1
ATOM 2537 O O . LEU A 1 315 ? -1.075 17.466 -3.282 1.00 93.88 315 LEU A O 1
ATOM 2541 N N . GLY A 1 316 ? 1.080 16.942 -3.661 1.00 91.81 316 GLY A N 1
ATOM 2542 C CA . GLY A 1 316 ? 1.637 17.676 -2.523 1.00 91.81 316 GLY A CA 1
ATOM 2543 C C . GLY A 1 316 ? 1.393 19.177 -2.635 1.00 91.81 316 GLY A C 1
ATOM 2544 O O . GLY A 1 316 ? 0.921 19.800 -1.686 1.00 91.81 316 GLY A O 1
ATOM 2545 N N . ALA A 1 317 ? 1.604 19.749 -3.821 1.00 91.50 317 ALA A N 1
ATOM 2546 C CA . ALA A 1 317 ? 1.283 21.145 -4.092 1.00 91.50 317 ALA A CA 1
ATOM 2547 C C . ALA A 1 317 ? -0.224 21.429 -3.941 1.00 91.50 317 ALA A C 1
ATOM 2549 O O . ALA A 1 317 ? -0.602 22.440 -3.351 1.00 91.50 317 ALA A O 1
ATOM 2550 N N . ILE A 1 318 ? -1.099 20.527 -4.406 1.00 91.69 318 ILE A N 1
ATOM 2551 C CA . ILE A 1 318 ? -2.556 20.664 -4.229 1.00 91.69 318 ILE A CA 1
ATOM 2552 C C . ILE A 1 318 ? -2.932 20.625 -2.741 1.00 91.69 318 ILE A C 1
ATOM 2554 O O . ILE A 1 318 ? -3.742 21.443 -2.300 1.00 91.69 318 ILE A O 1
ATOM 2558 N N . ASN A 1 319 ? -2.342 19.718 -1.958 1.00 90.25 319 ASN A N 1
ATOM 2559 C CA . ASN A 1 319 ? -2.549 19.658 -0.510 1.00 90.25 319 ASN A CA 1
ATOM 2560 C C . ASN A 1 319 ? -2.082 20.952 0.177 1.00 90.25 319 ASN A C 1
ATOM 2562 O O . ASN A 1 319 ? -2.835 21.518 0.968 1.00 90.25 319 ASN A O 1
ATOM 2566 N N . ALA A 1 320 ? -0.913 21.483 -0.190 1.00 87.94 320 ALA A N 1
ATOM 2567 C CA . ALA A 1 320 ? -0.399 22.741 0.352 1.00 87.94 320 ALA A CA 1
ATOM 2568 C C . ALA A 1 320 ? -1.305 23.944 0.020 1.00 87.94 320 ALA A C 1
ATOM 2570 O O . ALA A 1 320 ? -1.535 24.809 0.867 1.00 87.94 320 ALA A O 1
ATOM 2571 N N . VAL A 1 321 ? -1.884 23.980 -1.187 1.00 88.75 321 VAL A N 1
ATOM 2572 C CA . VAL A 1 321 ? -2.871 25.001 -1.580 1.00 88.75 321 VAL A CA 1
ATOM 2573 C C . VAL A 1 321 ? -4.153 24.883 -0.752 1.00 88.75 321 VAL A C 1
ATOM 2575 O O . VAL A 1 321 ? -4.683 25.901 -0.306 1.00 88.75 321 VAL A O 1
ATOM 2578 N N . ARG A 1 322 ? -4.641 23.660 -0.500 1.00 85.44 322 ARG A N 1
ATOM 2579 C CA . ARG A 1 322 ? -5.824 23.427 0.351 1.00 85.44 322 ARG A CA 1
ATOM 2580 C C . ARG A 1 322 ? -5.586 23.832 1.802 1.00 85.44 322 ARG A C 1
ATOM 2582 O O . ARG A 1 322 ? -6.481 24.418 2.401 1.00 85.44 322 ARG A O 1
ATOM 2589 N N . ALA A 1 323 ? -4.387 23.577 2.322 1.00 81.31 323 ALA A N 1
ATOM 2590 C CA . ALA A 1 323 ? -3.967 23.986 3.661 1.00 81.31 323 ALA A CA 1
ATOM 2591 C C . ALA A 1 323 ? -3.689 25.498 3.780 1.00 81.31 323 ALA A C 1
ATOM 2593 O O . ALA A 1 323 ? -3.515 26.003 4.880 1.00 81.31 323 ALA A O 1
ATOM 2594 N N . ARG A 1 324 ? -3.642 26.238 2.659 1.00 81.19 324 ARG A N 1
ATOM 2595 C CA . ARG A 1 324 ? -3.385 27.692 2.589 1.00 81.19 324 ARG A CA 1
ATOM 2596 C C . ARG A 1 324 ? -2.041 28.149 3.177 1.00 81.19 324 ARG A C 1
ATOM 2598 O O . ARG A 1 324 ? -1.833 29.346 3.383 1.00 81.19 324 ARG A O 1
ATOM 2605 N N . VAL A 1 325 ? -1.080 27.241 3.350 1.00 80.00 325 VAL A 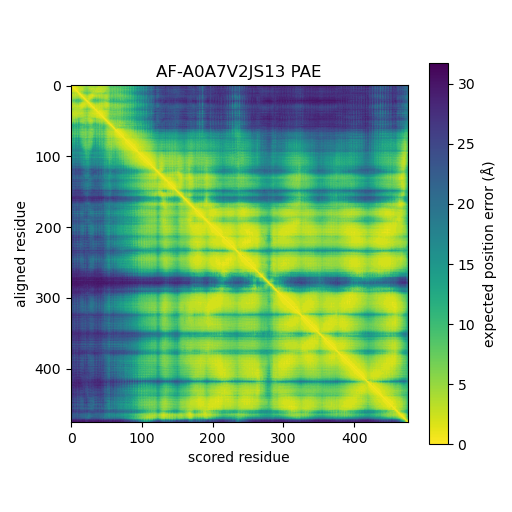N 1
ATOM 2606 C CA . VAL A 1 325 ? 0.255 27.569 3.868 1.00 80.00 325 VAL A CA 1
ATOM 2607 C C . VAL A 1 325 ? 1.201 27.908 2.714 1.00 80.00 325 VAL A C 1
ATOM 2609 O O . VAL A 1 325 ? 1.725 27.031 2.030 1.00 80.00 325 VAL A O 1
ATOM 2612 N N . ARG A 1 326 ? 1.463 29.207 2.507 1.00 84.12 326 ARG A N 1
ATOM 2613 C CA . ARG A 1 326 ? 2.293 29.711 1.389 1.00 84.12 326 ARG A CA 1
ATOM 2614 C C . ARG A 1 326 ? 3.690 29.087 1.325 1.00 84.12 326 ARG A C 1
ATOM 2616 O O . ARG A 1 326 ? 4.198 28.851 0.234 1.00 84.12 326 ARG A O 1
ATOM 2623 N N . LYS A 1 327 ? 4.288 28.807 2.484 1.00 84.81 327 LYS A N 1
ATOM 2624 C CA . LYS A 1 327 ? 5.640 28.251 2.604 1.00 84.81 327 LYS A CA 1
ATOM 2625 C C . LYS A 1 327 ? 5.746 26.851 1.979 1.00 84.81 327 LYS A C 1
ATOM 2627 O O . LYS A 1 327 ? 6.621 26.637 1.147 1.00 84.81 327 LYS A O 1
ATOM 2632 N N . HIS A 1 328 ? 4.791 25.964 2.270 1.00 85.19 328 HIS A N 1
ATOM 2633 C CA . HIS A 1 328 ? 4.733 24.613 1.693 1.00 85.19 328 HIS A CA 1
ATOM 2634 C C . HIS A 1 328 ? 4.403 24.611 0.194 1.00 85.19 328 HIS A C 1
ATOM 2636 O O . HIS A 1 328 ? 4.859 23.745 -0.548 1.00 85.19 328 HIS A O 1
ATOM 2642 N N . ILE A 1 329 ? 3.641 25.601 -0.285 1.00 88.31 329 ILE A N 1
ATOM 2643 C CA . ILE A 1 329 ? 3.367 25.747 -1.723 1.00 88.31 329 ILE A CA 1
ATOM 2644 C C . ILE A 1 329 ? 4.666 26.062 -2.475 1.00 88.31 329 ILE A C 1
ATOM 2646 O O . ILE A 1 329 ? 4.955 25.433 -3.493 1.00 88.31 329 ILE A O 1
ATOM 2650 N N . ILE A 1 330 ? 5.450 27.022 -1.967 1.00 90.00 330 ILE A N 1
ATOM 2651 C CA . ILE A 1 330 ? 6.732 27.411 -2.570 1.00 90.00 330 ILE A CA 1
ATOM 2652 C C . ILE A 1 330 ? 7.704 26.233 -2.545 1.00 90.00 330 ILE A C 1
ATOM 2654 O O . ILE A 1 330 ? 8.332 25.965 -3.562 1.00 90.00 330 ILE A O 1
ATOM 2658 N N . GLU A 1 331 ? 7.780 25.505 -1.433 1.00 90.25 331 GLU A N 1
ATOM 2659 C CA . GLU A 1 331 ? 8.614 24.309 -1.278 1.00 90.25 331 GLU A CA 1
ATOM 2660 C C . GLU A 1 331 ? 8.320 23.266 -2.372 1.00 90.25 331 GLU A C 1
ATOM 2662 O O . GLU A 1 331 ? 9.192 22.946 -3.184 1.00 90.25 331 GLU A O 1
ATOM 2667 N N . LYS A 1 332 ? 7.065 22.799 -2.481 1.00 90.25 332 LYS A N 1
ATOM 2668 C CA . LYS A 1 332 ? 6.697 21.750 -3.449 1.00 90.25 332 LYS A CA 1
ATOM 2669 C C . LYS A 1 332 ? 6.813 22.207 -4.902 1.00 90.25 332 LYS A C 1
ATOM 2671 O O . LYS A 1 332 ? 7.251 21.428 -5.751 1.00 90.25 332 LYS A O 1
ATOM 2676 N N . LEU A 1 333 ? 6.482 23.466 -5.202 1.00 91.62 333 LEU A N 1
ATOM 2677 C CA . LEU A 1 333 ? 6.640 24.013 -6.552 1.00 91.62 333 LEU A CA 1
ATOM 2678 C C . LEU A 1 333 ? 8.117 24.182 -6.930 1.00 91.62 333 LEU A C 1
ATOM 2680 O O . LEU A 1 333 ? 8.491 23.913 -8.071 1.00 91.62 333 LEU A O 1
ATOM 2684 N N . SER A 1 334 ? 8.956 24.584 -5.974 1.00 91.44 334 SER A N 1
ATOM 2685 C CA . SER A 1 334 ? 10.386 24.778 -6.213 1.00 91.44 334 SER A CA 1
ATOM 2686 C C . SER A 1 334 ? 11.115 23.456 -6.390 1.00 91.44 334 SER A C 1
ATOM 2688 O O . SER A 1 334 ? 11.965 23.347 -7.269 1.00 91.44 334 SER A O 1
ATOM 2690 N N . LEU A 1 335 ? 10.728 22.418 -5.645 1.00 92.69 335 LEU A N 1
ATOM 2691 C CA . LEU A 1 335 ? 11.242 21.065 -5.847 1.00 92.69 335 LEU A CA 1
ATOM 2692 C C . LEU A 1 335 ? 10.873 20.520 -7.234 1.00 92.69 335 LEU A C 1
ATOM 2694 O O . LEU A 1 335 ? 11.730 19.985 -7.937 1.00 92.69 335 LEU A O 1
ATOM 2698 N N . LEU A 1 336 ? 9.620 20.701 -7.664 1.00 93.44 336 LEU A N 1
ATOM 2699 C CA . LEU A 1 336 ? 9.173 20.298 -8.999 1.00 93.44 336 LEU A CA 1
ATOM 2700 C C . LEU A 1 336 ? 9.941 21.055 -10.092 1.00 93.44 336 LEU A C 1
ATOM 2702 O O . LEU A 1 336 ? 10.459 20.438 -11.023 1.00 93.44 336 LEU A O 1
ATOM 2706 N N . GLY A 1 337 ? 10.071 22.376 -9.952 1.00 93.06 337 GLY A N 1
ATOM 2707 C CA . GLY A 1 337 ? 10.827 23.221 -10.873 1.00 93.06 337 GLY A CA 1
ATOM 2708 C C . GLY A 1 337 ? 12.308 22.845 -10.960 1.00 93.06 337 GLY A C 1
ATOM 2709 O O . GLY A 1 337 ? 12.848 22.726 -12.062 1.00 93.06 337 GLY A O 1
ATOM 2710 N N . ALA A 1 338 ? 12.952 22.576 -9.821 1.00 93.69 338 ALA A N 1
ATOM 2711 C CA . ALA A 1 338 ? 14.341 22.127 -9.761 1.00 93.69 338 ALA A CA 1
ATOM 2712 C C . ALA A 1 338 ? 14.540 20.786 -10.484 1.00 93.69 338 ALA A C 1
ATOM 2714 O O . ALA A 1 338 ? 15.475 20.647 -11.273 1.00 93.69 338 ALA A O 1
ATOM 2715 N N . LEU A 1 339 ? 13.640 19.817 -10.276 1.00 93.50 339 LEU A N 1
ATOM 2716 C CA . LEU A 1 339 ? 13.708 18.517 -10.948 1.00 93.50 339 LEU A CA 1
ATOM 2717 C C . LEU A 1 339 ? 13.510 18.642 -12.459 1.00 93.50 339 LEU A C 1
ATOM 2719 O O . LEU A 1 339 ? 14.293 18.069 -13.213 1.00 93.50 339 LEU A O 1
ATOM 2723 N N . VAL A 1 340 ? 12.518 19.415 -12.918 1.00 93.62 340 VAL A N 1
ATOM 2724 C CA . VAL A 1 340 ? 12.326 19.689 -14.355 1.00 93.62 340 VAL A CA 1
ATOM 2725 C C . VAL A 1 340 ? 13.591 20.290 -14.951 1.00 93.62 340 VAL A C 1
ATOM 2727 O O . VAL A 1 340 ? 14.066 19.819 -15.983 1.00 93.62 340 VAL A O 1
ATOM 2730 N N . SER A 1 341 ? 14.165 21.291 -14.283 1.00 92.25 341 SER A N 1
ATOM 2731 C CA . SER A 1 341 ? 15.375 21.955 -14.756 1.00 92.25 341 SER A CA 1
ATOM 2732 C C . SER A 1 341 ? 16.552 20.989 -14.866 1.00 92.25 341 SER A C 1
ATOM 2734 O O . SER A 1 341 ? 17.261 20.973 -15.871 1.00 92.25 341 SER A O 1
ATOM 2736 N N . LEU A 1 342 ? 16.719 20.118 -13.870 1.00 92.06 342 LEU A N 1
ATOM 2737 C CA . LEU A 1 342 ? 17.749 19.088 -13.876 1.00 92.06 342 LEU A CA 1
ATOM 2738 C C . LEU A 1 342 ? 17.558 18.088 -15.026 1.00 92.06 342 LEU A C 1
ATOM 2740 O O . LEU A 1 342 ? 18.518 17.777 -15.730 1.00 92.06 342 LEU A O 1
ATOM 2744 N N . PHE A 1 343 ? 16.330 17.629 -15.278 1.00 90.44 343 PHE A N 1
ATOM 2745 C CA . PHE A 1 343 ? 16.047 16.732 -16.402 1.00 90.44 343 PHE A CA 1
ATOM 2746 C C . PHE A 1 343 ? 16.262 17.404 -17.762 1.00 90.44 343 PHE A C 1
ATOM 2748 O O . PHE A 1 343 ? 16.794 16.764 -18.668 1.00 90.44 343 PHE A O 1
ATOM 2755 N N . VAL A 1 344 ? 15.933 18.692 -17.903 1.00 90.75 344 VAL A N 1
ATOM 2756 C CA . VAL A 1 344 ? 16.226 19.470 -19.119 1.00 90.75 344 VAL A CA 1
ATOM 2757 C C . VAL A 1 344 ? 17.734 19.573 -19.353 1.00 90.75 344 VAL A C 1
ATOM 2759 O O . VAL A 1 344 ? 18.183 19.364 -20.479 1.00 90.75 344 VAL A O 1
ATOM 2762 N N . ILE A 1 345 ? 18.528 19.828 -18.306 1.00 91.00 345 ILE A N 1
ATOM 2763 C CA . ILE A 1 345 ? 19.998 19.858 -18.402 1.00 91.00 345 ILE A CA 1
ATOM 2764 C C . ILE A 1 345 ? 20.535 18.496 -18.858 1.00 91.00 345 ILE A C 1
ATOM 2766 O O . ILE A 1 345 ? 21.364 18.439 -19.769 1.00 91.00 345 ILE A O 1
ATOM 2770 N N . ILE A 1 346 ? 20.052 17.401 -18.260 1.00 89.62 346 ILE A N 1
ATOM 2771 C CA . ILE A 1 346 ? 20.474 16.038 -18.611 1.00 89.62 346 ILE A CA 1
ATOM 2772 C C . ILE A 1 346 ? 20.113 15.729 -20.070 1.00 89.62 346 ILE A C 1
ATOM 2774 O O . ILE A 1 346 ? 20.967 15.259 -20.824 1.00 89.62 346 ILE A O 1
ATOM 2778 N N . ALA A 1 347 ? 18.888 16.040 -20.498 1.00 87.56 347 ALA A N 1
ATOM 2779 C CA . ALA A 1 347 ? 18.406 15.796 -21.858 1.00 87.56 347 ALA A CA 1
ATOM 2780 C C . ALA A 1 347 ? 19.144 16.641 -22.915 1.00 87.56 347 ALA A C 1
ATOM 2782 O O . ALA A 1 347 ? 19.500 16.137 -23.981 1.00 87.56 347 ALA A O 1
ATOM 2783 N N . ALA A 1 348 ? 19.440 17.910 -22.619 1.00 88.94 348 ALA A N 1
ATOM 2784 C CA . ALA A 1 348 ? 20.217 18.777 -23.507 1.00 88.94 348 ALA A CA 1
ATOM 2785 C C . ALA A 1 348 ? 21.699 18.373 -23.584 1.00 88.94 348 ALA A C 1
ATOM 2787 O O . ALA A 1 348 ? 22.316 18.472 -24.645 1.00 88.94 348 ALA A O 1
ATOM 2788 N N . SER A 1 349 ? 22.265 17.852 -22.492 1.00 87.50 349 SER A N 1
ATOM 2789 C CA . SER A 1 349 ? 23.648 17.351 -22.464 1.00 87.50 349 SER A CA 1
ATOM 2790 C C . SER A 1 349 ? 23.809 16.018 -23.199 1.00 87.50 349 SER A C 1
ATOM 2792 O O . SER A 1 349 ? 24.852 15.766 -23.796 1.00 87.50 349 SER A O 1
ATOM 2794 N N . SER A 1 350 ? 22.767 15.184 -23.212 1.00 84.81 350 SER A N 1
ATOM 2795 C CA . SER A 1 350 ? 22.741 13.879 -23.893 1.00 84.81 350 SER A CA 1
ATOM 2796 C C . SER A 1 350 ? 22.305 13.951 -25.365 1.00 84.81 350 SER A C 1
ATOM 2798 O O . SER A 1 350 ? 22.010 12.926 -25.969 1.00 84.81 350 SER A O 1
ATOM 2800 N N . ALA A 1 351 ? 22.312 15.152 -25.957 1.00 82.12 351 ALA A N 1
ATOM 2801 C CA . ALA A 1 351 ? 21.978 15.429 -27.358 1.00 82.12 351 ALA A CA 1
ATOM 2802 C C . ALA A 1 351 ? 20.514 15.168 -27.777 1.00 82.12 351 ALA A C 1
ATOM 2804 O O . ALA A 1 351 ? 20.214 15.223 -28.968 1.00 82.12 351 ALA A O 1
ATOM 2805 N N . TYR A 1 352 ? 19.588 14.968 -26.830 1.00 82.94 352 TYR A N 1
ATOM 2806 C CA . TYR A 1 352 ? 18.148 14.902 -27.128 1.00 82.94 352 TYR A CA 1
ATOM 2807 C C . TYR A 1 352 ? 17.502 16.288 -27.286 1.00 82.94 352 TYR A C 1
ATOM 2809 O O . TYR A 1 352 ? 16.467 16.410 -27.938 1.00 82.94 352 TYR A O 1
ATOM 2817 N N . LEU A 1 353 ? 18.093 17.336 -26.697 1.00 85.69 353 LEU A N 1
ATOM 2818 C CA . LEU A 1 353 ? 17.622 18.725 -26.786 1.00 85.69 353 LEU A CA 1
ATOM 2819 C C . LEU A 1 353 ? 18.745 19.684 -27.229 1.00 85.69 353 LEU A C 1
ATOM 2821 O O . LEU A 1 353 ? 19.927 19.363 -27.077 1.00 85.69 353 LEU A O 1
ATOM 2825 N N . PRO A 1 354 ? 18.409 20.885 -27.746 1.00 87.44 354 PRO A N 1
ATOM 2826 C CA . PRO A 1 354 ? 19.407 21.876 -28.140 1.00 87.44 354 PRO A CA 1
ATOM 2827 C C . PRO A 1 354 ? 20.287 22.306 -26.958 1.00 87.44 354 PRO A C 1
ATOM 2829 O O . PRO A 1 354 ? 19.776 22.680 -25.903 1.00 87.44 354 PRO A O 1
ATOM 2832 N N . LYS A 1 355 ? 21.613 22.351 -27.152 1.00 87.25 355 LYS A N 1
ATOM 2833 C CA . LYS A 1 355 ? 22.587 22.704 -26.095 1.00 87.25 355 LYS A CA 1
ATOM 2834 C C . LYS A 1 355 ? 22.375 24.095 -25.480 1.00 87.25 355 LYS A C 1
ATOM 2836 O O . LYS A 1 355 ? 22.799 24.327 -24.354 1.00 87.25 355 LYS A O 1
ATOM 2841 N N . ILE A 1 356 ? 21.677 25.002 -26.171 1.00 86.44 356 ILE A N 1
ATOM 2842 C CA . ILE A 1 356 ? 21.313 26.329 -25.647 1.00 86.44 356 ILE A CA 1
ATOM 2843 C C . ILE A 1 356 ? 20.430 26.232 -24.385 1.00 86.44 356 ILE A C 1
ATOM 2845 O O . ILE A 1 356 ? 20.499 27.100 -23.516 1.00 86.44 356 ILE A O 1
ATOM 2849 N N . LEU A 1 357 ? 19.649 25.149 -24.242 1.00 88.25 357 LEU A N 1
ATOM 2850 C CA . LEU A 1 357 ? 18.792 24.918 -23.075 1.00 88.25 357 LEU A CA 1
ATOM 2851 C C . LEU A 1 357 ? 19.592 24.593 -21.807 1.00 88.25 357 LEU A C 1
ATOM 2853 O O . LEU A 1 357 ? 19.048 24.747 -20.718 1.00 88.25 357 LEU A O 1
ATOM 2857 N N . VAL A 1 358 ? 20.865 24.190 -21.910 1.00 89.44 358 VAL A N 1
ATOM 2858 C CA . VAL A 1 358 ? 21.702 23.889 -20.734 1.00 89.44 358 VAL A CA 1
ATOM 2859 C C . VAL A 1 358 ? 21.880 25.137 -19.871 1.00 89.44 358 VAL A C 1
ATOM 2861 O O . VAL A 1 358 ? 21.634 25.093 -18.669 1.00 89.44 358 VAL A O 1
ATOM 2864 N N . ASN A 1 359 ? 22.226 26.273 -20.481 1.00 89.75 359 ASN A N 1
ATOM 2865 C CA . ASN A 1 359 ? 22.463 27.521 -19.751 1.00 89.75 359 ASN A CA 1
ATOM 2866 C C . ASN A 1 359 ? 21.173 28.049 -19.106 1.00 89.75 359 ASN A C 1
ATOM 2868 O O . ASN A 1 359 ? 21.187 28.482 -17.955 1.00 89.75 359 ASN A O 1
ATOM 2872 N N . GLY A 1 360 ? 20.049 27.956 -19.827 1.00 89.94 360 GLY A N 1
ATOM 2873 C CA . GLY A 1 360 ? 18.730 28.304 -19.294 1.00 89.94 360 GLY A CA 1
ATOM 2874 C C . GLY A 1 360 ? 18.308 27.390 -18.141 1.00 89.94 360 GLY A C 1
ATOM 2875 O O . GLY A 1 360 ? 17.849 27.874 -17.110 1.00 89.94 360 GLY A O 1
ATOM 2876 N N . GLY A 1 361 ? 18.533 26.080 -18.273 1.00 90.44 361 GLY A N 1
ATOM 2877 C CA . GLY A 1 361 ? 18.263 25.103 -17.221 1.00 90.44 361 GLY A CA 1
ATOM 2878 C C . GLY A 1 361 ? 19.117 25.332 -15.971 1.00 90.44 361 GLY A C 1
ATOM 2879 O O . GLY A 1 361 ? 18.609 25.262 -14.856 1.00 90.44 361 GLY A O 1
ATOM 2880 N N . ILE A 1 362 ? 20.398 25.674 -16.115 1.00 92.75 362 ILE A N 1
ATOM 2881 C CA . ILE A 1 362 ? 21.247 26.003 -14.959 1.00 92.75 362 ILE A CA 1
ATOM 2882 C C . ILE A 1 362 ? 20.723 27.259 -14.250 1.00 92.75 362 ILE A C 1
ATOM 2884 O O . ILE A 1 362 ? 20.575 27.245 -13.030 1.00 92.75 362 ILE A O 1
ATOM 2888 N N . ALA A 1 363 ? 20.377 28.315 -14.993 1.00 93.25 363 ALA A N 1
ATOM 2889 C CA . ALA A 1 363 ? 19.830 29.539 -14.406 1.00 93.25 363 ALA A CA 1
ATOM 2890 C C . ALA A 1 363 ? 18.525 29.275 -13.630 1.00 93.25 363 ALA A C 1
ATOM 2892 O O . ALA A 1 363 ? 18.388 29.695 -12.482 1.00 93.25 363 ALA A O 1
ATOM 2893 N N . ILE A 1 364 ? 17.596 28.519 -14.223 1.00 93.06 364 ILE A N 1
ATOM 2894 C CA . ILE A 1 364 ? 16.324 28.143 -13.589 1.00 93.06 364 ILE A CA 1
ATOM 2895 C C . ILE A 1 364 ? 16.558 27.257 -12.356 1.00 93.06 364 ILE A C 1
ATOM 2897 O O . ILE A 1 364 ? 15.907 27.443 -11.328 1.00 93.06 364 ILE A O 1
ATOM 2901 N N . LEU A 1 365 ? 17.512 26.324 -12.425 1.00 93.88 365 LEU A N 1
ATOM 2902 C CA . LEU A 1 365 ? 17.854 25.448 -11.306 1.00 93.88 365 LEU A CA 1
ATOM 2903 C C . LEU A 1 365 ? 18.380 26.251 -10.111 1.00 93.88 365 LEU A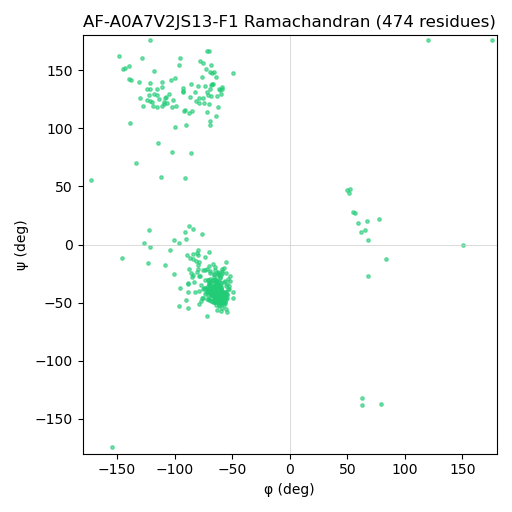 C 1
ATOM 2905 O O . LEU A 1 365 ? 17.946 26.015 -8.987 1.00 93.88 365 LEU A O 1
ATOM 2909 N N . VAL A 1 366 ? 19.260 27.229 -10.347 1.00 94.31 366 VAL A N 1
ATOM 2910 C CA . VAL A 1 366 ? 19.782 28.112 -9.291 1.00 94.31 366 VAL A CA 1
ATOM 2911 C C . VAL A 1 366 ? 18.653 28.904 -8.628 1.00 94.31 366 VAL A C 1
ATOM 2913 O O . VAL A 1 366 ? 18.618 28.999 -7.402 1.00 94.31 366 VAL A O 1
ATOM 2916 N N . VAL A 1 367 ? 17.695 29.414 -9.410 1.00 94.62 367 VAL A N 1
ATOM 2917 C CA . VAL A 1 367 ? 16.523 30.127 -8.873 1.00 94.62 367 VAL A CA 1
ATOM 2918 C C . VAL A 1 367 ? 15.688 29.214 -7.972 1.00 94.62 367 VAL A C 1
ATOM 2920 O O . VAL A 1 367 ? 15.353 29.600 -6.853 1.00 94.62 367 VAL A O 1
ATOM 2923 N N . PHE A 1 368 ? 15.380 27.993 -8.412 1.00 94.31 368 PHE A N 1
ATOM 2924 C CA . PHE A 1 368 ? 14.585 27.064 -7.605 1.00 94.31 368 PHE A CA 1
ATOM 2925 C C . PHE A 1 368 ? 15.326 26.542 -6.370 1.00 94.31 368 PHE A C 1
ATOM 2927 O O . PHE A 1 368 ? 14.697 26.348 -5.333 1.00 94.31 368 PHE A O 1
ATOM 2934 N N . ILE A 1 369 ? 16.652 26.388 -6.428 1.00 92.94 369 ILE A N 1
ATOM 2935 C CA . ILE A 1 369 ? 17.464 26.086 -5.241 1.00 92.94 369 ILE A CA 1
ATOM 2936 C C . ILE A 1 369 ? 17.402 27.248 -4.241 1.00 92.94 369 ILE A C 1
ATOM 2938 O O . ILE A 1 369 ? 17.212 27.010 -3.052 1.00 92.94 369 ILE A O 1
ATOM 2942 N N . ALA A 1 370 ? 17.502 28.501 -4.698 1.00 92.94 370 ALA A N 1
ATOM 2943 C CA . ALA A 1 370 ? 17.374 29.664 -3.819 1.00 92.94 370 ALA A CA 1
ATOM 2944 C C . ALA A 1 370 ? 15.983 29.739 -3.160 1.00 92.94 370 ALA A C 1
ATOM 2946 O O . ALA A 1 370 ? 15.883 30.007 -1.962 1.00 92.94 370 ALA A O 1
ATOM 2947 N N . LEU A 1 371 ? 14.917 29.440 -3.912 1.00 92.50 371 LEU A N 1
ATOM 2948 C CA . LEU A 1 371 ? 13.555 29.365 -3.374 1.00 92.50 371 LEU A CA 1
ATOM 2949 C C . LEU A 1 371 ? 13.379 28.220 -2.365 1.00 92.50 371 LEU A C 1
ATOM 2951 O O . LEU A 1 371 ? 12.706 28.414 -1.355 1.00 92.50 371 LEU A O 1
ATOM 2955 N N . LEU A 1 372 ? 14.016 27.066 -2.589 1.00 92.25 372 LEU A N 1
ATOM 2956 C CA . LEU A 1 372 ? 14.019 25.954 -1.631 1.00 92.25 372 LEU A CA 1
ATOM 2957 C C . LEU A 1 372 ? 14.764 26.296 -0.343 1.00 92.25 372 LEU A C 1
ATOM 2959 O O . LEU A 1 372 ? 14.301 25.939 0.735 1.00 92.25 372 LEU A O 1
ATOM 2963 N N . ILE A 1 373 ? 15.886 27.013 -0.432 1.00 92.62 373 ILE A N 1
ATOM 2964 C CA . ILE A 1 373 ? 16.608 27.490 0.756 1.00 92.62 373 ILE A CA 1
ATOM 2965 C C . ILE A 1 373 ? 15.751 28.499 1.527 1.00 92.62 373 ILE A C 1
ATOM 2967 O O . ILE A 1 373 ? 15.729 28.484 2.756 1.00 92.62 373 ILE A O 1
ATOM 2971 N N . TYR A 1 374 ? 15.003 29.348 0.820 1.00 91.69 374 TYR A N 1
ATOM 2972 C CA . TYR A 1 374 ? 14.063 30.274 1.444 1.00 91.69 374 TYR A CA 1
ATOM 2973 C C . TYR A 1 374 ? 12.901 29.553 2.151 1.00 91.69 374 TYR A C 1
ATOM 2975 O O . TYR A 1 374 ? 12.507 29.962 3.245 1.00 91.69 374 TYR A O 1
ATOM 2983 N N . SER A 1 375 ? 12.351 28.485 1.561 1.00 88.56 375 SER A N 1
ATOM 2984 C CA . SER A 1 375 ? 11.252 27.736 2.174 1.00 88.56 375 SER A CA 1
ATOM 2985 C C . SER A 1 375 ? 11.727 26.790 3.277 1.00 88.56 375 SER A C 1
ATOM 2987 O O . SER A 1 375 ? 11.199 26.856 4.374 1.00 88.56 375 SER A O 1
ATOM 2989 N N . ASP A 1 376 ? 12.719 25.937 3.050 1.00 86.00 376 ASP A N 1
ATOM 2990 C CA . ASP A 1 376 ? 13.038 24.816 3.952 1.00 86.00 376 ASP A CA 1
ATOM 2991 C C . ASP A 1 376 ? 14.488 24.841 4.480 1.00 86.00 376 ASP A C 1
ATOM 2993 O O . ASP A 1 376 ? 14.999 23.888 5.071 1.00 86.00 376 ASP A O 1
ATOM 2997 N N . GLY A 1 377 ? 15.193 25.960 4.284 1.00 89.62 377 GLY A N 1
ATOM 2998 C CA . GLY A 1 377 ? 16.568 26.129 4.748 1.00 89.62 377 GLY A CA 1
ATOM 2999 C C . GLY A 1 377 ? 17.534 25.143 4.086 1.00 89.62 377 GLY A C 1
ATOM 3000 O O . GLY A 1 377 ? 17.469 24.880 2.887 1.00 89.62 377 GLY A O 1
ATOM 3001 N N . ILE A 1 378 ? 18.457 24.586 4.875 1.00 86.44 378 ILE A N 1
ATOM 3002 C CA . ILE A 1 378 ? 19.471 23.633 4.387 1.00 86.44 378 ILE A CA 1
ATOM 3003 C C . ILE A 1 378 ? 18.837 22.287 3.982 1.00 86.44 378 ILE A C 1
ATOM 3005 O O . ILE A 1 378 ? 19.403 21.572 3.154 1.00 86.44 378 ILE A O 1
ATOM 3009 N N . MET A 1 379 ? 17.656 21.944 4.516 1.00 86.38 379 MET A N 1
ATOM 3010 C CA . MET A 1 379 ? 16.967 20.694 4.171 1.00 86.38 379 MET A CA 1
ATOM 3011 C C . MET A 1 379 ? 16.400 20.710 2.743 1.00 86.38 379 MET A C 1
ATOM 3013 O O . MET A 1 379 ? 16.435 19.677 2.076 1.00 86.38 379 MET A O 1
ATOM 3017 N N . GLY A 1 380 ? 16.009 21.877 2.219 1.00 86.75 380 GLY A N 1
ATOM 3018 C CA . GLY A 1 380 ? 15.419 22.008 0.880 1.00 86.75 380 GLY A CA 1
ATOM 3019 C C . GLY A 1 380 ? 16.289 21.435 -0.255 1.00 86.75 380 GLY A C 1
ATOM 3020 O O . GLY A 1 380 ? 15.838 20.552 -0.986 1.00 86.75 380 GLY A O 1
ATOM 3021 N N . PRO A 1 381 ? 17.559 21.858 -0.420 1.00 88.19 381 PRO A N 1
ATOM 3022 C CA . PRO A 1 381 ? 18.445 21.273 -1.432 1.00 88.19 381 PRO A CA 1
ATOM 3023 C C . PRO A 1 381 ? 18.736 19.777 -1.225 1.00 88.19 381 PRO A C 1
ATOM 3025 O O . PRO A 1 381 ? 18.910 19.046 -2.203 1.00 88.19 381 PRO A O 1
ATOM 3028 N N . LEU A 1 382 ? 18.765 19.294 0.024 1.00 90.19 382 LEU A N 1
ATOM 3029 C CA . LEU A 1 382 ? 18.935 17.866 0.322 1.00 90.19 382 LEU A CA 1
ATOM 3030 C C . LEU A 1 382 ? 17.718 17.044 -0.131 1.00 90.19 382 LEU A C 1
ATOM 3032 O O . LEU A 1 382 ? 17.879 15.896 -0.553 1.00 90.19 382 LEU A O 1
ATOM 3036 N N . GLU A 1 383 ? 16.517 17.630 -0.129 1.00 90.50 383 GLU A N 1
ATOM 3037 C CA . GLU A 1 383 ? 15.301 16.986 -0.637 1.00 90.50 383 GLU A CA 1
ATOM 3038 C C . GLU A 1 383 ? 15.380 16.704 -2.149 1.00 90.50 383 GLU A C 1
ATOM 3040 O O . GLU A 1 383 ? 14.851 15.687 -2.612 1.00 90.50 383 GLU A O 1
ATOM 3045 N N . ILE A 1 384 ? 16.102 17.526 -2.927 1.00 91.69 384 ILE A N 1
ATOM 3046 C CA . ILE A 1 384 ? 16.376 17.247 -4.351 1.00 91.69 384 ILE A CA 1
ATOM 3047 C C . ILE A 1 384 ? 17.171 15.943 -4.477 1.00 91.69 384 ILE A C 1
ATOM 3049 O O . ILE A 1 384 ? 16.783 15.057 -5.239 1.00 91.69 384 ILE A O 1
ATOM 3053 N N . LEU A 1 385 ? 18.252 15.796 -3.702 1.00 91.44 385 LEU A N 1
ATOM 3054 C CA . LEU A 1 385 ? 19.093 14.593 -3.713 1.00 91.44 385 LEU A CA 1
ATOM 3055 C C . LEU A 1 385 ? 18.309 13.356 -3.263 1.00 91.44 385 LEU A C 1
ATOM 3057 O O . LEU A 1 385 ? 18.382 12.309 -3.909 1.00 91.44 385 LEU A O 1
ATOM 3061 N N . GLY A 1 386 ? 17.501 13.487 -2.207 1.00 92.69 386 GLY A N 1
ATOM 3062 C CA . GLY A 1 386 ? 16.604 12.424 -1.756 1.00 92.69 386 GLY A CA 1
ATOM 3063 C C . GLY A 1 386 ? 15.584 12.033 -2.829 1.00 92.69 386 GLY A C 1
ATOM 3064 O O . GLY A 1 386 ? 15.348 10.851 -3.072 1.00 92.69 386 GLY A O 1
ATOM 3065 N N . THR A 1 387 ? 15.019 13.011 -3.541 1.00 93.12 387 THR A N 1
ATOM 3066 C CA . THR A 1 387 ? 14.048 12.755 -4.613 1.00 93.12 387 THR A CA 1
ATOM 3067 C C . THR A 1 387 ? 14.694 12.106 -5.837 1.00 93.12 387 THR A C 1
ATOM 3069 O O . THR A 1 387 ? 14.089 11.221 -6.437 1.00 93.12 387 THR A O 1
ATOM 3072 N N . LEU A 1 388 ? 15.944 12.443 -6.163 1.00 92.81 388 LEU A N 1
ATOM 3073 C CA . LEU A 1 388 ? 16.722 11.719 -7.171 1.00 92.81 388 LEU A CA 1
ATOM 3074 C C . LEU A 1 388 ? 16.986 10.269 -6.757 1.00 92.81 388 LEU A C 1
ATOM 3076 O O . LEU A 1 388 ? 16.794 9.365 -7.569 1.00 92.81 388 LEU A O 1
ATOM 3080 N N . GLY A 1 389 ? 17.339 10.029 -5.490 1.00 93.69 389 GLY A N 1
ATOM 3081 C CA . GLY A 1 389 ? 17.453 8.679 -4.933 1.00 93.69 389 GLY A CA 1
ATOM 3082 C C . GLY A 1 389 ? 16.148 7.885 -5.061 1.00 93.69 389 GLY A C 1
ATOM 3083 O O . GLY A 1 389 ? 16.161 6.726 -5.486 1.00 93.69 389 GLY A O 1
ATOM 3084 N N . ASN A 1 390 ? 15.008 8.532 -4.797 1.00 94.56 390 ASN A N 1
ATOM 3085 C CA . ASN A 1 390 ? 13.685 7.935 -4.983 1.00 94.56 390 ASN A CA 1
ATOM 3086 C C . ASN A 1 390 ? 13.390 7.608 -6.454 1.00 94.56 390 ASN A C 1
ATOM 3088 O O . ASN A 1 390 ? 12.736 6.608 -6.713 1.00 94.56 390 ASN A O 1
ATOM 3092 N N . ILE A 1 391 ? 13.866 8.396 -7.422 1.00 94.12 391 ILE A N 1
ATOM 3093 C CA . ILE A 1 391 ? 13.691 8.103 -8.856 1.00 94.12 391 ILE A CA 1
ATOM 3094 C C . ILE A 1 391 ? 14.577 6.926 -9.277 1.00 94.12 391 ILE A C 1
ATOM 3096 O O . ILE A 1 391 ? 14.092 5.987 -9.907 1.00 94.12 391 ILE A O 1
ATOM 3100 N N . VAL A 1 392 ? 15.853 6.924 -8.879 1.00 92.62 392 VAL A N 1
ATOM 3101 C CA . VAL A 1 392 ? 16.795 5.824 -9.167 1.00 92.62 392 VAL A CA 1
ATOM 3102 C C . VAL A 1 392 ? 16.294 4.502 -8.583 1.00 92.62 392 VAL A C 1
ATOM 3104 O O . VAL A 1 392 ? 16.460 3.446 -9.191 1.00 92.62 392 VAL A O 1
ATOM 3107 N N . SER A 1 393 ? 15.598 4.553 -7.446 1.00 94.31 393 SER A N 1
ATOM 3108 C CA . SER A 1 393 ? 14.945 3.401 -6.826 1.00 94.31 393 SER A CA 1
ATOM 3109 C C . SER A 1 393 ? 14.029 2.611 -7.774 1.00 94.31 393 SER A C 1
ATOM 3111 O O . SER A 1 393 ? 13.945 1.386 -7.652 1.00 94.31 393 SER A O 1
ATOM 3113 N N . TYR A 1 394 ? 13.391 3.267 -8.753 1.00 95.38 394 TYR A N 1
ATOM 3114 C CA . TYR A 1 394 ? 12.510 2.599 -9.718 1.00 95.38 394 TYR A CA 1
ATOM 3115 C C . TYR A 1 394 ? 13.256 1.651 -10.658 1.00 95.38 394 TYR A C 1
ATOM 3117 O O . TYR A 1 394 ? 12.633 0.739 -11.196 1.00 95.38 394 TYR A O 1
ATOM 3125 N N . ALA A 1 395 ? 14.585 1.749 -10.778 1.00 93.44 395 ALA A N 1
ATOM 3126 C CA . ALA A 1 395 ? 15.394 0.741 -11.469 1.00 93.44 395 ALA A CA 1
ATOM 3127 C C . ALA A 1 395 ? 15.192 -0.676 -10.889 1.00 93.44 395 ALA A C 1
ATOM 3129 O O . ALA A 1 395 ? 15.347 -1.669 -11.602 1.00 93.44 395 ALA A O 1
ATOM 3130 N N . ARG A 1 396 ? 14.768 -0.787 -9.619 1.00 93.38 396 ARG A N 1
ATOM 3131 C CA . ARG A 1 396 ? 14.396 -2.063 -8.988 1.00 93.38 396 ARG A CA 1
ATOM 3132 C C . ARG A 1 396 ? 13.234 -2.770 -9.687 1.00 93.38 396 ARG A C 1
ATOM 3134 O O . ARG A 1 396 ? 13.194 -3.996 -9.646 1.00 93.38 396 ARG A O 1
ATOM 3141 N N . ILE A 1 397 ? 12.326 -2.034 -10.338 1.00 92.62 397 ILE A N 1
ATOM 3142 C CA . ILE A 1 397 ? 11.233 -2.621 -11.131 1.00 92.62 397 ILE A CA 1
ATOM 3143 C C . ILE A 1 397 ? 11.816 -3.521 -12.222 1.00 92.62 397 ILE A C 1
ATOM 3145 O O . ILE A 1 397 ? 11.434 -4.683 -12.335 1.00 92.62 397 ILE A O 1
ATOM 3149 N N . MET A 1 398 ? 12.788 -2.997 -12.977 1.00 91.94 398 MET A N 1
ATOM 3150 C CA . MET A 1 398 ? 13.487 -3.761 -14.006 1.00 91.94 398 MET A CA 1
ATOM 3151 C C . MET A 1 398 ? 14.301 -4.902 -13.388 1.00 91.94 398 MET A C 1
ATOM 3153 O O . MET A 1 398 ? 14.193 -6.032 -13.848 1.00 91.94 398 MET A O 1
ATOM 3157 N N . ALA A 1 399 ? 15.106 -4.625 -12.356 1.00 90.31 399 ALA A N 1
ATOM 3158 C CA . ALA A 1 399 ? 16.016 -5.621 -11.788 1.00 90.31 399 ALA A CA 1
ATOM 3159 C C . ALA A 1 399 ? 15.278 -6.866 -11.267 1.00 90.31 399 ALA A C 1
ATOM 3161 O O . ALA A 1 399 ? 15.665 -7.986 -11.583 1.00 90.31 399 ALA A O 1
ATOM 3162 N N . ILE A 1 400 ? 14.191 -6.679 -10.510 1.00 91.56 400 ILE A N 1
ATOM 3163 C CA . ILE A 1 400 ? 13.409 -7.793 -9.953 1.00 91.56 400 ILE A CA 1
ATOM 3164 C C . ILE A 1 400 ? 12.632 -8.516 -11.056 1.00 91.56 400 ILE A C 1
ATOM 3166 O O . ILE A 1 400 ? 12.556 -9.743 -11.039 1.00 91.56 400 ILE A O 1
ATOM 3170 N N . GLY A 1 401 ? 12.090 -7.781 -12.033 1.00 89.75 401 GLY A N 1
ATOM 3171 C CA . GLY A 1 401 ? 11.399 -8.402 -13.161 1.00 89.75 401 GLY A CA 1
ATOM 3172 C C . GLY A 1 401 ? 12.327 -9.276 -14.001 1.00 89.75 401 GLY A C 1
ATOM 3173 O O . GLY A 1 401 ? 11.987 -10.411 -14.313 1.00 89.75 401 GLY A O 1
ATOM 3174 N N . LEU A 1 402 ? 13.546 -8.800 -14.269 1.00 89.62 402 LEU A N 1
ATOM 3175 C CA . LEU A 1 402 ? 14.564 -9.556 -14.995 1.00 89.62 402 LEU A CA 1
ATOM 3176 C C . LEU A 1 402 ? 14.960 -10.849 -14.265 1.00 89.62 402 LEU A C 1
ATOM 3178 O O . LEU A 1 402 ? 15.086 -11.892 -14.899 1.00 89.62 402 LEU A O 1
ATOM 3182 N N . VAL A 1 403 ? 15.124 -10.801 -12.939 1.00 90.06 403 VAL A N 1
ATOM 3183 C CA . VAL A 1 403 ? 15.427 -11.998 -12.132 1.00 90.06 403 VAL A CA 1
ATOM 3184 C C . VAL A 1 403 ? 14.317 -13.045 -12.256 1.00 90.06 403 VAL A C 1
ATOM 3186 O O . VAL A 1 403 ? 14.619 -14.232 -12.378 1.00 90.06 403 VAL A O 1
ATOM 3189 N N . SER A 1 404 ? 13.051 -12.616 -12.291 1.00 89.00 404 SER A N 1
ATOM 3190 C CA . SER A 1 404 ? 11.907 -13.523 -12.444 1.00 89.00 404 SER A CA 1
ATOM 3191 C C . SER A 1 404 ? 11.942 -14.296 -13.762 1.00 89.00 404 SER A C 1
ATOM 3193 O O . SER A 1 404 ? 11.736 -15.514 -13.764 1.00 89.00 404 SER A O 1
ATOM 3195 N N . VAL A 1 405 ? 12.247 -13.599 -14.862 1.00 87.31 405 VAL A N 1
ATOM 3196 C CA . VAL A 1 405 ? 12.330 -14.181 -16.210 1.00 87.31 405 VAL A CA 1
ATOM 3197 C C . VAL A 1 405 ? 13.536 -15.098 -16.333 1.00 87.31 405 VAL A C 1
ATOM 3199 O O . VAL A 1 405 ? 13.391 -16.240 -16.748 1.00 87.31 405 VAL A O 1
ATOM 3202 N N . ILE A 1 406 ? 14.713 -14.659 -15.874 1.00 88.19 406 ILE A N 1
ATOM 3203 C CA . ILE A 1 406 ? 15.925 -15.489 -15.900 1.00 88.19 406 ILE A CA 1
ATOM 3204 C C . ILE A 1 406 ? 15.698 -16.800 -15.137 1.00 88.19 406 ILE A C 1
ATOM 3206 O O . ILE A 1 406 ? 16.110 -17.861 -15.601 1.00 88.19 406 ILE A O 1
ATOM 3210 N N . LEU A 1 407 ? 15.029 -16.755 -13.979 1.00 89.06 407 LEU A N 1
ATOM 3211 C CA . LEU A 1 407 ? 14.738 -17.962 -13.207 1.00 89.06 407 LEU A CA 1
ATOM 3212 C C . LEU A 1 407 ? 13.712 -18.871 -13.907 1.00 89.06 407 LEU A C 1
ATOM 3214 O O . LEU A 1 407 ? 13.820 -20.093 -13.803 1.00 89.06 407 LEU A O 1
ATOM 3218 N N . ALA A 1 408 ? 12.755 -18.294 -14.640 1.00 89.19 408 ALA A N 1
ATOM 3219 C CA . ALA A 1 408 ? 11.820 -19.048 -15.472 1.00 89.19 408 ALA A CA 1
ATOM 3220 C C . ALA A 1 408 ? 12.544 -19.760 -16.630 1.00 89.19 408 ALA A C 1
ATOM 3222 O O . ALA A 1 408 ? 12.370 -20.963 -16.807 1.00 89.19 408 ALA A O 1
ATOM 3223 N N . ASP A 1 409 ? 13.434 -19.061 -17.336 1.00 87.12 409 ASP A N 1
ATOM 3224 C CA . ASP A 1 409 ? 14.236 -19.638 -18.420 1.00 87.12 409 ASP A CA 1
ATOM 3225 C C . ASP A 1 409 ? 15.172 -20.742 -17.898 1.00 87.12 409 ASP A C 1
ATOM 3227 O O . ASP A 1 409 ? 15.385 -21.764 -18.552 1.00 87.12 409 ASP A O 1
ATOM 3231 N N . LEU A 1 410 ? 15.736 -20.572 -16.693 1.00 88.69 410 LEU A N 1
ATOM 3232 C CA . LEU A 1 410 ? 16.527 -21.613 -16.030 1.00 88.69 410 LEU A CA 1
ATOM 3233 C C . LEU A 1 410 ? 15.682 -22.854 -15.714 1.00 88.69 410 LEU A C 1
ATOM 3235 O O . LEU A 1 410 ? 16.178 -23.968 -15.878 1.00 88.69 410 LEU A O 1
ATOM 3239 N N . ALA A 1 411 ? 14.424 -22.681 -15.298 1.00 89.44 411 ALA A N 1
ATOM 3240 C CA . ALA A 1 411 ? 13.507 -23.795 -15.060 1.00 89.44 411 ALA A CA 1
ATOM 3241 C C . ALA A 1 411 ? 13.291 -24.620 -16.337 1.00 89.44 411 ALA A C 1
ATOM 3243 O O . ALA A 1 411 ? 13.435 -25.846 -16.307 1.00 89.44 411 ALA A O 1
ATOM 3244 N N . ASN A 1 412 ? 13.041 -23.944 -17.464 1.00 87.94 412 ASN A N 1
ATOM 3245 C CA . ASN A 1 412 ? 12.847 -24.583 -18.766 1.00 87.94 412 ASN A CA 1
ATOM 3246 C C . ASN A 1 412 ? 14.122 -25.284 -19.249 1.00 87.94 412 ASN A C 1
ATOM 3248 O O . ASN A 1 412 ? 14.078 -26.446 -19.661 1.00 87.94 412 ASN A O 1
ATOM 3252 N N . LYS A 1 413 ? 15.282 -24.623 -19.131 1.00 88.56 413 LYS A N 1
ATOM 3253 C CA . LYS A 1 413 ? 16.585 -25.192 -19.515 1.00 88.56 413 LYS A CA 1
ATOM 3254 C C . LYS A 1 413 ? 16.934 -26.431 -18.700 1.00 88.56 413 LYS A C 1
ATOM 3256 O O . LYS A 1 413 ? 17.281 -27.454 -19.286 1.00 88.56 413 LYS A O 1
ATOM 3261 N N . PHE A 1 414 ? 16.816 -26.375 -17.373 1.00 88.12 414 PHE A N 1
ATOM 3262 C CA . PHE A 1 414 ? 17.090 -27.538 -16.528 1.00 88.12 414 PHE A CA 1
ATOM 3263 C C . PHE A 1 414 ? 16.103 -28.672 -16.786 1.00 88.12 414 PHE A C 1
ATOM 3265 O O . PHE A 1 414 ? 16.533 -29.817 -16.891 1.00 88.12 414 PHE A O 1
ATOM 3272 N N . GLY A 1 415 ? 14.814 -28.371 -16.974 1.00 86.56 415 GLY A N 1
ATOM 3273 C CA . GLY A 1 415 ? 13.819 -29.372 -17.358 1.00 86.56 415 GLY A CA 1
ATOM 3274 C C . GLY A 1 415 ? 14.165 -30.073 -18.674 1.00 86.56 415 GLY A C 1
ATOM 3275 O O . GLY A 1 415 ? 14.122 -31.301 -18.749 1.00 86.56 415 GLY A O 1
ATOM 3276 N N . GLY A 1 416 ? 14.584 -29.313 -19.690 1.00 85.19 416 GLY A N 1
ATOM 3277 C CA . GLY A 1 416 ? 14.982 -29.848 -20.995 1.00 85.19 416 GLY A CA 1
ATOM 3278 C C . GLY A 1 416 ? 16.246 -30.716 -20.967 1.00 85.19 416 GLY A C 1
ATOM 3279 O O . GLY A 1 416 ? 16.376 -31.637 -21.770 1.00 85.19 416 GLY A O 1
ATOM 3280 N N . MET A 1 417 ? 17.164 -30.476 -20.024 1.00 88.62 417 MET A N 1
ATOM 3281 C CA . MET A 1 417 ? 18.429 -31.217 -19.904 1.00 88.62 417 MET A CA 1
ATOM 3282 C C . MET A 1 417 ? 18.292 -32.595 -19.238 1.00 88.62 417 MET A C 1
ATOM 3284 O O . MET A 1 417 ? 19.206 -33.408 -19.352 1.00 88.62 417 MET A O 1
ATOM 3288 N N . MET A 1 418 ? 17.175 -32.895 -18.562 1.00 85.25 418 MET A N 1
ATOM 3289 C CA . MET A 1 418 ? 17.043 -34.124 -17.759 1.00 85.25 418 MET A CA 1
ATOM 3290 C C . MET A 1 418 ? 16.956 -35.423 -18.579 1.00 85.25 418 MET A C 1
ATOM 3292 O O . MET A 1 418 ? 16.938 -36.501 -17.985 1.00 85.25 418 MET A O 1
ATOM 3296 N N . GLY A 1 419 ? 16.875 -35.362 -19.916 1.00 75.19 419 GLY A N 1
ATOM 3297 C CA . GLY A 1 419 ? 16.858 -36.520 -20.829 1.00 75.19 419 GLY A CA 1
ATOM 3298 C C . GLY A 1 419 ? 15.602 -37.408 -20.751 1.00 75.19 419 GLY A C 1
ATOM 3299 O O . GLY A 1 419 ? 15.214 -38.019 -21.742 1.00 75.19 419 GLY A O 1
ATOM 3300 N N . ASN A 1 420 ? 14.925 -37.442 -19.601 1.00 87.19 420 ASN A N 1
ATOM 3301 C CA . ASN A 1 420 ? 13.635 -38.076 -19.362 1.00 87.19 420 ASN A CA 1
ATOM 3302 C C . ASN A 1 420 ? 12.553 -36.997 -19.217 1.00 87.19 420 ASN A C 1
ATOM 3304 O O . ASN A 1 420 ? 12.625 -36.163 -18.316 1.00 87.19 420 ASN A O 1
ATOM 3308 N N . ILE A 1 421 ? 11.528 -37.057 -20.072 1.00 85.94 421 ILE A N 1
ATOM 3309 C CA . ILE A 1 421 ? 10.429 -36.080 -20.137 1.00 85.94 421 ILE A CA 1
ATOM 3310 C C . ILE A 1 421 ? 9.716 -35.929 -18.786 1.00 85.94 421 ILE A C 1
ATOM 3312 O O . ILE A 1 421 ? 9.463 -34.808 -18.351 1.00 85.94 421 ILE A O 1
ATOM 3316 N N . PHE A 1 422 ? 9.426 -37.031 -18.087 1.00 88.50 422 PHE A N 1
ATOM 3317 C CA . PHE A 1 422 ? 8.731 -36.977 -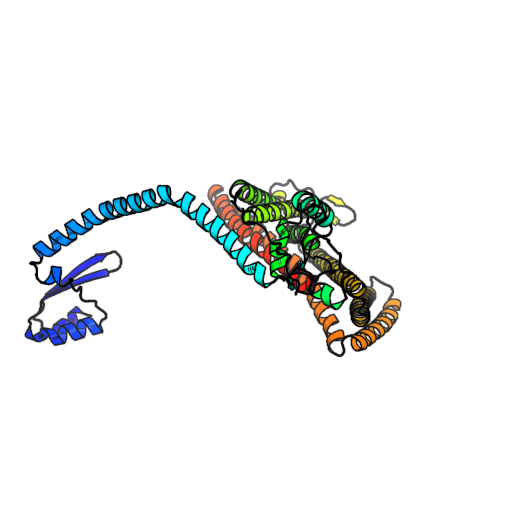16.795 1.00 88.50 422 PHE A CA 1
ATOM 3318 C C . PHE A 1 422 ? 9.581 -36.299 -15.722 1.00 88.50 422 PHE A C 1
ATOM 3320 O O . PHE A 1 422 ? 9.086 -35.459 -14.972 1.00 88.50 422 PHE A O 1
ATOM 3327 N N . LEU A 1 423 ? 10.869 -36.642 -15.671 1.00 88.31 423 LEU A N 1
ATOM 3328 C CA . LEU A 1 423 ? 11.802 -36.057 -14.714 1.00 88.31 423 LEU A CA 1
ATOM 3329 C C . LEU A 1 423 ? 12.061 -34.576 -15.025 1.00 88.31 423 LEU A C 1
ATOM 3331 O O . LEU A 1 423 ? 12.102 -33.758 -14.111 1.00 88.31 423 LEU A O 1
ATOM 3335 N N . GLY A 1 424 ? 12.162 -34.223 -16.308 1.00 88.56 424 GLY A N 1
ATOM 3336 C CA . GLY A 1 424 ? 12.301 -32.847 -16.775 1.00 88.56 424 GLY A CA 1
ATOM 3337 C C . GLY A 1 424 ? 11.112 -31.968 -16.398 1.00 88.56 424 GLY A C 1
ATOM 3338 O O . GLY A 1 424 ? 11.306 -30.895 -15.828 1.00 88.56 424 GLY A O 1
ATOM 3339 N N . ILE A 1 425 ? 9.883 -32.446 -16.627 1.00 88.12 425 ILE A N 1
ATOM 3340 C CA . ILE A 1 425 ? 8.656 -31.734 -16.232 1.00 88.12 425 ILE A CA 1
ATOM 3341 C C . ILE A 1 425 ? 8.594 -31.562 -14.713 1.00 88.12 425 ILE A C 1
ATOM 3343 O O . ILE A 1 425 ? 8.254 -30.480 -14.240 1.00 88.12 425 ILE A O 1
ATOM 3347 N N . LEU A 1 426 ? 8.938 -32.597 -13.939 1.00 91.25 426 LEU A N 1
ATOM 3348 C CA . LEU A 1 426 ? 8.933 -32.516 -12.478 1.00 91.25 426 LEU A CA 1
ATOM 3349 C C . LEU A 1 426 ? 9.915 -31.452 -11.966 1.00 91.25 426 LEU A C 1
ATOM 3351 O O . LEU A 1 426 ? 9.545 -30.626 -11.131 1.00 91.25 426 LEU A O 1
ATOM 3355 N N . VAL A 1 427 ? 11.149 -31.447 -12.480 1.00 90.62 427 VAL A N 1
ATOM 3356 C CA . VAL A 1 427 ? 12.179 -30.470 -12.095 1.00 90.62 427 VAL A CA 1
ATOM 3357 C C . VAL A 1 427 ? 11.766 -29.054 -12.499 1.00 90.62 427 VAL A C 1
ATOM 3359 O O . VAL A 1 427 ? 11.808 -28.153 -11.662 1.00 90.62 427 VAL A O 1
ATOM 3362 N N . ALA A 1 428 ? 11.301 -28.857 -13.736 1.00 88.62 428 ALA A N 1
ATOM 3363 C CA . ALA A 1 428 ? 10.812 -27.559 -14.193 1.00 88.62 428 ALA A CA 1
ATOM 3364 C C . ALA A 1 428 ? 9.641 -27.066 -13.330 1.00 88.62 428 ALA A C 1
ATOM 3366 O O . ALA A 1 428 ? 9.656 -25.929 -12.865 1.00 88.62 428 ALA A O 1
ATOM 3367 N N . ALA A 1 429 ? 8.662 -27.927 -13.030 1.00 90.19 429 ALA A N 1
ATOM 3368 C CA . ALA A 1 429 ? 7.514 -27.581 -12.194 1.00 90.19 429 ALA A CA 1
ATOM 3369 C C . ALA A 1 429 ? 7.923 -27.163 -10.773 1.00 90.19 429 ALA A C 1
ATOM 3371 O O . ALA A 1 429 ? 7.367 -26.202 -10.240 1.00 90.19 429 ALA A O 1
ATOM 3372 N N . LEU A 1 430 ? 8.909 -27.835 -10.168 1.00 91.19 430 LEU A N 1
ATOM 3373 C CA . LEU A 1 430 ? 9.443 -27.457 -8.855 1.00 91.19 430 LEU A CA 1
ATOM 3374 C C . LEU A 1 430 ? 10.118 -26.081 -8.888 1.00 91.19 430 LEU A C 1
ATOM 3376 O O . LEU A 1 430 ? 9.864 -25.252 -8.011 1.00 91.19 430 LEU A O 1
ATOM 3380 N N . ILE A 1 431 ? 10.933 -25.808 -9.911 1.00 91.88 431 ILE A N 1
ATOM 3381 C CA . ILE A 1 431 ? 11.606 -24.511 -10.056 1.00 91.88 431 ILE A CA 1
ATOM 3382 C C . ILE A 1 431 ? 10.581 -23.408 -10.354 1.00 91.88 431 ILE A C 1
ATOM 3384 O O . ILE A 1 431 ? 10.651 -22.343 -9.746 1.00 91.88 431 ILE A O 1
ATOM 3388 N N . HIS A 1 432 ? 9.576 -23.655 -11.201 1.00 91.56 432 HIS A N 1
ATOM 3389 C CA . HIS A 1 432 ? 8.484 -22.706 -11.437 1.00 91.56 432 HIS A CA 1
ATOM 3390 C C . HIS A 1 432 ? 7.656 -22.448 -10.176 1.00 91.56 432 HIS A C 1
ATOM 3392 O O . HIS A 1 432 ? 7.317 -21.300 -9.903 1.00 91.56 432 HIS A O 1
ATOM 3398 N N . ALA A 1 433 ? 7.357 -23.472 -9.372 1.00 90.19 433 ALA A N 1
ATOM 3399 C CA . ALA A 1 433 ? 6.646 -23.297 -8.106 1.00 90.19 433 ALA A CA 1
ATOM 3400 C C . ALA A 1 433 ? 7.440 -22.421 -7.120 1.00 90.19 433 ALA A C 1
ATOM 3402 O O . ALA A 1 433 ? 6.871 -21.535 -6.472 1.00 90.19 433 ALA A O 1
ATOM 3403 N N . LEU A 1 434 ? 8.761 -22.619 -7.047 1.00 90.31 434 LEU A N 1
ATOM 3404 C CA . LEU A 1 434 ? 9.660 -21.758 -6.278 1.00 90.31 434 LEU A CA 1
ATOM 3405 C C . LEU A 1 434 ? 9.680 -20.330 -6.837 1.00 90.31 434 LEU A C 1
ATOM 3407 O O . LEU A 1 434 ? 9.558 -19.370 -6.074 1.00 90.31 434 LEU A O 1
ATOM 3411 N N . ASN A 1 435 ? 9.782 -20.193 -8.162 1.00 90.50 435 ASN A N 1
ATOM 3412 C CA . ASN A 1 435 ? 9.820 -18.904 -8.841 1.00 90.50 435 ASN A CA 1
ATOM 3413 C C . ASN A 1 435 ? 8.546 -18.098 -8.559 1.00 90.50 435 ASN A C 1
ATOM 3415 O O . ASN A 1 435 ? 8.640 -16.959 -8.111 1.00 90.50 435 ASN A O 1
ATOM 3419 N N . ILE A 1 436 ? 7.370 -18.714 -8.719 1.00 90.38 436 ILE A N 1
ATOM 3420 C CA . ILE A 1 436 ? 6.066 -18.115 -8.402 1.00 90.38 436 ILE A CA 1
ATOM 3421 C C . ILE A 1 436 ? 6.005 -17.704 -6.932 1.00 90.38 436 ILE A C 1
ATOM 3423 O O . ILE A 1 436 ? 5.589 -16.591 -6.625 1.00 90.38 436 ILE A O 1
ATOM 3427 N N . SER A 1 437 ? 6.436 -18.571 -6.014 1.00 87.94 437 SER A N 1
ATOM 3428 C CA . SER A 1 437 ? 6.383 -18.261 -4.582 1.00 87.94 437 SER A CA 1
ATOM 3429 C C . SER A 1 437 ? 7.201 -17.004 -4.272 1.00 87.94 437 SER A C 1
ATOM 3431 O O . SER A 1 437 ? 6.674 -16.046 -3.712 1.00 87.94 437 SER A O 1
ATOM 3433 N N . ILE A 1 438 ? 8.458 -16.945 -4.718 1.00 89.44 438 ILE A N 1
ATOM 3434 C CA . ILE A 1 438 ? 9.339 -15.792 -4.478 1.00 89.44 438 ILE A CA 1
ATOM 3435 C C . ILE A 1 438 ? 8.825 -14.537 -5.197 1.00 89.44 438 ILE A C 1
ATOM 3437 O O . ILE A 1 438 ? 8.796 -13.450 -4.609 1.00 89.44 438 ILE A O 1
ATOM 3441 N N . HIS A 1 439 ? 8.392 -14.673 -6.450 1.00 86.88 439 HIS A N 1
ATOM 3442 C CA . HIS A 1 439 ? 8.032 -13.548 -7.312 1.00 86.88 439 HIS A CA 1
ATOM 3443 C C . HIS A 1 439 ? 6.562 -13.126 -7.225 1.00 86.88 439 HIS A C 1
ATOM 3445 O O . HIS A 1 439 ? 6.159 -12.179 -7.883 1.00 86.88 439 HIS A O 1
ATOM 3451 N N . VAL A 1 440 ? 5.763 -13.716 -6.340 1.00 88.56 440 VAL A N 1
ATOM 3452 C CA . VAL A 1 440 ? 4.504 -13.106 -5.884 1.00 88.56 440 VAL A CA 1
ATOM 3453 C C . VAL A 1 440 ? 4.747 -12.205 -4.668 1.00 88.56 440 VAL A C 1
ATOM 3455 O O . VAL A 1 440 ? 4.215 -11.092 -4.599 1.00 88.56 440 VAL A O 1
ATOM 3458 N N . PHE A 1 441 ? 5.591 -12.630 -3.723 1.00 90.88 441 PHE A N 1
ATOM 3459 C CA . PHE A 1 441 ? 5.903 -11.830 -2.532 1.00 90.88 441 PHE A CA 1
ATOM 3460 C C . PHE A 1 441 ? 6.845 -10.657 -2.824 1.00 90.88 441 PHE A C 1
ATOM 3462 O O . PHE A 1 441 ? 6.574 -9.534 -2.393 1.00 90.88 441 PHE A O 1
ATOM 3469 N N . THR A 1 442 ? 7.926 -10.885 -3.574 1.00 91.56 442 THR A N 1
ATOM 3470 C CA . THR A 1 442 ? 8.972 -9.870 -3.794 1.00 91.56 442 THR A CA 1
ATOM 3471 C C . THR A 1 442 ? 8.438 -8.632 -4.525 1.00 91.56 442 THR A C 1
ATOM 3473 O O . THR A 1 442 ? 8.644 -7.521 -4.024 1.00 91.56 442 THR A O 1
ATOM 3476 N N . PRO A 1 443 ? 7.677 -8.761 -5.634 1.00 91.06 443 PRO A N 1
ATOM 3477 C CA . PRO A 1 443 ? 7.071 -7.605 -6.285 1.00 91.06 443 PRO A CA 1
ATOM 3478 C C . PRO A 1 443 ? 6.051 -6.909 -5.392 1.00 91.06 443 PRO A C 1
ATOM 3480 O O . PRO A 1 443 ? 6.064 -5.688 -5.328 1.00 91.06 443 PRO A O 1
ATOM 3483 N N . SER A 1 444 ? 5.231 -7.645 -4.633 1.00 92.81 444 SER A N 1
ATOM 3484 C CA . SER A 1 444 ? 4.268 -7.037 -3.705 1.00 92.81 444 SER A CA 1
ATOM 3485 C C . SER A 1 444 ? 4.961 -6.102 -2.706 1.00 92.81 444 SER A C 1
ATOM 3487 O O . SER A 1 444 ? 4.577 -4.941 -2.584 1.00 92.81 444 SER A O 1
ATOM 3489 N N . LEU A 1 445 ? 6.031 -6.559 -2.045 1.00 93.44 445 LEU A N 1
ATOM 3490 C CA . LEU A 1 445 ? 6.796 -5.739 -1.096 1.00 93.44 445 LEU A CA 1
ATOM 3491 C C . LEU A 1 445 ? 7.486 -4.550 -1.768 1.00 93.44 445 LEU A C 1
ATOM 3493 O O . LEU A 1 445 ? 7.477 -3.440 -1.231 1.00 93.44 445 LEU A O 1
ATOM 3497 N N . GLN A 1 446 ? 8.065 -4.760 -2.949 1.00 93.38 446 GLN A N 1
ATOM 3498 C CA . GLN A 1 446 ? 8.727 -3.686 -3.677 1.00 93.38 446 GLN A CA 1
ATOM 3499 C C . GLN A 1 446 ? 7.733 -2.606 -4.115 1.00 93.38 446 GLN A C 1
ATOM 3501 O O . GLN A 1 446 ? 8.024 -1.419 -4.002 1.00 93.38 446 GLN A O 1
ATOM 3506 N N . VAL A 1 447 ? 6.552 -3.000 -4.585 1.00 94.94 447 VAL A N 1
ATOM 3507 C CA . VAL A 1 447 ? 5.496 -2.076 -5.001 1.00 94.94 447 VAL A CA 1
ATOM 3508 C C . VAL A 1 447 ? 4.968 -1.279 -3.811 1.00 94.94 447 VAL A C 1
ATOM 3510 O O . VAL A 1 447 ? 4.778 -0.069 -3.933 1.00 94.94 447 VAL A O 1
ATOM 3513 N N . LEU A 1 448 ? 4.781 -1.917 -2.649 1.00 94.38 448 LEU A N 1
ATOM 3514 C CA . LEU A 1 448 ? 4.426 -1.204 -1.419 1.00 94.38 448 LEU A CA 1
ATOM 3515 C C . LEU A 1 448 ? 5.497 -0.195 -1.031 1.00 94.38 448 LEU A C 1
ATOM 3517 O O . LEU A 1 448 ? 5.158 0.933 -0.690 1.00 94.38 448 LEU A O 1
ATOM 3521 N N . ARG A 1 449 ? 6.779 -0.560 -1.147 1.00 94.50 449 ARG A N 1
ATOM 3522 C CA . ARG A 1 449 ? 7.879 0.371 -0.899 1.00 94.50 449 ARG A CA 1
ATOM 3523 C C . ARG A 1 449 ? 7.791 1.586 -1.818 1.00 94.50 449 ARG A C 1
ATOM 3525 O O . ARG A 1 449 ? 7.667 2.680 -1.284 1.00 94.50 449 ARG A O 1
ATOM 3532 N N . LEU A 1 450 ? 7.715 1.375 -3.139 1.00 94.31 450 LEU A N 1
ATOM 3533 C CA . LEU A 1 450 ? 7.578 2.443 -4.146 1.00 94.31 450 LEU A CA 1
ATOM 3534 C C . LEU A 1 450 ? 6.404 3.391 -3.862 1.00 94.31 450 LEU A C 1
ATOM 3536 O O . LEU A 1 450 ? 6.497 4.594 -4.099 1.00 94.31 450 LEU A O 1
ATOM 3540 N N . ASN A 1 451 ? 5.296 2.868 -3.335 1.00 94.19 451 ASN A N 1
ATOM 3541 C CA . ASN A 1 451 ? 4.162 3.698 -2.948 1.00 94.19 451 ASN A CA 1
ATOM 3542 C C . ASN A 1 451 ? 4.402 4.423 -1.614 1.00 94.19 451 ASN A C 1
ATOM 3544 O O . ASN A 1 451 ? 4.206 5.628 -1.543 1.00 94.19 451 ASN A O 1
ATOM 3548 N N . PHE A 1 452 ? 4.857 3.739 -0.567 1.00 92.62 452 PHE A N 1
ATOM 3549 C CA . PHE A 1 452 ? 4.968 4.312 0.780 1.00 92.62 452 PHE A CA 1
ATOM 3550 C C . PHE A 1 452 ? 6.163 5.251 0.947 1.00 92.62 452 PHE A C 1
ATOM 3552 O O . PHE A 1 452 ? 6.040 6.333 1.513 1.00 92.62 452 PHE A O 1
ATOM 3559 N N . VAL A 1 453 ? 7.334 4.845 0.468 1.00 91.44 453 VAL A N 1
ATOM 3560 C CA . VAL A 1 453 ? 8.582 5.579 0.690 1.00 91.44 453 VAL A CA 1
ATOM 3561 C C . VAL A 1 453 ? 8.803 6.585 -0.427 1.00 91.44 453 VAL A C 1
ATOM 3563 O O . VAL A 1 453 ? 9.096 7.750 -0.161 1.00 91.44 453 VAL A O 1
ATOM 3566 N N . GLU A 1 454 ? 8.652 6.164 -1.680 1.00 93.75 454 GLU A N 1
ATOM 3567 C CA . GLU A 1 454 ? 8.961 7.021 -2.815 1.00 93.75 454 GLU A CA 1
ATOM 3568 C C . GLU A 1 454 ? 7.811 7.990 -3.166 1.00 93.75 454 GLU A C 1
ATOM 3570 O O . GLU A 1 454 ? 8.099 9.160 -3.422 1.00 93.75 454 GLU A O 1
ATOM 3575 N N . PHE A 1 455 ? 6.540 7.558 -3.133 1.00 94.50 455 PHE A N 1
ATOM 3576 C CA . PHE A 1 455 ? 5.381 8.367 -3.560 1.00 94.50 455 PHE A CA 1
ATOM 3577 C C . PHE A 1 455 ? 4.648 9.096 -2.419 1.00 94.50 455 PHE A C 1
ATOM 3579 O O . PHE A 1 455 ? 4.486 10.314 -2.493 1.00 94.50 455 PHE A O 1
ATOM 3586 N N . TYR A 1 456 ? 4.231 8.408 -1.350 1.00 92.38 456 TYR A N 1
ATOM 3587 C CA . TYR A 1 456 ? 3.437 9.012 -0.266 1.00 92.38 456 TYR A CA 1
ATOM 3588 C C . TYR A 1 456 ? 4.210 10.111 0.458 1.00 92.38 456 TYR A C 1
ATOM 3590 O O . TYR A 1 456 ? 3.642 11.160 0.750 1.00 92.38 456 TYR A O 1
ATOM 3598 N N . SER A 1 457 ? 5.521 9.935 0.644 1.00 88.50 457 SER A N 1
ATOM 3599 C CA . SER A 1 457 ? 6.396 10.953 1.244 1.00 88.50 457 SER A CA 1
ATOM 3600 C C . SER A 1 457 ? 6.361 12.317 0.538 1.00 88.50 457 SER A C 1
ATOM 3602 O O . SER A 1 457 ? 6.825 13.302 1.102 1.00 88.50 457 SER A O 1
ATOM 3604 N N . LYS A 1 458 ? 5.821 12.405 -0.688 1.00 90.31 458 LYS A N 1
ATOM 3605 C CA . LYS A 1 458 ? 5.743 13.651 -1.464 1.00 90.31 458 LYS A CA 1
ATOM 3606 C C . LYS A 1 458 ? 4.505 14.498 -1.183 1.00 90.31 458 LYS A C 1
ATOM 3608 O O . LYS A 1 458 ? 4.540 15.695 -1.463 1.00 90.31 458 LYS A O 1
ATOM 3613 N N . PHE A 1 459 ? 3.431 13.916 -0.647 1.00 87.94 459 PHE A N 1
ATOM 3614 C CA . PHE A 1 459 ? 2.164 14.636 -0.453 1.00 87.94 459 PHE A CA 1
ATOM 3615 C C . PHE A 1 459 ? 1.360 14.250 0.783 1.00 87.94 459 PHE A C 1
ATOM 3617 O O . PHE A 1 459 ? 0.377 14.929 1.084 1.00 87.94 459 PHE A O 1
ATOM 3624 N N . TYR A 1 460 ? 1.715 13.155 1.448 1.00 83.69 460 TYR A N 1
ATOM 3625 C CA . TYR A 1 460 ? 0.907 12.550 2.491 1.00 83.69 460 TYR A CA 1
ATOM 3626 C C . TYR A 1 460 ? 1.517 12.770 3.871 1.00 83.69 460 TYR A C 1
ATOM 3628 O O . TYR A 1 460 ? 2.663 12.394 4.116 1.00 83.69 460 TYR A O 1
ATOM 3636 N N . GLU A 1 461 ? 0.715 13.299 4.792 1.00 79.44 461 GLU A N 1
ATOM 3637 C CA . GLU A 1 461 ? 1.082 13.427 6.197 1.00 79.44 461 GLU A CA 1
ATOM 3638 C C . GLU A 1 461 ? 0.192 12.521 7.048 1.00 79.44 461 GLU A C 1
ATOM 3640 O O . GLU A 1 461 ? -1.038 12.595 7.019 1.00 79.44 461 GLU A O 1
ATOM 3645 N N . SER A 1 462 ? 0.832 11.664 7.839 1.00 80.81 462 SER A N 1
ATOM 3646 C CA . SER A 1 462 ? 0.144 10.816 8.808 1.00 80.81 462 SER A CA 1
ATOM 3647 C C . SER A 1 462 ? -0.275 11.629 10.039 1.00 80.81 462 SER A C 1
ATOM 3649 O O . SER A 1 462 ? 0.443 12.529 10.483 1.00 80.81 462 SER A O 1
ATOM 3651 N N . GLY A 1 463 ? -1.439 11.310 10.606 1.00 80.19 463 GLY A N 1
ATOM 3652 C CA . GLY A 1 463 ? -1.891 11.872 11.885 1.00 80.19 463 GLY A CA 1
ATOM 3653 C C . GLY A 1 463 ? -3.404 11.995 12.049 1.00 80.19 463 GLY A C 1
ATOM 3654 O O . GLY A 1 463 ? -3.860 12.450 13.093 1.00 80.19 463 GLY A O 1
ATOM 3655 N N . GLY A 1 464 ? -4.193 11.602 11.046 1.00 83.56 464 GLY A N 1
ATOM 3656 C CA . GLY A 1 464 ? -5.650 11.672 11.129 1.00 83.56 464 GLY A CA 1
ATOM 3657 C C . GLY A 1 464 ? -6.262 10.682 12.120 1.00 83.56 464 GLY A C 1
ATOM 3658 O O . GLY A 1 464 ? -5.783 9.559 12.297 1.00 83.56 464 GLY A O 1
ATOM 3659 N N . LYS A 1 465 ? -7.385 11.078 12.723 1.00 87.38 465 LYS A N 1
ATOM 3660 C CA . LYS A 1 465 ? -8.214 10.209 13.570 1.00 87.38 465 LYS A CA 1
ATOM 3661 C C . LYS A 1 465 ? -9.304 9.553 12.722 1.00 87.38 465 LYS A C 1
ATOM 3663 O O . LYS A 1 465 ? -9.987 10.237 11.970 1.00 87.38 465 LYS A O 1
ATOM 3668 N N . ILE A 1 466 ? -9.500 8.239 12.829 1.00 88.06 466 ILE A N 1
ATOM 3669 C CA . ILE A 1 466 ? -10.592 7.559 12.109 1.00 88.06 466 ILE A CA 1
ATOM 3670 C C . ILE A 1 466 ? -11.928 7.891 12.774 1.00 88.06 466 ILE A C 1
ATOM 3672 O O . ILE A 1 466 ? -12.059 7.841 13.996 1.00 88.06 466 ILE A O 1
ATOM 3676 N N . TYR A 1 467 ? -12.938 8.183 11.959 1.00 89.06 467 TYR A N 1
ATOM 3677 C CA . TYR A 1 467 ? -14.311 8.354 12.406 1.00 89.06 467 TYR A CA 1
ATOM 3678 C C . TYR A 1 467 ? -14.865 7.050 12.985 1.00 89.06 467 TYR A C 1
ATOM 3680 O O . TYR A 1 467 ? -15.119 6.088 12.257 1.00 89.06 467 TYR A O 1
ATOM 3688 N N . ASN A 1 468 ? -15.070 7.038 14.301 1.00 86.50 468 ASN A N 1
ATOM 3689 C CA . ASN A 1 468 ? -15.650 5.922 15.036 1.00 86.50 468 ASN A CA 1
ATOM 3690 C C . ASN A 1 468 ? -17.007 6.344 15.631 1.00 86.50 468 ASN A C 1
ATOM 3692 O O . ASN A 1 468 ? -17.045 6.850 16.752 1.00 86.50 468 ASN A O 1
ATOM 3696 N N . PRO A 1 469 ? -18.117 6.206 14.882 1.00 85.75 469 PRO A N 1
ATOM 3697 C CA . PRO A 1 469 ? -19.429 6.615 15.365 1.00 85.75 469 PRO A CA 1
ATOM 3698 C C . PRO A 1 469 ? -19.901 5.725 16.514 1.00 85.75 469 PRO A C 1
ATOM 3700 O O . PRO A 1 469 ? -19.677 4.510 16.510 1.00 85.75 469 PRO A O 1
ATOM 3703 N N . PHE A 1 470 ? -20.655 6.311 17.444 1.00 83.38 470 PHE A N 1
ATOM 3704 C CA . PHE A 1 470 ? -21.412 5.526 18.409 1.00 83.38 470 PHE A CA 1
ATOM 3705 C C . PHE A 1 470 ? -22.442 4.661 17.672 1.00 83.38 470 PHE A C 1
ATOM 3707 O O . PHE A 1 470 ? -23.325 5.161 16.973 1.00 83.38 470 PHE A O 1
ATOM 3714 N N . ARG A 1 471 ? -22.303 3.341 17.806 1.00 80.81 471 ARG A N 1
ATOM 3715 C CA . ARG A 1 471 ? -23.176 2.336 17.195 1.00 80.81 471 ARG A CA 1
ATOM 3716 C C . ARG A 1 471 ? -23.421 1.206 18.188 1.00 80.81 471 ARG A C 1
ATOM 3718 O O . ARG A 1 471 ? -22.494 0.810 18.895 1.00 80.81 471 ARG A O 1
ATOM 3725 N N . ARG A 1 472 ? -24.642 0.658 18.207 1.00 77.00 472 ARG A N 1
ATOM 3726 C CA . ARG A 1 472 ? -24.904 -0.629 18.873 1.00 77.00 472 ARG A CA 1
ATOM 3727 C C . ARG A 1 472 ? -24.068 -1.706 18.182 1.00 77.00 472 ARG A C 1
ATOM 3729 O O . ARG A 1 472 ? -23.986 -1.717 16.951 1.00 77.00 472 ARG A O 1
ATOM 3736 N N . GLY A 1 473 ? -23.387 -2.547 18.952 1.00 58.56 473 GLY A N 1
ATOM 3737 C CA . GLY A 1 473 ? -22.566 -3.605 18.391 1.00 58.56 473 GLY A CA 1
ATOM 3738 C C . GLY A 1 473 ? -23.438 -4.678 17.740 1.00 58.56 473 GLY A C 1
ATOM 3739 O O . GLY A 1 473 ? -24.463 -5.098 18.268 1.00 58.56 473 GLY A O 1
ATOM 3740 N N . GLY A 1 474 ? -23.037 -5.076 16.540 1.00 51.00 474 GLY A N 1
ATOM 3741 C CA . GLY A 1 474 ? -23.761 -6.016 15.696 1.00 51.00 474 GLY A CA 1
ATOM 3742 C C . GLY A 1 474 ? -22.908 -6.374 14.490 1.00 51.00 474 GLY A C 1
ATOM 3743 O O . GLY A 1 474 ? -23.295 -6.134 13.352 1.00 51.00 474 GLY A O 1
ATOM 3744 N N . GLU A 1 475 ? -21.696 -6.862 14.746 1.00 42.06 475 GLU A N 1
ATOM 3745 C CA . GLU A 1 475 ? -20.958 -7.666 13.772 1.00 42.06 475 GLU A CA 1
ATOM 3746 C C . GLU A 1 475 ? -21.103 -9.121 14.222 1.00 42.06 475 GLU A C 1
ATOM 3748 O O . GLU A 1 475 ? -20.243 -9.654 14.919 1.00 42.06 475 GLU A O 1
ATOM 3753 N N . LEU A 1 476 ? -22.256 -9.709 13.896 1.00 32.38 476 LEU A N 1
ATOM 3754 C CA . LEU A 1 476 ? -22.371 -11.152 13.706 1.00 32.38 476 LEU A CA 1
ATOM 3755 C C . LEU A 1 476 ? -22.177 -11.444 12.218 1.00 32.38 476 LEU A C 1
ATOM 3757 O O . LEU A 1 476 ? -22.797 -10.721 11.399 1.00 32.38 476 LEU A O 1
#

Solvent-accessible surface area (backbone atoms only — not comparable to full-atom values): 25625 Å² total; per-residue (Å²): 110,72,70,62,54,50,30,68,75,46,72,64,51,62,48,79,49,75,46,80,72,54,100,87,44,73,46,70,51,77,49,62,57,76,91,44,47,68,63,52,51,54,50,39,53,74,72,72,50,82,79,89,76,65,57,73,86,42,61,79,43,58,69,71,60,33,50,52,50,51,55,50,47,68,64,48,48,63,58,53,50,55,48,50,53,50,50,54,47,52,53,40,74,71,41,49,66,60,52,50,51,51,50,49,54,50,51,43,52,49,54,54,61,67,47,56,80,77,41,50,73,57,102,87,49,76,46,83,85,81,90,72,62,80,85,48,48,65,58,52,55,47,54,48,37,74,76,52,46,86,80,65,87,89,82,86,80,82,75,51,80,72,55,38,60,69,32,56,36,76,92,86,66,54,88,79,29,49,51,34,42,69,62,46,45,73,76,40,36,55,34,48,91,49,75,74,62,32,62,54,46,50,53,49,42,23,49,50,31,3,62,18,55,23,20,30,46,55,9,50,53,36,26,50,50,10,50,50,37,37,66,74,33,71,86,42,66,67,52,30,22,52,11,51,51,32,30,49,22,12,51,32,7,28,54,35,2,60,53,28,51,23,37,63,23,55,48,37,61,76,69,66,71,66,71,79,45,77,55,94,91,41,57,37,47,50,46,60,87,44,79,88,34,44,61,60,45,37,52,50,28,32,51,50,26,47,54,49,40,50,51,20,33,52,50,20,28,52,36,24,57,72,69,66,41,68,55,53,30,48,32,36,50,20,53,53,50,28,51,52,22,50,52,47,29,53,37,15,74,71,69,78,39,65,62,74,47,32,63,55,20,52,55,51,26,54,52,21,46,52,46,14,37,71,50,51,39,81,55,31,60,50,49,55,56,52,50,50,51,44,27,60,55,26,40,50,45,37,55,56,20,44,53,51,42,54,53,26,40,48,17,53,52,56,16,67,66,56,85,40,73,72,62,7,52,51,51,19,51,53,42,45,53,50,48,50,56,52,51,54,53,53,37,52,54,52,39,50,42,52,44,56,64,48,24,36,67,45,48,56,56,66,74,25,43,74,60,77,76,94,68,79,83,78,89,126

pLDDT: mean 86.74, std 8.59, range [32.38, 96.44]

Nearest PDB structures (foldseek):
  6r0w-assembly1_N  TM=7.771E-01  e=3.510E-17  Thermus thermophilus HB8
  8wci-assembly1_P  TM=7.786E-01  e=4.113E-11  Enterococcus hirae ATCC 9790
  7uzi-assembly1_a  TM=6.073E-01  e=1.523E-12  Rattus norvegicus
  6o7u-assembly1_a  TM=5.957E-01  e=3.834E-12  Saccharomyces cerevisiae
  6pe4-assembly1_A  TM=6.296E-01  e=2.650E-11  Saccharomyces cerevisiae S288C